Protein AF-A0AAW0YNY2-F1 (afdb_monomer_lite)

Radius of gyration: 35.6 Å; chains: 1; bounding box: 136×54×103 Å

Secondary structure (DSSP, 8-state):
-HHHHHHHHHHHHHHHHHHS-GGGHHHHHHHHS--TT---HHHHHHHHHHHHHHHHHHHHHHHHHHHHHT--HHHHHHHHHHHHHHHHHHHHHHHHHHHHHHHHHHHHHHHHHHHHHH--SHHHHHHHHHHHHHHHHHHHHHHHHHHHHHHHHHHHTT--HHHHHHHHHHHHHHHHHHHHHHHHHHHHHHHHTSPPPPTT-S--TT----S-HHHHHHHHHHHHHHHHHHHHHHIIIIIIHHHHHIIIIISTT-HHHHHHH--B--HHHHHHHHHHHHHHHHHHHHH-TTHHHHHHHHHHHHHHHHHHIIIIIPBPPSS---HHHHHHHHHHHHHHHHHHHHHHHHHHHHTSPPPSSSSSSTT-S-HHHHHHHHHHHS-HHHHHHHHHHHSHHHHHHHHHHHHHHHHHHHHHHHHHHHHHHHHHHHHHHHHHHHHHHHHHHHHHHHHHHHHHHHHHHHHHHHHHHTTSS---S--

pLDDT: mean 82.03, std 12.97, range [34.94, 95.56]

Sequence (475 aa):
MVLMVREAARGLRESLRSSEGQFYQYCNLIFGGWDYCIENNKAASIKKKAIYNELCDHLETERYNDEKEQRTKRERCRLYFIRLVVNMVVLCLLSASFSAIFYSTSYAFEQLQTLKGNAQNEWDELRILLYEYLPSAVIVTLNIIIPFILRILVELEHYTPTFILVLTLVRTVFLRLASLVVLLFSIYQGISQCPIPEAGNCINEDCDQPRCWETYVGQQLYKLTILDLIIMFISTFLVNLPRKCIGHKLMRGSRIGAAIGDIEFIIPKHVLDIVYGQTLCWLGMFYSPILPAVTGIKLVFVFYIKYFDCTVNSSRSSQLYRTSRSNALFISILLVSFIVTIIPVGYSIAEIKPSIACGPFRGLTTIWSEMVGVISESPNWLQAVLFFIGTAGFAVPAIIILILAWYYYYAVAAANKHMVALLKNQLVLEGHDKQFLLTRLDHMIKKTAEEEEAAKSSSNTEEETGHSNDQTLEA

Foldseek 3Di:
DVVLVVLLVVLVVVVVVVVVPPPCPPVCLVVVQDDPPDPDPVVVVVSVLQSVLVVVLVVVVVVVVVVVVPDDPVVVVVLVVLVVVLVVVLVVLLVVLLVLLLCLLVVLVVLLLVLVVPPDDPVSVVVNVCSLCRSLVSLVVSLPPVLVVLLVSLVSSPDRPVVSVLVSLVSSLCSLLVSLVSNLVSLVVLVVPDDDDDPDDLDDPPDPDPLFSLLSNLSSLVSNLVVLLVVLLCCLVVPQQVQLVCLVPVPVPDPVSVVSNADADDPSVLLSSVLSLVLSQLLNCLSPVCSVVVSVVSVVSSVVSVVCCVPPRHDYHSDDDPVSNVSSSSSVSSVVSNVSSVVSVVCQQPQNQGRQNDDPCHPDRGNVVVVVVVLVVDPPVSVVVVVVCVDPVNVVVVVVVVVVVVVVVVVVVVVVVVVVVVVVVVVVVVVVVVVVVVVVVVVVVVVVVVVVVVVVVVVVVVVVVVPPPPPDDDD

Organism: Cherax quadricarinatus (NCBI:txid27406)

InterPro domains:
  IPR012496 TMC domain [PF07810] (212-324)
  IPR038900 Transmembrane channel-like protein [PTHR23302] (2-465)

Structure (mmCIF, N/CA/C/O backbone):
data_AF-A0AAW0YNY2-F1
#
_entry.id   AF-A0AAW0YNY2-F1
#
loop_
_atom_site.group_PDB
_atom_site.id
_atom_site.type_symbol
_atom_site.label_atom_id
_atom_site.label_alt_id
_atom_site.label_comp_id
_atom_site.label_asym_id
_atom_site.label_entity_id
_atom_site.label_seq_id
_atom_site.pdbx_PDB_ins_code
_atom_site.Cartn_x
_atom_site.Cartn_y
_atom_site.Cartn_z
_atom_site.occupancy
_atom_site.B_iso_or_equiv
_atom_site.auth_seq_id
_atom_site.auth_comp_id
_atom_site.auth_asym_id
_atom_site.auth_atom_id
_atom_site.pdbx_PDB_model_num
ATOM 1 N N . MET A 1 1 ? -9.975 2.811 -11.951 1.00 76.69 1 MET A N 1
ATOM 2 C CA . MET A 1 1 ? -9.971 4.212 -11.471 1.00 76.69 1 MET A CA 1
ATOM 3 C C . MET A 1 1 ? -11.371 4.773 -11.212 1.00 76.69 1 MET A C 1
ATOM 5 O O . MET A 1 1 ? -11.668 5.033 -10.057 1.00 76.69 1 MET A O 1
ATOM 9 N N . VAL A 1 2 ? -12.250 4.925 -12.217 1.00 80.12 2 VAL A N 1
ATOM 10 C CA . VAL A 1 2 ? -13.579 5.572 -12.051 1.00 80.12 2 VAL A CA 1
ATOM 11 C C . VAL A 1 2 ? -14.415 4.955 -10.921 1.00 80.12 2 VAL A C 1
ATOM 13 O O . VAL A 1 2 ? -14.926 5.675 -10.068 1.00 80.12 2 VAL A O 1
ATOM 16 N N . LEU A 1 3 ? -14.491 3.621 -10.859 1.00 83.88 3 LEU A N 1
ATOM 17 C CA . LEU A 1 3 ? -15.193 2.915 -9.780 1.00 83.88 3 LEU A CA 1
ATOM 18 C C . LEU A 1 3 ? -14.573 3.188 -8.399 1.00 83.88 3 LEU A C 1
ATOM 20 O O . LEU A 1 3 ? -15.303 3.452 -7.453 1.00 83.88 3 LEU A O 1
ATOM 24 N N . MET A 1 4 ? -13.240 3.208 -8.290 1.00 84.12 4 MET A N 1
ATOM 25 C CA . MET A 1 4 ? -12.548 3.512 -7.027 1.00 84.12 4 MET A CA 1
ATOM 26 C C . MET A 1 4 ? -12.824 4.943 -6.565 1.00 84.12 4 MET A C 1
ATOM 28 O O . MET A 1 4 ? -13.091 5.155 -5.391 1.00 84.12 4 MET A O 1
ATOM 32 N N . VAL A 1 5 ? -12.804 5.917 -7.482 1.00 83.94 5 VAL A N 1
ATOM 33 C CA . VAL A 1 5 ? -13.118 7.320 -7.167 1.00 83.94 5 VAL A CA 1
ATOM 34 C C . VAL A 1 5 ? -14.569 7.457 -6.710 1.00 83.94 5 VAL A C 1
ATOM 36 O O . VAL A 1 5 ? -14.838 8.126 -5.714 1.00 83.94 5 VAL A O 1
ATOM 39 N N . ARG A 1 6 ? -15.506 6.786 -7.390 1.00 83.81 6 ARG A N 1
ATOM 40 C CA . ARG A 1 6 ? -16.925 6.783 -7.015 1.00 83.81 6 ARG A CA 1
ATOM 41 C C . ARG A 1 6 ? -17.142 6.203 -5.617 1.00 83.81 6 ARG A C 1
ATOM 43 O O . ARG A 1 6 ? -17.849 6.813 -4.816 1.00 83.81 6 ARG A O 1
ATOM 50 N N . GLU A 1 7 ? -16.534 5.058 -5.320 1.00 82.69 7 GLU A N 1
ATOM 51 C CA . GLU A 1 7 ? -16.663 4.407 -4.013 1.00 82.69 7 GLU A CA 1
ATOM 52 C C . GLU A 1 7 ? -15.931 5.182 -2.907 1.00 82.69 7 GLU A C 1
ATOM 54 O O . GLU A 1 7 ? -16.471 5.331 -1.812 1.00 82.69 7 GLU A O 1
ATOM 59 N N . ALA A 1 8 ? -14.766 5.777 -3.194 1.00 81.75 8 ALA A N 1
ATOM 60 C CA . ALA A 1 8 ? -14.071 6.667 -2.261 1.00 81.75 8 ALA A CA 1
ATOM 61 C C . ALA A 1 8 ? -14.941 7.883 -1.910 1.00 81.75 8 ALA A C 1
ATOM 63 O O . ALA A 1 8 ? -15.117 8.213 -0.737 1.00 81.75 8 ALA A O 1
ATOM 64 N N . ALA A 1 9 ? -15.535 8.522 -2.923 1.00 79.75 9 ALA A N 1
ATOM 65 C CA . ALA A 1 9 ? -16.411 9.675 -2.743 1.00 79.75 9 ALA A CA 1
ATOM 66 C C . ALA A 1 9 ? -17.681 9.315 -1.957 1.00 79.75 9 ALA A C 1
ATOM 68 O O . ALA A 1 9 ? -18.091 10.062 -1.065 1.00 79.75 9 ALA A O 1
ATOM 69 N N . ARG A 1 10 ? -18.290 8.156 -2.243 1.00 82.06 10 ARG A N 1
ATOM 70 C CA . ARG A 1 10 ? -19.444 7.643 -1.491 1.00 82.06 10 ARG A CA 1
ATOM 71 C C . ARG A 1 10 ? -19.078 7.371 -0.031 1.00 82.06 10 ARG A C 1
ATOM 73 O O . ARG A 1 10 ? -19.777 7.851 0.859 1.00 82.06 10 ARG A O 1
ATOM 80 N N . GLY A 1 11 ? -17.960 6.689 0.215 1.00 77.19 11 GLY A N 1
ATOM 81 C CA . GLY A 1 11 ? -17.474 6.393 1.561 1.00 77.19 11 GLY A CA 1
ATOM 82 C C . GLY A 1 11 ? -17.151 7.653 2.369 1.00 77.19 11 GLY A C 1
ATOM 83 O O . GLY A 1 11 ? -17.516 7.754 3.541 1.00 77.19 11 GLY A O 1
ATOM 84 N N . LEU A 1 12 ? -16.535 8.660 1.741 1.00 71.81 12 LEU A N 1
ATOM 85 C CA . LEU A 1 12 ? -16.280 9.954 2.377 1.00 71.81 12 LEU A CA 1
ATOM 86 C C . LEU A 1 12 ? -17.591 10.667 2.735 1.00 71.81 12 LEU A C 1
ATOM 88 O O . LEU A 1 12 ? -17.733 11.175 3.847 1.00 71.81 12 LEU A O 1
ATOM 92 N N . ARG A 1 13 ? -18.576 10.660 1.828 1.00 75.12 13 ARG A N 1
ATOM 93 C CA . ARG A 1 13 ? -19.900 11.251 2.067 1.00 75.12 13 ARG A CA 1
ATOM 94 C C . ARG A 1 13 ? -20.628 10.579 3.233 1.00 75.12 13 ARG A C 1
ATOM 96 O O . ARG A 1 13 ? -21.232 11.270 4.050 1.00 75.12 13 ARG A O 1
ATOM 103 N N . GLU A 1 14 ? -20.564 9.255 3.334 1.00 72.25 14 GLU A N 1
ATOM 104 C CA . GLU A 1 14 ? -21.144 8.504 4.455 1.00 72.25 14 GLU A CA 1
ATOM 105 C C . GLU A 1 14 ? -20.435 8.799 5.781 1.00 72.25 14 GLU A C 1
ATOM 107 O O . GLU A 1 14 ? -21.100 8.991 6.803 1.00 72.25 14 GLU A O 1
ATOM 112 N N . SER A 1 15 ? -19.102 8.900 5.762 1.00 65.75 15 SER A N 1
ATOM 113 C CA . SER A 1 15 ? -18.303 9.282 6.931 1.00 65.75 15 SER A CA 1
ATOM 114 C C . SER A 1 15 ? -18.682 10.678 7.444 1.00 65.75 15 SER A C 1
ATOM 116 O O . SER A 1 15 ? -18.947 10.848 8.635 1.00 65.75 15 SER A O 1
ATOM 118 N N . LEU A 1 16 ? -18.814 11.654 6.536 1.00 63.47 16 LEU A N 1
ATOM 119 C CA . LEU A 1 16 ? -19.242 13.018 6.861 1.00 63.47 16 LEU A CA 1
ATOM 120 C C . LEU A 1 16 ? -20.672 13.051 7.419 1.00 63.47 16 LEU A C 1
ATOM 122 O O . LEU A 1 16 ? -20.910 13.664 8.457 1.00 63.47 16 LEU A O 1
ATOM 126 N N . ARG A 1 17 ? -21.615 12.325 6.801 1.00 61.75 17 ARG A N 1
ATOM 127 C CA . ARG A 1 17 ? -23.006 12.246 7.284 1.00 61.75 17 ARG A CA 1
ATOM 128 C C . ARG A 1 17 ? -23.105 11.597 8.665 1.00 61.75 17 ARG A C 1
ATOM 130 O O . ARG A 1 17 ? -23.921 12.009 9.481 1.00 61.75 17 ARG A O 1
ATOM 137 N N . SER A 1 18 ? -22.259 10.605 8.949 1.00 58.59 18 SER A N 1
ATOM 138 C CA . SER A 1 18 ? -22.178 9.984 10.273 1.00 58.59 18 SER A CA 1
ATOM 139 C C . SER A 1 18 ? -21.694 10.947 11.361 1.00 58.59 18 SER A C 1
ATOM 141 O O . SER A 1 18 ? -21.947 10.659 12.528 1.00 58.59 18 SER A O 1
ATOM 143 N N . SER A 1 19 ? -20.973 12.016 11.016 1.00 55.88 19 SER A N 1
ATOM 144 C CA . SER A 1 19 ? -20.490 12.999 11.990 1.00 55.88 19 SER A CA 1
ATOM 145 C C . SER A 1 19 ? -21.573 13.998 12.408 1.00 55.88 19 SER A C 1
ATOM 147 O O . SER A 1 19 ? -21.487 14.543 13.497 1.00 55.88 19 SER A O 1
ATOM 149 N N . GLU A 1 20 ? -22.601 14.227 11.583 1.00 54.03 20 GLU A N 1
ATOM 150 C CA . GLU A 1 20 ? -23.656 15.219 11.861 1.00 54.03 20 GLU A CA 1
ATOM 151 C C . GLU A 1 20 ? -24.780 14.708 12.791 1.00 54.03 20 GLU A C 1
ATOM 153 O O . GLU A 1 20 ? -25.592 15.501 13.256 1.00 54.03 20 GLU A O 1
ATOM 158 N N . GLY A 1 21 ? -24.858 13.400 13.068 1.00 55.56 21 GLY A N 1
ATOM 159 C CA . GLY A 1 21 ? -25.963 12.762 13.808 1.00 55.56 21 GLY A CA 1
ATOM 160 C C . GLY A 1 21 ? -25.739 12.538 15.312 1.00 55.56 21 GLY A C 1
ATOM 161 O O . GLY A 1 21 ? -26.360 11.640 15.876 1.00 55.56 21 GLY A O 1
ATOM 162 N N . GLN A 1 22 ? -24.835 13.281 15.957 1.00 58.59 22 GLN A N 1
ATOM 163 C CA . GLN A 1 22 ? -24.365 12.989 17.325 1.00 58.59 22 GLN A CA 1
ATOM 164 C C . GLN A 1 22 ? -25.416 13.160 18.439 1.00 58.59 22 GLN A C 1
ATOM 166 O O . GLN A 1 22 ? -25.270 12.552 19.494 1.00 58.59 22 GLN A O 1
ATOM 171 N N . PHE A 1 23 ? -26.506 13.902 18.216 1.00 57.03 23 PHE A N 1
ATOM 172 C CA . PHE A 1 23 ? -27.447 14.253 19.292 1.00 57.03 23 PHE A CA 1
ATOM 173 C C . PHE A 1 23 ? -28.308 13.090 19.840 1.00 57.03 23 PHE A C 1
ATOM 175 O O . PHE A 1 23 ? -28.832 13.216 20.939 1.00 57.03 23 PHE A O 1
ATOM 182 N N . TYR A 1 24 ? -28.417 11.943 19.149 1.00 65.12 24 TYR A N 1
ATOM 183 C CA . TYR A 1 24 ? -29.236 10.793 19.604 1.00 65.12 24 TYR A CA 1
ATOM 184 C C . TYR A 1 24 ? -28.529 9.434 19.501 1.00 65.12 24 TYR A C 1
ATOM 186 O O . TYR A 1 24 ? -29.180 8.392 19.405 1.00 65.12 24 TYR A O 1
ATOM 194 N N . GLN A 1 25 ? -27.195 9.417 19.497 1.00 72.62 25 GLN A N 1
ATOM 195 C CA . GLN A 1 25 ? -26.425 8.201 19.223 1.00 72.62 25 GLN A CA 1
ATOM 196 C C . GLN A 1 25 ? -26.714 7.065 20.220 1.00 72.62 25 GLN A C 1
ATOM 198 O O . GLN A 1 25 ? -26.953 5.935 19.799 1.00 72.62 25 GLN A O 1
ATOM 203 N N . TYR A 1 26 ? -26.780 7.372 21.519 1.00 80.62 26 TYR A N 1
ATOM 204 C CA . TYR A 1 26 ? -27.080 6.390 22.566 1.00 80.62 26 TYR A CA 1
ATOM 205 C C . TYR A 1 26 ? -28.525 5.891 22.514 1.00 80.62 26 TYR A C 1
ATOM 207 O O . TYR A 1 26 ? -28.765 4.689 22.596 1.00 80.62 26 TYR A O 1
ATOM 215 N N . CYS A 1 27 ? -29.490 6.794 22.315 1.00 81.88 27 CYS A N 1
ATOM 216 C CA . CYS A 1 27 ? -30.900 6.429 22.195 1.00 81.88 27 CYS A CA 1
ATOM 217 C C . CYS A 1 27 ? -31.126 5.514 20.988 1.00 81.88 27 CYS A C 1
ATOM 219 O O . CYS A 1 27 ? -31.778 4.483 21.111 1.00 81.88 27 CYS A O 1
ATOM 221 N N . ASN A 1 28 ? -30.539 5.843 19.837 1.00 79.81 28 ASN A N 1
ATOM 222 C CA . ASN A 1 28 ? -30.669 5.015 18.644 1.00 79.81 28 ASN A CA 1
ATOM 223 C C . ASN A 1 28 ? -29.957 3.661 18.802 1.00 79.81 28 ASN A C 1
ATOM 225 O O . ASN A 1 28 ? -30.458 2.649 18.328 1.00 79.81 28 ASN A O 1
ATOM 229 N N . LEU A 1 29 ? -28.827 3.608 19.515 1.00 82.56 29 LEU A N 1
ATOM 230 C CA . LEU A 1 29 ? -28.133 2.350 19.792 1.00 82.56 29 LEU A CA 1
ATOM 231 C C . LEU A 1 29 ? -28.945 1.431 20.720 1.00 82.56 29 LEU A C 1
ATOM 233 O O . LEU A 1 29 ? -29.035 0.232 20.468 1.00 82.56 29 LEU A O 1
ATOM 237 N N . ILE A 1 30 ? -29.554 1.985 21.771 1.00 84.38 30 ILE A N 1
ATOM 238 C CA . ILE A 1 30 ? -30.324 1.212 22.756 1.00 84.38 30 ILE A CA 1
ATOM 239 C C . ILE A 1 30 ? -31.689 0.802 22.191 1.00 84.38 30 ILE A C 1
ATOM 241 O O . ILE A 1 30 ? -32.053 -0.369 22.269 1.00 84.38 30 ILE A O 1
ATOM 245 N N . PHE A 1 31 ? -32.435 1.743 21.606 1.00 83.38 31 PHE A N 1
ATOM 246 C CA . PHE A 1 31 ? -33.810 1.508 21.151 1.00 83.38 31 PHE A CA 1
ATOM 247 C C . PHE A 1 31 ? -33.897 1.001 19.707 1.00 83.38 31 PHE A C 1
ATOM 249 O O . PHE A 1 31 ? -34.787 0.216 19.392 1.00 83.38 31 PHE A O 1
ATOM 256 N N . GLY A 1 32 ? -32.977 1.421 18.834 1.00 81.75 32 GLY A N 1
ATOM 257 C CA . GLY A 1 32 ? -32.935 1.037 17.418 1.00 81.75 32 GLY A CA 1
ATOM 258 C C . GLY A 1 32 ? -31.884 -0.024 17.075 1.00 81.75 32 GLY A C 1
ATOM 259 O O . GLY A 1 32 ? -31.875 -0.536 15.958 1.00 81.75 32 GLY A O 1
ATOM 260 N N . GLY A 1 33 ? -30.986 -0.369 18.005 1.00 81.06 33 GLY A N 1
ATOM 261 C CA . GLY A 1 33 ? -29.910 -1.332 17.754 1.00 81.06 33 GLY A CA 1
ATOM 262 C C . GLY A 1 33 ? -30.346 -2.798 17.802 1.00 81.06 33 GLY A C 1
ATOM 263 O O . GLY A 1 33 ? -29.655 -3.648 17.227 1.00 81.06 33 GLY A O 1
ATOM 264 N N . TRP A 1 34 ? -31.465 -3.110 18.468 1.00 87.81 34 TRP A N 1
ATOM 265 C CA . TRP A 1 34 ? -32.002 -4.470 18.550 1.00 87.81 34 TRP A CA 1
ATOM 266 C C . TRP A 1 34 ? -32.796 -4.834 17.294 1.00 87.81 34 TRP A C 1
ATOM 268 O O . TRP A 1 34 ? -33.658 -4.083 16.847 1.00 87.81 34 TRP A O 1
ATOM 278 N N . ASP A 1 35 ? -32.509 -6.012 16.746 1.00 85.88 35 ASP A N 1
ATOM 279 C CA . ASP A 1 35 ? -33.245 -6.569 15.616 1.00 85.88 35 ASP A CA 1
ATOM 280 C C . ASP A 1 35 ? -34.237 -7.610 16.146 1.00 85.88 35 ASP A C 1
ATOM 282 O O . ASP A 1 35 ? -33.843 -8.667 16.648 1.00 85.88 35 ASP A O 1
ATOM 286 N N . TYR A 1 36 ? -35.527 -7.281 16.075 1.00 85.56 36 TYR A N 1
ATOM 287 C CA . TYR A 1 36 ? -36.613 -8.126 16.576 1.00 85.56 36 TYR A CA 1
ATOM 288 C C . TYR A 1 36 ? -36.893 -9.341 15.679 1.00 85.56 36 TYR A C 1
ATOM 290 O O . TYR A 1 36 ? -37.619 -10.237 16.098 1.00 85.56 36 TYR A O 1
ATOM 298 N N . CYS A 1 37 ? -36.282 -9.418 14.493 1.00 87.81 37 CYS A N 1
ATOM 299 C CA . CYS A 1 37 ? -36.402 -10.560 13.585 1.00 87.81 37 CYS A CA 1
ATOM 300 C C . CYS A 1 37 ? -35.442 -11.716 13.936 1.00 87.81 37 CYS A C 1
ATOM 302 O O . CYS A 1 37 ? -35.379 -12.715 13.218 1.00 87.81 37 CYS A O 1
ATOM 304 N N . ILE A 1 38 ? -34.652 -11.602 15.011 1.00 86.94 38 ILE A N 1
ATOM 305 C CA . ILE A 1 38 ? -33.707 -12.645 15.426 1.00 86.94 38 ILE A CA 1
ATOM 306 C C . ILE A 1 38 ? -34.431 -13.747 16.214 1.00 86.94 38 ILE A C 1
ATOM 308 O O . ILE A 1 38 ? -34.701 -13.599 17.401 1.00 86.94 38 ILE A O 1
ATOM 312 N N . GLU A 1 39 ? -34.635 -14.905 15.585 1.00 86.94 39 GLU A N 1
ATOM 313 C CA . GLU A 1 39 ? -35.228 -16.088 16.239 1.00 86.94 39 GLU A CA 1
ATOM 314 C C . GLU A 1 39 ? -34.186 -16.990 16.933 1.00 86.94 39 GLU A C 1
ATOM 316 O O . GLU A 1 39 ? -34.483 -17.731 17.869 1.00 86.94 39 GLU A O 1
ATOM 321 N N . ASN A 1 40 ? -32.924 -16.945 16.492 1.00 92.94 40 ASN A N 1
ATOM 322 C CA . ASN A 1 40 ? -31.878 -17.836 16.994 1.00 92.94 40 ASN A CA 1
ATOM 323 C C . ASN A 1 40 ? -31.227 -17.293 18.279 1.00 92.94 40 ASN A C 1
ATOM 325 O O . ASN A 1 40 ? -30.514 -16.289 18.242 1.00 92.94 40 ASN A O 1
ATOM 329 N N . ASN A 1 41 ? -31.340 -18.032 19.389 1.00 89.94 41 ASN A N 1
ATOM 330 C CA . ASN A 1 41 ? -30.708 -17.701 20.676 1.00 89.94 41 ASN A CA 1
ATOM 331 C C . ASN A 1 41 ? -29.195 -17.430 20.580 1.00 89.94 41 ASN A C 1
ATOM 333 O O . ASN A 1 41 ? -28.668 -16.540 21.254 1.00 89.94 41 ASN A O 1
ATOM 337 N N . LYS A 1 42 ? -28.473 -18.152 19.712 1.00 87.94 42 LYS A N 1
ATOM 338 C CA . LYS A 1 42 ? -27.041 -17.898 19.489 1.00 87.94 42 LYS A CA 1
ATOM 339 C C . LYS A 1 42 ? -26.826 -16.528 18.849 1.00 87.94 42 LYS A C 1
ATOM 341 O O . LYS A 1 42 ? -25.974 -15.775 19.317 1.00 87.94 42 LYS A O 1
ATOM 346 N N . ALA A 1 43 ? -27.612 -16.182 17.832 1.00 86.12 43 ALA A N 1
ATOM 347 C CA . ALA A 1 43 ? -27.543 -14.878 17.174 1.00 86.12 43 ALA A CA 1
ATOM 348 C C . ALA A 1 43 ? -27.943 -13.742 18.130 1.00 86.12 43 ALA A C 1
ATOM 350 O O . ALA A 1 43 ? -27.244 -12.733 18.191 1.00 86.12 43 ALA A O 1
ATOM 351 N N . ALA A 1 44 ? -28.971 -13.949 18.958 1.00 88.00 44 ALA A N 1
ATOM 352 C CA . ALA A 1 44 ? -29.382 -13.005 19.997 1.00 88.00 44 ALA A CA 1
ATOM 353 C C . ALA A 1 44 ? -28.258 -12.742 21.014 1.00 88.00 44 ALA A C 1
ATOM 355 O O . ALA A 1 44 ? -27.959 -11.588 21.321 1.00 88.00 44 ALA A O 1
ATOM 356 N N . SER A 1 45 ? -27.563 -13.786 21.488 1.00 87.31 45 SER A N 1
ATOM 357 C CA . SER A 1 45 ? -26.427 -13.614 22.410 1.00 87.31 45 SER A CA 1
ATOM 358 C C . SER A 1 45 ? -25.258 -12.840 21.783 1.00 87.31 45 SER A C 1
ATOM 360 O O . SER A 1 45 ? -24.639 -12.006 22.447 1.00 87.31 45 SER A O 1
ATOM 362 N N . ILE A 1 46 ? -24.987 -13.060 20.490 1.00 84.56 46 ILE A N 1
ATOM 363 C CA . ILE A 1 46 ? -23.958 -12.331 19.738 1.00 84.56 46 ILE A CA 1
ATOM 364 C C . ILE A 1 46 ? -24.364 -10.866 19.575 1.00 84.56 46 ILE A C 1
ATOM 366 O O . ILE A 1 46 ? -23.549 -9.986 19.838 1.00 84.56 46 ILE A O 1
ATOM 370 N N . LYS A 1 47 ? -25.619 -10.595 19.198 1.00 85.56 47 LYS A N 1
ATOM 371 C CA . LYS A 1 47 ? -26.144 -9.235 19.027 1.00 85.56 47 LYS A CA 1
ATOM 372 C C . LYS A 1 47 ? -26.147 -8.462 20.345 1.00 85.56 47 LYS A C 1
ATOM 374 O O . LYS A 1 47 ? -25.698 -7.322 20.379 1.00 85.56 47 LYS A O 1
ATOM 379 N N . LYS A 1 48 ? -26.548 -9.102 21.448 1.00 86.56 48 LYS A N 1
ATOM 380 C CA . LYS A 1 48 ? -26.473 -8.523 22.796 1.00 86.56 48 LYS A CA 1
ATOM 381 C C . LYS A 1 48 ? -25.036 -8.158 23.172 1.00 86.56 48 LYS A C 1
ATOM 383 O O . LYS A 1 48 ? -24.789 -7.044 23.623 1.00 86.56 48 LYS A O 1
ATOM 388 N N . LYS A 1 49 ? -24.084 -9.076 22.959 1.00 84.62 49 LYS A N 1
ATOM 389 C CA . LYS A 1 49 ? -22.659 -8.811 23.212 1.00 84.62 49 LYS A CA 1
ATOM 390 C C . LYS A 1 49 ? -22.124 -7.689 22.320 1.00 84.62 49 LYS A C 1
ATOM 392 O O . LYS A 1 49 ? -21.305 -6.900 22.772 1.00 84.62 49 LYS A O 1
ATOM 397 N N . ALA A 1 50 ? -22.608 -7.600 21.084 1.00 82.06 50 ALA A N 1
ATOM 398 C CA . ALA A 1 50 ? -22.213 -6.552 20.160 1.00 82.06 50 ALA A CA 1
ATOM 399 C C . ALA A 1 50 ? -22.661 -5.159 20.615 1.00 82.06 50 ALA A C 1
ATOM 401 O O . ALA A 1 50 ? -21.827 -4.264 20.694 1.00 82.06 50 ALA A O 1
ATOM 402 N N . ILE A 1 51 ? -23.937 -5.009 20.985 1.00 84.56 51 ILE A N 1
ATOM 403 C CA . ILE A 1 51 ? -24.485 -3.749 21.511 1.00 84.56 51 ILE A CA 1
ATOM 404 C C . ILE A 1 51 ? -23.765 -3.350 22.807 1.00 84.56 51 ILE A C 1
ATOM 406 O O . ILE A 1 51 ? -23.410 -2.188 22.977 1.00 84.56 51 ILE A O 1
ATOM 410 N N . TYR A 1 52 ? -23.500 -4.313 23.699 1.00 85.12 52 TYR A N 1
ATOM 411 C CA . TYR A 1 52 ? -22.737 -4.069 24.927 1.00 85.12 52 TYR A CA 1
ATOM 412 C C . TYR A 1 52 ? -21.328 -3.533 24.632 1.00 85.12 52 TYR A C 1
ATOM 414 O O . TYR A 1 52 ? -20.934 -2.511 25.184 1.00 85.12 52 TYR A O 1
ATOM 422 N N . ASN A 1 53 ? -20.587 -4.186 23.731 1.00 81.38 53 ASN A N 1
ATOM 423 C CA . ASN A 1 53 ? -19.237 -3.754 23.370 1.00 81.38 53 ASN A CA 1
ATOM 424 C C . ASN A 1 53 ? -19.237 -2.372 22.697 1.00 81.38 53 ASN A C 1
ATOM 426 O O . ASN A 1 53 ? -18.361 -1.566 22.987 1.00 81.38 53 ASN A O 1
ATOM 430 N N . GLU A 1 54 ? -20.213 -2.084 21.832 1.00 79.19 54 GLU A N 1
ATOM 431 C CA . GLU A 1 54 ? -20.351 -0.778 21.173 1.00 79.19 54 GLU A CA 1
ATOM 432 C C . GLU A 1 54 ? -20.664 0.339 22.179 1.00 79.19 54 GLU A C 1
ATOM 434 O O . GLU A 1 54 ? -20.084 1.421 22.109 1.00 79.19 54 GLU A O 1
ATOM 439 N N . LEU A 1 55 ? -21.516 0.066 23.172 1.00 83.38 55 LEU A N 1
ATOM 440 C CA . LEU A 1 55 ? -21.793 1.009 24.254 1.00 83.38 55 LEU A CA 1
ATOM 441 C C . LEU A 1 55 ? -20.544 1.273 25.108 1.00 83.38 55 LEU A C 1
ATOM 443 O O . LEU A 1 55 ? -20.252 2.427 25.418 1.00 83.38 55 LEU A O 1
ATOM 447 N N . CYS A 1 56 ? -19.794 0.225 25.462 1.00 83.44 56 CYS A N 1
ATOM 448 C CA . CYS A 1 56 ? -18.532 0.369 26.186 1.00 83.44 56 CYS A CA 1
ATOM 449 C C . CYS A 1 56 ? -17.502 1.197 25.399 1.00 83.44 56 CYS A C 1
ATOM 451 O O . CYS A 1 56 ? -16.887 2.081 25.986 1.00 83.44 56 CYS A O 1
ATOM 453 N N . ASP A 1 57 ? -17.351 0.962 24.091 1.00 76.62 57 ASP A N 1
ATOM 454 C CA . ASP A 1 57 ? -16.424 1.711 23.222 1.00 76.62 57 ASP A CA 1
ATOM 455 C C . ASP A 1 57 ? -16.804 3.202 23.138 1.00 76.62 57 ASP A C 1
ATOM 457 O O . ASP A 1 57 ? -15.942 4.085 23.198 1.00 76.62 57 ASP A O 1
ATOM 461 N N . HIS A 1 58 ? -18.107 3.506 23.079 1.00 78.31 58 HIS A N 1
ATOM 462 C CA . HIS A 1 58 ? -18.602 4.883 23.126 1.00 78.31 58 HIS A CA 1
ATOM 463 C C . HIS A 1 58 ? -18.330 5.567 24.465 1.00 78.31 58 HIS A C 1
ATOM 465 O O . HIS A 1 58 ? -17.789 6.672 24.476 1.00 78.31 58 HIS A O 1
ATOM 471 N N . LEU A 1 59 ? -18.629 4.902 25.582 1.00 83.62 59 LEU A N 1
ATOM 472 C CA . LEU A 1 59 ? -18.356 5.436 26.918 1.00 83.62 59 LEU A CA 1
ATOM 473 C C . LEU A 1 59 ? -16.857 5.652 27.156 1.00 83.62 59 LEU A C 1
ATOM 475 O O . LEU A 1 59 ? -16.464 6.656 27.744 1.00 83.62 59 LEU A O 1
ATOM 479 N N . GLU A 1 60 ? -16.007 4.738 26.687 1.00 80.12 60 GLU A N 1
ATOM 480 C CA . GLU A 1 60 ? -14.556 4.882 26.801 1.00 80.12 60 GLU A CA 1
ATOM 481 C C . GLU A 1 60 ? -14.028 6.045 25.951 1.00 80.12 60 GLU A C 1
ATOM 483 O O . GLU A 1 60 ? -13.143 6.780 26.395 1.00 80.12 60 GLU A O 1
ATOM 488 N N . THR A 1 61 ? -14.609 6.259 24.767 1.00 76.81 61 THR A N 1
ATOM 489 C CA . THR A 1 61 ? -14.280 7.401 23.904 1.00 76.81 61 THR A CA 1
ATOM 490 C C . THR A 1 61 ? -14.670 8.734 24.547 1.00 76.81 61 THR A C 1
ATOM 492 O O . THR A 1 61 ? -13.862 9.663 24.528 1.00 76.81 61 THR A O 1
ATOM 495 N N . GLU A 1 62 ? -15.865 8.834 25.138 1.00 78.69 62 GLU A N 1
ATOM 496 C CA . GLU A 1 62 ? -16.303 10.037 25.864 1.00 78.69 62 GLU A CA 1
ATOM 497 C C . GLU A 1 62 ? -15.428 10.294 27.094 1.00 78.69 62 GLU A C 1
ATOM 499 O O . GLU A 1 62 ? -14.864 11.377 27.223 1.00 78.69 62 GLU A O 1
ATOM 504 N N . ARG A 1 63 ? -15.181 9.272 27.927 1.00 82.75 63 ARG A N 1
ATOM 505 C CA . ARG A 1 63 ? -14.287 9.390 29.092 1.00 82.75 63 ARG A CA 1
ATOM 506 C C . ARG A 1 63 ? -12.899 9.898 28.698 1.00 82.75 63 ARG A C 1
ATOM 508 O O . ARG A 1 63 ? -12.329 10.752 29.371 1.00 82.75 63 ARG A O 1
ATOM 515 N N . TYR A 1 64 ? -12.345 9.392 27.598 1.00 75.94 64 TYR A N 1
ATOM 516 C CA . TYR A 1 64 ? -11.062 9.865 27.084 1.00 75.94 64 TYR A CA 1
ATOM 517 C C . TYR A 1 64 ? -11.121 11.335 26.623 1.00 75.94 64 TYR A C 1
ATOM 519 O O . TYR A 1 64 ? -10.147 12.078 26.792 1.00 75.94 64 TYR A O 1
ATOM 527 N N . ASN A 1 65 ? -12.234 11.775 26.026 1.00 78.38 65 ASN A N 1
ATOM 528 C CA . ASN A 1 65 ? -12.430 13.175 25.646 1.00 78.38 65 ASN A CA 1
ATOM 529 C C . ASN A 1 65 ? -12.513 14.081 26.884 1.00 78.38 65 ASN A C 1
ATOM 531 O O . ASN A 1 65 ? -11.823 15.102 26.913 1.00 78.38 65 ASN A O 1
ATOM 535 N N . ASP A 1 66 ? -13.233 13.667 27.926 1.00 80.12 66 ASP A N 1
ATOM 536 C CA . ASP A 1 66 ? -13.310 14.391 29.200 1.00 80.12 66 ASP A CA 1
ATOM 537 C C . ASP A 1 66 ? -11.919 14.539 29.842 1.00 80.12 66 ASP A C 1
ATOM 539 O O . ASP A 1 66 ? -11.492 15.637 30.214 1.00 80.12 66 ASP A O 1
ATOM 543 N N . GLU A 1 67 ? -11.140 13.452 29.888 1.00 80.81 67 GLU A N 1
ATOM 544 C CA . GLU A 1 67 ? -9.755 13.473 30.373 1.00 80.81 67 GLU A CA 1
ATOM 545 C C . GLU A 1 67 ? -8.865 14.419 29.551 1.00 80.81 67 GLU A C 1
ATOM 547 O O . GLU A 1 67 ? -7.960 15.062 30.089 1.00 80.81 67 GLU A O 1
ATOM 552 N N . LYS A 1 68 ? -9.088 14.515 28.233 1.00 75.44 68 LYS A N 1
ATOM 553 C CA . LYS A 1 68 ? -8.344 15.412 27.333 1.00 75.44 68 LYS A CA 1
ATOM 554 C C . LYS A 1 68 ? -8.649 16.883 27.625 1.00 75.44 68 LYS A C 1
ATOM 556 O O . LYS A 1 68 ? -7.732 17.716 27.575 1.00 75.44 68 LYS A O 1
ATOM 561 N N . GLU A 1 69 ? -9.899 17.206 27.934 1.00 76.81 69 GLU A N 1
ATOM 562 C CA . GLU A 1 69 ? -10.321 18.559 28.296 1.00 76.81 69 GLU A CA 1
ATOM 563 C C . GLU A 1 69 ? -9.740 18.985 29.645 1.00 76.81 69 GLU A C 1
ATOM 565 O O . GLU A 1 69 ? -9.197 20.088 29.748 1.00 76.81 69 GLU A O 1
ATOM 570 N N . GLN A 1 70 ? -9.700 18.070 30.614 1.00 81.00 70 GLN A N 1
ATOM 571 C CA . GLN A 1 70 ? -9.202 18.315 31.971 1.00 81.00 70 GLN A CA 1
ATOM 572 C C . GLN A 1 70 ? -7.663 18.358 32.105 1.00 81.00 70 GLN A C 1
ATOM 574 O O . GLN A 1 70 ? -7.147 18.654 33.184 1.00 81.00 70 GLN A O 1
ATOM 579 N N . ARG A 1 71 ? -6.887 18.115 31.034 1.00 79.50 71 ARG A N 1
ATOM 580 C CA . ARG A 1 71 ? -5.410 18.085 31.123 1.00 79.50 71 ARG A CA 1
ATOM 581 C C . ARG A 1 71 ? -4.785 19.431 31.466 1.00 79.50 71 ARG A C 1
ATOM 583 O O . ARG A 1 71 ? -5.001 20.433 30.777 1.00 79.50 71 ARG A O 1
ATOM 590 N N . THR A 1 72 ? -3.853 19.404 32.414 1.00 85.69 72 THR A N 1
ATOM 591 C CA . THR A 1 72 ? -3.058 20.574 32.799 1.00 85.69 72 THR A CA 1
ATOM 592 C C . THR A 1 72 ? -2.107 21.027 31.678 1.00 85.69 72 THR A C 1
ATOM 594 O O . THR A 1 72 ? -1.667 20.242 30.831 1.00 85.69 72 THR A O 1
ATOM 597 N N . LYS A 1 73 ? -1.715 22.314 31.675 1.00 83.31 73 LYS A N 1
ATOM 598 C CA . LYS A 1 73 ? -0.780 22.870 30.670 1.00 83.31 73 LYS A CA 1
ATOM 599 C C . LYS A 1 73 ? 0.568 22.128 30.633 1.00 83.31 73 LYS A C 1
ATOM 601 O O . LYS A 1 73 ? 1.125 21.931 29.553 1.00 83.31 73 LYS A O 1
ATOM 606 N N . ARG A 1 74 ? 1.072 21.672 31.789 1.00 85.50 74 ARG A N 1
ATOM 607 C CA . ARG A 1 74 ? 2.331 20.911 31.905 1.00 85.50 74 ARG A CA 1
ATOM 608 C C . ARG A 1 74 ? 2.232 19.540 31.235 1.00 85.50 74 ARG A C 1
ATOM 610 O O . ARG A 1 74 ? 3.136 19.151 30.500 1.00 85.50 74 ARG A O 1
ATOM 617 N N . GLU A 1 75 ? 1.128 18.830 31.441 1.00 83.94 75 GLU A N 1
ATOM 618 C CA . GLU A 1 75 ? 0.887 17.525 30.816 1.00 83.94 75 GLU A CA 1
ATOM 619 C C . GLU A 1 75 ? 0.671 17.639 29.312 1.00 83.94 75 GLU A C 1
ATOM 621 O O . GLU A 1 75 ? 1.166 16.798 28.562 1.00 83.94 75 GLU A O 1
ATOM 626 N N . ARG A 1 76 ? -0.010 18.701 28.858 1.00 82.81 76 ARG A N 1
ATOM 627 C CA . ARG A 1 76 ? -0.128 19.011 27.427 1.00 82.81 76 ARG A CA 1
ATOM 628 C C . ARG A 1 76 ? 1.251 19.234 26.809 1.00 82.81 76 ARG A C 1
ATOM 630 O O . ARG A 1 76 ? 1.554 18.602 25.803 1.00 82.81 76 ARG A O 1
ATOM 637 N N . CYS A 1 77 ? 2.105 20.048 27.432 1.00 87.38 77 CYS A N 1
ATOM 638 C CA . CYS A 1 77 ? 3.468 20.287 26.947 1.00 87.38 77 CYS A CA 1
ATOM 639 C C . CYS A 1 77 ? 4.296 18.989 26.885 1.00 87.38 77 CYS A C 1
ATOM 641 O O . CYS A 1 77 ? 4.879 18.681 25.847 1.00 87.38 77 CYS A O 1
ATOM 643 N N . ARG A 1 78 ? 4.258 18.162 27.944 1.00 88.56 78 ARG A N 1
ATOM 644 C CA . ARG A 1 78 ? 4.920 16.843 27.969 1.00 88.56 78 ARG A CA 1
ATOM 645 C C . ARG A 1 78 ? 4.435 15.933 26.838 1.00 88.56 78 ARG A C 1
ATOM 647 O O . ARG A 1 78 ? 5.242 15.279 26.189 1.00 88.56 78 ARG A O 1
ATOM 654 N N . LEU A 1 79 ? 3.129 15.888 26.591 1.00 86.81 79 LEU A N 1
ATOM 655 C CA . LEU A 1 79 ? 2.546 15.048 25.547 1.00 86.81 79 LEU A CA 1
ATOM 656 C C . LEU A 1 79 ? 2.900 15.538 24.136 1.00 86.81 79 LEU A C 1
ATOM 658 O O . LEU A 1 79 ? 3.218 14.717 23.280 1.00 86.81 79 LEU A O 1
ATOM 662 N N . TYR A 1 80 ? 2.900 16.849 23.888 1.00 88.12 80 TYR A N 1
ATOM 663 C CA . TYR A 1 80 ? 3.378 17.391 22.613 1.00 88.12 80 TYR A CA 1
ATOM 664 C C . TYR A 1 80 ? 4.865 17.105 22.396 1.00 88.12 80 TYR A C 1
ATOM 666 O O . TYR A 1 80 ? 5.247 16.733 21.290 1.00 88.12 80 TYR A O 1
ATOM 674 N N . PHE A 1 81 ? 5.682 17.194 23.446 1.00 91.25 81 PHE A N 1
ATOM 675 C CA . PHE A 1 81 ? 7.093 16.825 23.378 1.00 91.25 81 PHE A CA 1
ATOM 676 C C . PHE A 1 81 ? 7.285 15.337 23.046 1.00 91.25 81 PHE A C 1
ATOM 678 O O . PHE A 1 81 ? 8.029 15.016 22.125 1.00 91.25 81 PHE A O 1
ATOM 685 N N . ILE A 1 82 ? 6.561 14.430 23.716 1.00 89.62 82 ILE A N 1
ATOM 686 C CA . ILE A 1 82 ? 6.590 12.989 23.401 1.00 89.62 82 ILE A CA 1
ATOM 687 C C . ILE A 1 82 ? 6.191 12.748 21.943 1.00 89.62 82 ILE A C 1
ATOM 689 O O . ILE A 1 82 ? 6.884 12.024 21.236 1.00 89.62 82 ILE A O 1
ATOM 693 N N . ARG A 1 83 ? 5.119 13.386 21.462 1.00 90.75 83 ARG A N 1
ATOM 694 C CA . ARG A 1 83 ? 4.688 13.270 20.060 1.00 90.75 83 ARG A CA 1
ATOM 695 C C . ARG A 1 83 ? 5.736 13.794 19.087 1.00 90.75 83 ARG A C 1
ATOM 697 O O . ARG A 1 83 ? 5.926 13.195 18.035 1.00 90.75 83 ARG A O 1
ATOM 704 N N . LEU A 1 84 ? 6.419 14.888 19.413 1.00 91.75 84 LEU A N 1
ATOM 705 C CA . LEU A 1 84 ? 7.505 15.406 18.587 1.00 91.75 84 LEU A CA 1
ATOM 706 C C . LEU A 1 84 ? 8.646 14.389 18.504 1.00 91.75 84 LEU A C 1
ATOM 708 O O . LEU A 1 84 ? 9.059 14.037 17.404 1.00 91.75 84 LEU A O 1
ATOM 712 N N . VAL A 1 85 ? 9.089 13.847 19.641 1.00 92.94 85 VAL A N 1
ATOM 713 C CA . VAL A 1 85 ? 10.142 12.820 19.687 1.00 92.94 85 VAL A CA 1
ATOM 714 C C . VAL A 1 85 ? 9.727 11.566 18.916 1.00 92.94 85 VAL A C 1
ATOM 716 O O . VAL A 1 85 ? 10.497 11.077 18.095 1.00 92.94 85 VAL A O 1
ATOM 719 N N . VAL A 1 86 ? 8.503 11.073 19.115 1.00 92.12 86 VAL A N 1
ATOM 720 C CA . VAL A 1 86 ? 7.985 9.906 18.390 1.00 92.12 86 VAL A CA 1
ATOM 721 C C . VAL A 1 86 ? 7.967 10.159 16.884 1.00 92.12 86 VAL A C 1
ATOM 723 O O . VAL A 1 86 ? 8.487 9.340 16.133 1.00 92.12 86 VAL A O 1
ATOM 726 N N . ASN A 1 87 ? 7.431 11.290 16.422 1.00 91.06 87 ASN A N 1
ATOM 727 C CA . ASN A 1 87 ? 7.403 11.596 14.990 1.00 91.06 87 ASN A CA 1
ATOM 728 C C . ASN A 1 87 ? 8.813 11.760 14.401 1.00 91.06 87 ASN A C 1
ATOM 730 O O . ASN A 1 87 ? 9.047 11.304 13.285 1.00 91.06 87 ASN A O 1
ATOM 734 N N . MET A 1 88 ? 9.767 12.313 15.156 1.00 93.56 88 MET A N 1
ATOM 735 C CA . MET A 1 88 ? 11.177 12.341 14.752 1.00 93.56 88 MET A CA 1
ATOM 736 C C . MET A 1 88 ? 11.756 10.928 14.611 1.00 93.56 88 MET A C 1
ATOM 738 O O . MET A 1 88 ? 12.403 10.633 13.611 1.00 93.56 88 MET A O 1
ATOM 742 N N . VAL A 1 89 ? 11.469 10.023 15.553 1.00 93.69 89 VAL A N 1
ATOM 743 C CA . VAL A 1 89 ? 11.883 8.613 15.459 1.00 93.69 89 VAL A CA 1
ATOM 744 C C . VAL A 1 89 ? 11.248 7.927 14.245 1.00 93.69 89 VAL A C 1
ATOM 746 O O . VAL A 1 89 ? 11.943 7.210 13.532 1.00 93.69 89 VAL A O 1
ATOM 749 N N . VAL A 1 90 ? 9.964 8.174 13.954 1.00 91.88 90 VAL A N 1
ATOM 750 C CA . VAL A 1 90 ? 9.306 7.646 12.743 1.00 91.88 90 VAL A CA 1
ATOM 751 C C . VAL A 1 90 ? 10.015 8.128 11.477 1.00 91.88 90 VAL A C 1
ATOM 753 O O . VAL A 1 90 ? 10.272 7.319 10.588 1.00 91.88 90 VAL A O 1
ATOM 756 N N . LEU A 1 91 ? 10.370 9.413 11.394 1.00 92.06 91 LEU A N 1
ATOM 757 C CA . LEU A 1 91 ? 11.111 9.955 10.252 1.00 92.06 91 LEU A CA 1
ATOM 758 C C . LEU A 1 91 ? 12.501 9.320 10.113 1.00 92.06 91 LEU A C 1
ATOM 760 O O . LEU A 1 91 ? 12.886 8.969 9.001 1.00 92.06 91 LEU A O 1
ATOM 764 N N . CYS A 1 92 ? 13.217 9.100 11.220 1.00 94.31 92 CYS A N 1
ATOM 765 C CA . CYS A 1 92 ? 14.503 8.397 11.212 1.00 94.31 92 CYS A CA 1
ATOM 766 C C . CYS A 1 92 ? 14.376 6.934 10.762 1.00 94.31 92 CYS A C 1
ATOM 768 O O . CYS A 1 92 ? 15.227 6.438 10.031 1.00 94.31 92 CYS A O 1
ATOM 770 N N . LEU A 1 93 ? 13.316 6.229 11.170 1.00 94.38 93 LEU A N 1
ATOM 771 C CA . LEU A 1 93 ? 13.060 4.859 10.713 1.00 94.38 93 LEU A CA 1
ATOM 772 C C . LEU A 1 93 ? 12.754 4.818 9.212 1.00 94.38 93 LEU A C 1
ATOM 774 O O . LEU A 1 93 ? 13.226 3.922 8.513 1.00 94.38 93 LEU A O 1
ATOM 778 N N . LEU A 1 94 ? 11.998 5.797 8.707 1.00 92.44 94 LEU A N 1
ATOM 779 C CA . LEU A 1 94 ? 11.707 5.924 7.281 1.00 92.44 94 LEU A CA 1
ATOM 780 C C . LEU A 1 94 ? 12.979 6.218 6.478 1.00 92.44 94 LEU A C 1
ATOM 782 O O . LEU A 1 94 ? 13.249 5.510 5.510 1.00 92.44 94 LEU A O 1
ATOM 786 N N . SER A 1 95 ? 13.802 7.182 6.897 1.00 94.06 95 SER A N 1
ATOM 787 C CA . SER A 1 95 ? 15.062 7.481 6.207 1.00 94.06 95 SER A CA 1
ATOM 788 C C . SER A 1 95 ? 16.037 6.302 6.254 1.00 94.06 95 SER A C 1
ATOM 790 O O . SER A 1 95 ? 16.604 5.948 5.223 1.00 94.06 95 SER A O 1
ATOM 792 N N . ALA A 1 96 ? 16.161 5.620 7.397 1.00 95.06 96 ALA A N 1
ATOM 793 C CA . ALA A 1 96 ? 16.966 4.406 7.518 1.00 95.06 96 ALA A CA 1
ATOM 794 C C . ALA A 1 96 ? 16.470 3.292 6.585 1.00 95.06 96 ALA A C 1
ATOM 796 O O . ALA A 1 96 ? 17.281 2.624 5.946 1.00 95.06 96 ALA A O 1
ATOM 797 N N . SER A 1 97 ? 15.149 3.120 6.456 1.00 94.25 97 SER A N 1
ATOM 798 C CA . SER A 1 97 ? 14.570 2.142 5.530 1.00 94.25 97 SER A CA 1
ATOM 799 C C . SER A 1 97 ? 14.905 2.463 4.072 1.00 94.25 97 SER A C 1
ATOM 801 O O . SER A 1 97 ? 15.248 1.562 3.311 1.00 94.25 97 SER A O 1
ATOM 803 N N . PHE A 1 98 ? 14.882 3.743 3.691 1.00 94.19 98 PHE A N 1
ATOM 804 C CA . PHE A 1 98 ? 15.200 4.166 2.328 1.00 94.19 98 PHE A CA 1
ATOM 805 C C . PHE A 1 98 ? 16.677 3.951 2.018 1.00 94.19 98 PHE A C 1
ATOM 807 O O . PHE A 1 98 ? 16.998 3.356 0.991 1.00 94.19 98 PHE A O 1
ATOM 814 N N . SER A 1 99 ? 17.564 4.355 2.929 1.00 94.88 99 SER A N 1
ATOM 815 C CA . SER A 1 99 ? 19.000 4.110 2.798 1.00 94.88 99 SER A CA 1
ATOM 816 C C . SER A 1 99 ? 19.304 2.614 2.718 1.00 94.88 99 SER A C 1
ATOM 818 O O . SER A 1 99 ? 20.063 2.200 1.850 1.00 94.88 99 SER A O 1
ATOM 820 N N . ALA A 1 100 ? 18.681 1.784 3.560 1.00 95.56 100 ALA A N 1
ATOM 821 C CA . ALA A 1 100 ? 18.882 0.335 3.539 1.00 95.56 100 ALA A CA 1
ATOM 822 C C . ALA A 1 100 ? 18.469 -0.294 2.199 1.00 95.56 100 ALA A C 1
ATOM 824 O O . ALA A 1 100 ? 19.207 -1.118 1.664 1.00 95.56 100 ALA A O 1
ATOM 825 N N . ILE A 1 101 ? 17.328 0.111 1.630 1.00 94.25 101 ILE A N 1
ATOM 826 C CA . ILE A 1 101 ? 16.873 -0.374 0.317 1.00 94.25 101 ILE A CA 1
ATOM 827 C C . ILE A 1 101 ? 17.819 0.102 -0.789 1.00 94.25 101 ILE A C 1
ATOM 829 O O . ILE A 1 101 ? 18.199 -0.696 -1.645 1.00 94.25 101 ILE A O 1
ATOM 833 N N . PHE A 1 102 ? 18.225 1.373 -0.761 1.00 93.06 102 PHE A N 1
ATOM 834 C CA . PHE A 1 102 ? 19.128 1.947 -1.755 1.00 93.06 102 PHE A CA 1
ATOM 835 C C . PHE A 1 102 ? 20.492 1.245 -1.751 1.00 93.06 102 PHE A C 1
ATOM 837 O O . PHE A 1 102 ? 20.897 0.703 -2.776 1.00 93.06 102 PHE A O 1
ATOM 844 N N . TYR A 1 103 ? 21.149 1.163 -0.588 1.00 92.31 103 TYR A N 1
ATOM 845 C CA . TYR A 1 103 ? 22.436 0.478 -0.446 1.00 92.31 103 TYR A CA 1
ATOM 846 C C . TYR A 1 103 ? 22.332 -1.015 -0.756 1.00 92.31 103 TYR A C 1
ATOM 848 O O . TYR A 1 103 ? 23.211 -1.561 -1.411 1.00 92.31 103 TYR A O 1
ATOM 856 N N . SER A 1 104 ? 21.256 -1.688 -0.330 1.00 93.06 104 SER A N 1
ATOM 857 C CA . SER A 1 104 ? 21.051 -3.102 -0.658 1.00 93.06 104 SER A CA 1
ATOM 858 C C . SER A 1 104 ? 20.906 -3.328 -2.160 1.00 93.06 104 SER A C 1
ATOM 860 O O . SER A 1 104 ? 21.353 -4.360 -2.651 1.00 93.06 104 SER A O 1
ATOM 862 N N . THR A 1 105 ? 20.257 -2.409 -2.875 1.00 88.62 105 THR A N 1
ATOM 863 C CA . THR A 1 105 ? 20.035 -2.526 -4.319 1.00 88.62 105 THR A CA 1
ATOM 864 C C . THR A 1 105 ? 21.320 -2.240 -5.088 1.00 88.62 105 THR A C 1
ATOM 866 O O . THR A 1 105 ? 21.683 -3.031 -5.954 1.00 88.62 105 THR A O 1
ATOM 869 N N . SER A 1 106 ? 22.052 -1.178 -4.732 1.00 85.00 106 SER A N 1
ATOM 870 C CA . SER A 1 106 ? 23.337 -0.856 -5.363 1.00 85.00 106 SER A CA 1
ATOM 871 C C . SER A 1 106 ? 24.389 -1.933 -5.094 1.00 85.00 106 SER A C 1
ATOM 873 O O . SER A 1 106 ? 25.078 -2.366 -6.010 1.00 85.00 106 SER A O 1
ATOM 875 N N . TYR A 1 107 ? 24.462 -2.429 -3.857 1.00 87.12 107 TYR A N 1
ATOM 876 C CA . TYR A 1 107 ? 25.393 -3.490 -3.486 1.00 87.12 107 TYR A CA 1
ATOM 877 C C . TYR A 1 107 ? 25.065 -4.815 -4.181 1.00 87.12 107 TYR A C 1
ATOM 879 O O . TYR A 1 107 ? 25.959 -5.491 -4.685 1.00 87.12 107 TYR A O 1
ATOM 887 N N . ALA A 1 108 ? 23.779 -5.180 -4.256 1.00 86.56 108 ALA A N 1
ATOM 888 C CA . ALA A 1 108 ? 23.356 -6.363 -4.999 1.00 86.56 108 ALA A CA 1
ATOM 889 C C . ALA A 1 108 ? 23.743 -6.261 -6.478 1.00 86.56 108 ALA A C 1
ATOM 891 O O . ALA A 1 108 ? 24.178 -7.251 -7.052 1.00 86.56 108 ALA A O 1
ATOM 892 N N . PHE A 1 109 ? 23.600 -5.080 -7.082 1.00 79.50 109 PHE A N 1
ATOM 893 C CA . PHE A 1 109 ? 23.944 -4.840 -8.479 1.00 79.50 109 PHE A CA 1
ATOM 894 C C . PHE A 1 109 ? 25.436 -5.065 -8.760 1.00 79.50 109 PHE A C 1
ATOM 896 O O . PHE A 1 109 ? 25.775 -5.855 -9.639 1.00 79.50 109 PHE A O 1
ATOM 903 N N . GLU A 1 110 ? 26.305 -4.445 -7.961 1.00 79.81 110 GLU A N 1
ATOM 904 C CA . GLU A 1 110 ? 27.765 -4.531 -8.089 1.00 79.81 110 GLU A CA 1
ATOM 905 C C . GLU A 1 110 ? 28.279 -5.972 -7.922 1.00 79.81 110 GLU A C 1
ATOM 907 O O . GLU A 1 110 ? 29.070 -6.468 -8.727 1.00 79.81 110 GLU A O 1
ATOM 912 N N . GLN A 1 111 ? 27.775 -6.690 -6.913 1.00 83.19 111 GLN A N 1
ATOM 913 C CA . GLN A 1 111 ? 28.174 -8.077 -6.651 1.00 83.19 111 GLN A CA 1
ATOM 914 C C . GLN A 1 111 ? 27.663 -9.047 -7.722 1.00 83.19 111 GLN A C 1
ATOM 916 O O . GLN A 1 111 ? 28.338 -10.018 -8.067 1.00 83.19 111 GLN A O 1
ATOM 921 N N . LEU A 1 112 ? 26.473 -8.801 -8.281 1.00 79.38 112 LEU A N 1
ATOM 922 C CA . LEU A 1 112 ? 25.921 -9.660 -9.329 1.00 79.38 112 LEU A CA 1
ATOM 923 C C . LEU A 1 112 ? 26.759 -9.601 -10.613 1.00 79.38 112 LEU A C 1
ATOM 925 O O . LEU A 1 112 ? 26.850 -10.606 -11.318 1.00 79.38 112 LEU A O 1
ATOM 929 N N . GLN A 1 113 ? 27.352 -8.444 -10.918 1.00 74.38 113 GLN A N 1
ATOM 930 C CA . GLN A 1 113 ? 28.240 -8.264 -12.070 1.00 74.38 113 GLN A CA 1
ATOM 931 C C . GLN A 1 113 ? 29.544 -9.045 -11.882 1.00 74.38 113 GLN A C 1
ATOM 933 O O . GLN A 1 113 ? 29.903 -9.865 -12.727 1.00 74.38 113 GLN A O 1
ATOM 938 N N . THR A 1 114 ? 30.203 -8.871 -10.734 1.00 75.31 114 THR A N 1
ATOM 939 C CA . THR A 1 114 ? 31.480 -9.539 -10.432 1.00 75.31 114 THR A CA 1
ATOM 940 C C . THR A 1 114 ? 31.343 -11.059 -10.356 1.00 75.31 114 THR A C 1
ATOM 942 O O . THR A 1 114 ? 32.200 -11.785 -10.857 1.00 75.31 114 THR A O 1
ATOM 945 N N . LEU A 1 115 ? 30.257 -11.562 -9.762 1.00 77.81 115 LEU A N 1
ATOM 946 C CA . LEU A 1 115 ? 30.045 -13.003 -9.612 1.00 77.81 115 LEU A CA 1
ATOM 947 C C . LEU A 1 115 ? 29.676 -13.690 -10.929 1.00 77.81 115 LEU A C 1
ATOM 949 O O . LEU A 1 115 ? 30.127 -14.806 -11.162 1.00 77.81 115 LEU A O 1
ATOM 953 N N . LYS A 1 116 ? 28.906 -13.045 -11.818 1.00 73.19 116 LYS A N 1
ATOM 954 C CA . LYS A 1 116 ? 28.535 -13.646 -13.114 1.00 73.19 116 LYS A CA 1
ATOM 955 C C . LYS A 1 116 ? 29.722 -13.837 -14.058 1.00 73.19 116 LYS A C 1
ATOM 957 O O . LYS A 1 116 ? 29.673 -14.747 -14.879 1.00 73.19 116 LYS A O 1
ATOM 962 N N . GLY A 1 117 ? 30.768 -13.017 -13.939 1.00 68.25 117 GLY A N 1
ATOM 963 C CA . GLY A 1 117 ? 31.999 -13.168 -14.722 1.00 68.25 117 GLY A CA 1
ATOM 964 C C . GLY A 1 117 ? 32.914 -14.303 -14.245 1.00 68.25 117 GLY A C 1
ATOM 965 O O . GLY A 1 117 ? 33.645 -14.866 -15.052 1.00 68.25 117 GLY A O 1
ATOM 966 N N . ASN A 1 118 ? 32.842 -14.667 -12.959 1.00 71.38 118 ASN A N 1
ATOM 967 C CA . ASN A 1 118 ? 33.799 -15.566 -12.295 1.00 71.38 118 ASN A CA 1
ATOM 968 C C . ASN A 1 118 ? 33.153 -16.836 -11.704 1.00 71.38 118 ASN A C 1
ATOM 970 O O . ASN A 1 118 ? 33.789 -17.547 -10.924 1.00 71.38 118 ASN A O 1
ATOM 974 N N . ALA A 1 119 ? 31.879 -17.100 -12.004 1.00 70.25 119 ALA A N 1
ATOM 975 C CA . ALA A 1 119 ? 31.153 -18.232 -11.438 1.00 70.25 119 ALA A CA 1
ATOM 976 C C . ALA A 1 119 ? 31.683 -19.558 -12.001 1.00 70.25 119 ALA A C 1
ATOM 978 O O . ALA A 1 119 ? 31.458 -19.884 -13.166 1.00 70.25 119 ALA A O 1
ATOM 979 N N . GLN A 1 120 ? 32.355 -20.334 -11.148 1.00 72.56 120 GLN A N 1
ATOM 980 C CA . GLN A 1 120 ? 32.874 -21.661 -11.497 1.00 72.56 120 GLN A CA 1
ATOM 981 C C . GLN A 1 120 ? 32.300 -22.783 -10.611 1.00 72.56 120 GLN A C 1
ATOM 983 O O . GLN A 1 120 ? 32.320 -23.939 -11.027 1.00 72.56 120 GLN A O 1
ATOM 988 N N . ASN A 1 121 ? 31.798 -22.470 -9.406 1.00 79.38 121 ASN A N 1
ATOM 989 C CA . ASN A 1 121 ? 31.350 -23.457 -8.412 1.00 79.38 121 ASN A CA 1
ATOM 990 C C . ASN A 1 121 ? 29.846 -23.347 -8.096 1.00 79.38 121 ASN A C 1
ATOM 992 O O . ASN A 1 121 ? 29.277 -22.258 -8.141 1.00 79.38 121 ASN A O 1
ATOM 996 N N . GLU A 1 122 ? 29.226 -24.437 -7.620 1.00 81.31 122 GLU A N 1
ATOM 997 C CA . GLU A 1 122 ? 27.818 -24.453 -7.156 1.00 81.31 122 GLU A CA 1
ATOM 998 C C . GLU A 1 122 ? 27.538 -23.432 -6.032 1.00 81.31 122 GLU A C 1
ATOM 1000 O O . GLU A 1 122 ? 26.464 -22.834 -5.948 1.00 81.31 122 GLU A O 1
ATOM 1005 N N . TRP A 1 123 ? 28.526 -23.175 -5.168 1.00 81.44 123 TRP A N 1
ATOM 1006 C CA . TRP A 1 123 ? 28.418 -22.163 -4.111 1.00 81.44 123 TRP A CA 1
ATOM 1007 C C . TRP A 1 123 ? 28.328 -20.731 -4.651 1.00 81.44 123 TRP A C 1
ATOM 1009 O O . TRP A 1 123 ? 27.751 -19.868 -3.984 1.00 81.44 123 TRP A O 1
ATOM 1019 N N . ASP A 1 124 ? 28.866 -20.469 -5.843 1.00 82.44 124 ASP A N 1
ATOM 1020 C CA . ASP A 1 124 ? 28.779 -19.159 -6.485 1.00 82.44 124 ASP A CA 1
ATOM 1021 C C . ASP A 1 124 ? 27.384 -18.947 -7.096 1.00 82.44 124 ASP A C 1
ATOM 1023 O O . ASP A 1 124 ? 26.835 -17.851 -6.982 1.00 82.44 124 ASP A O 1
ATOM 1027 N N . GLU A 1 125 ? 26.733 -20.003 -7.600 1.00 83.25 125 GLU A N 1
ATOM 1028 C CA . GLU A 1 125 ? 25.326 -19.949 -8.030 1.00 83.25 125 GLU A CA 1
ATOM 1029 C C . GLU A 1 125 ? 24.378 -19.621 -6.866 1.00 83.25 125 GLU A C 1
ATOM 1031 O O . GLU A 1 125 ? 23.510 -18.752 -6.985 1.00 83.25 125 GLU A O 1
ATOM 1036 N N . LEU A 1 126 ? 24.579 -20.247 -5.699 1.00 85.25 126 LEU A N 1
ATOM 1037 C CA . LEU A 1 126 ? 23.801 -19.935 -4.493 1.00 85.25 126 LEU A CA 1
ATOM 1038 C C . LEU A 1 126 ? 23.997 -18.484 -4.033 1.00 85.25 126 LEU A C 1
ATOM 1040 O O . LEU A 1 126 ? 23.038 -17.832 -3.613 1.00 85.25 126 LEU A O 1
ATOM 1044 N N . ARG A 1 127 ? 25.223 -17.953 -4.125 1.00 84.50 127 ARG A N 1
ATOM 1045 C CA . ARG A 1 127 ? 25.512 -16.545 -3.807 1.00 84.50 127 ARG A CA 1
ATOM 1046 C C . ARG A 1 127 ? 24.827 -15.598 -4.782 1.00 84.50 127 ARG A C 1
ATOM 1048 O O . ARG A 1 127 ? 24.243 -14.612 -4.340 1.00 84.50 127 ARG A O 1
ATOM 1055 N N . ILE A 1 128 ? 24.846 -15.910 -6.078 1.00 85.12 128 ILE A N 1
ATOM 1056 C CA . ILE A 1 128 ? 24.144 -15.129 -7.103 1.00 85.12 128 ILE A CA 1
ATOM 1057 C C . ILE A 1 128 ? 22.650 -15.063 -6.780 1.00 85.12 128 ILE A C 1
ATOM 1059 O O . ILE A 1 128 ? 22.095 -13.966 -6.748 1.00 85.12 128 ILE A O 1
ATOM 1063 N N . LEU A 1 129 ? 22.019 -16.198 -6.456 1.00 86.12 129 LEU A N 1
ATOM 1064 C CA . LEU A 1 129 ? 20.610 -16.234 -6.052 1.00 86.12 129 LEU A CA 1
ATOM 1065 C C . LEU A 1 129 ? 20.349 -15.378 -4.807 1.00 86.12 129 LEU A C 1
ATOM 1067 O O . LEU A 1 129 ? 19.393 -14.602 -4.780 1.00 86.12 129 LEU A O 1
ATOM 1071 N N . LEU A 1 130 ? 21.204 -15.473 -3.787 1.00 87.56 130 LEU A N 1
ATOM 1072 C CA . LEU A 1 130 ? 21.059 -14.688 -2.562 1.00 87.56 130 LEU A CA 1
ATOM 1073 C C . LEU A 1 130 ? 21.109 -13.178 -2.848 1.00 87.56 130 LEU A C 1
ATOM 1075 O O . LEU A 1 130 ? 20.236 -12.441 -2.389 1.00 87.56 130 LEU A O 1
ATOM 1079 N N . TYR A 1 131 ? 22.076 -12.725 -3.650 1.00 87.81 131 TYR A N 1
ATOM 1080 C CA . TYR A 1 131 ? 22.182 -11.320 -4.051 1.00 87.81 131 TYR A CA 1
ATOM 1081 C C . TYR A 1 131 ? 21.027 -10.878 -4.956 1.00 87.81 131 TYR A C 1
ATOM 1083 O O . TYR A 1 131 ? 20.549 -9.752 -4.833 1.00 87.81 131 TYR A O 1
ATOM 1091 N N . GLU A 1 132 ? 20.494 -11.766 -5.799 1.00 86.56 132 GLU A N 1
ATOM 1092 C CA . GLU A 1 132 ? 19.336 -11.468 -6.645 1.00 86.56 132 GLU A CA 1
ATOM 1093 C C . GLU A 1 132 ? 18.052 -11.205 -5.850 1.00 86.56 132 GLU A C 1
ATOM 1095 O O . GLU A 1 132 ? 17.200 -10.431 -6.304 1.00 86.56 132 GLU A O 1
ATOM 1100 N N . TYR A 1 133 ? 17.892 -11.884 -4.710 1.00 90.69 133 TYR A N 1
ATOM 1101 C CA . TYR A 1 133 ? 16.754 -11.740 -3.801 1.00 90.69 133 TYR A CA 1
ATOM 1102 C C . TYR A 1 133 ? 17.000 -10.716 -2.689 1.00 90.69 133 TYR A C 1
ATOM 1104 O O . TYR A 1 133 ? 16.038 -10.326 -2.026 1.00 90.69 133 TYR A O 1
ATOM 1112 N N . LEU A 1 134 ? 18.236 -10.242 -2.500 1.00 91.94 134 LEU A N 1
ATOM 1113 C CA . LEU A 1 134 ? 18.619 -9.355 -1.401 1.00 91.94 134 LEU A CA 1
ATOM 1114 C C . LEU A 1 134 ? 17.7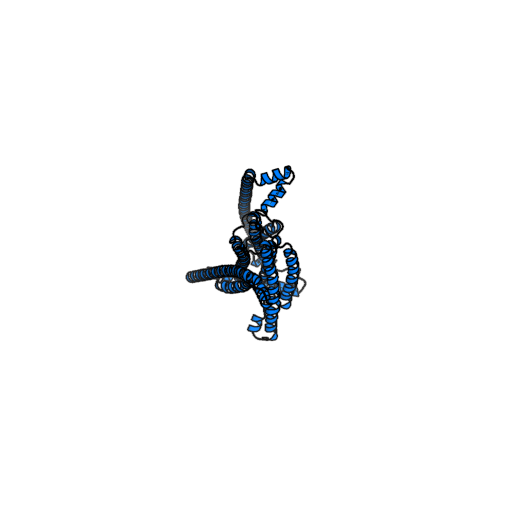47 -8.084 -1.311 1.00 91.94 134 LEU A C 1
ATOM 1116 O O . LEU A 1 134 ? 17.170 -7.868 -0.242 1.00 91.94 134 LEU A O 1
ATOM 1120 N N . PRO A 1 135 ? 17.533 -7.290 -2.385 1.00 91.56 135 PRO A N 1
ATOM 1121 C CA . PRO A 1 135 ? 16.724 -6.070 -2.286 1.00 91.56 135 PRO A CA 1
ATOM 1122 C C . PRO A 1 135 ? 15.273 -6.371 -1.898 1.00 91.56 135 PRO A C 1
ATOM 1124 O O . PRO A 1 135 ? 14.683 -5.711 -1.041 1.00 91.56 135 PRO A O 1
ATOM 1127 N N . SER A 1 136 ? 14.710 -7.429 -2.485 1.00 93.44 136 SER A N 1
ATOM 1128 C CA . SER A 1 136 ? 13.347 -7.870 -2.198 1.00 93.44 136 SER A CA 1
ATOM 1129 C C . SER A 1 136 ? 13.209 -8.401 -0.761 1.00 93.44 136 SER A C 1
ATOM 1131 O O . SER A 1 136 ? 12.233 -8.095 -0.077 1.00 93.44 136 SER A O 1
ATOM 1133 N N . ALA A 1 137 ? 14.201 -9.145 -0.265 1.00 92.81 137 ALA A N 1
ATOM 1134 C CA . ALA A 1 137 ? 14.234 -9.669 1.099 1.00 92.81 137 ALA A CA 1
ATOM 1135 C C . ALA A 1 137 ? 14.354 -8.550 2.145 1.00 92.81 137 ALA A C 1
ATOM 1137 O O . ALA A 1 137 ? 13.655 -8.586 3.162 1.00 92.81 137 ALA A O 1
ATOM 1138 N N . VAL A 1 138 ? 15.176 -7.528 1.882 1.00 94.69 138 VAL A N 1
ATOM 1139 C CA . VAL A 1 138 ? 15.297 -6.338 2.738 1.00 94.69 138 VAL A CA 1
ATOM 1140 C C . VAL A 1 138 ? 13.959 -5.603 2.825 1.00 94.69 138 VAL A C 1
ATOM 1142 O O . VAL A 1 138 ? 13.491 -5.334 3.930 1.00 94.69 138 VAL A O 1
ATOM 1145 N N . ILE A 1 139 ? 13.285 -5.357 1.695 1.00 94.06 139 ILE A N 1
ATOM 1146 C CA . ILE A 1 139 ? 11.967 -4.696 1.673 1.00 94.06 139 ILE A CA 1
ATOM 1147 C C . ILE A 1 139 ? 10.941 -5.471 2.503 1.00 94.06 139 ILE A C 1
ATOM 1149 O O . ILE A 1 139 ? 10.258 -4.889 3.347 1.00 94.06 139 ILE A O 1
ATOM 1153 N N . VAL A 1 140 ? 10.831 -6.785 2.293 1.00 92.62 140 VAL A N 1
ATOM 1154 C CA . VAL A 1 140 ? 9.846 -7.601 3.015 1.00 92.62 140 VAL A CA 1
ATOM 1155 C C . VAL A 1 140 ? 10.157 -7.640 4.513 1.00 92.62 140 VAL A C 1
ATOM 1157 O O . VAL A 1 140 ? 9.251 -7.487 5.329 1.00 92.62 140 VAL A O 1
ATOM 1160 N N . THR A 1 141 ? 11.432 -7.737 4.890 1.00 92.69 141 THR A N 1
ATOM 1161 C CA . THR A 1 141 ? 11.863 -7.707 6.296 1.00 92.69 141 THR A CA 1
ATOM 1162 C C . THR A 1 141 ? 11.524 -6.370 6.963 1.00 92.69 141 THR A C 1
ATOM 1164 O O . THR A 1 141 ? 10.940 -6.345 8.049 1.00 92.69 141 THR A O 1
ATOM 1167 N N . LEU A 1 142 ? 11.804 -5.246 6.296 1.00 94.19 142 LEU A N 1
ATOM 1168 C CA . LEU A 1 142 ? 11.455 -3.906 6.782 1.00 94.19 142 LEU A CA 1
ATOM 1169 C C . LEU A 1 142 ? 9.936 -3.732 6.931 1.00 94.19 142 LEU A C 1
ATOM 1171 O O . LEU A 1 142 ? 9.474 -3.198 7.941 1.00 94.19 142 LEU A O 1
ATOM 1175 N N . ASN A 1 143 ? 9.153 -4.254 5.982 1.00 92.12 143 ASN A N 1
ATOM 1176 C CA . ASN A 1 143 ? 7.688 -4.227 6.014 1.00 92.12 143 ASN A CA 1
ATOM 1177 C C . ASN A 1 143 ? 7.069 -5.072 7.144 1.00 92.12 143 ASN A C 1
ATOM 1179 O O . ASN A 1 143 ? 5.884 -4.904 7.434 1.00 92.12 143 ASN A O 1
ATOM 1183 N N . ILE A 1 144 ? 7.841 -5.946 7.798 1.00 90.12 144 ILE A N 1
ATOM 1184 C CA . ILE A 1 144 ? 7.428 -6.680 9.005 1.00 90.12 144 ILE A CA 1
ATOM 1185 C C . ILE A 1 144 ? 7.885 -5.940 10.266 1.00 90.12 144 ILE A C 1
ATOM 1187 O O . ILE A 1 144 ? 7.085 -5.692 11.170 1.00 90.12 144 ILE A O 1
ATOM 1191 N N . ILE A 1 145 ? 9.170 -5.580 10.329 1.00 92.12 14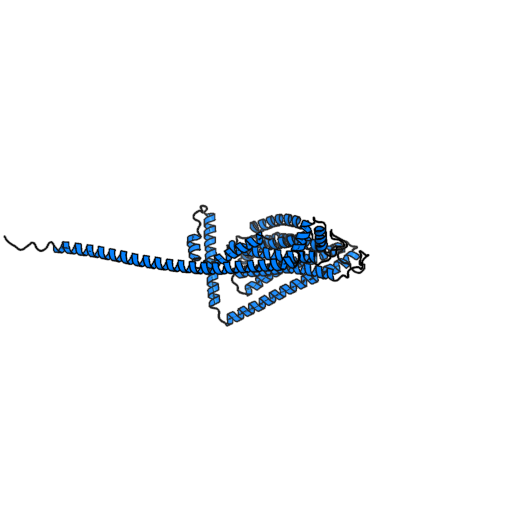5 ILE A N 1
ATOM 1192 C CA . ILE A 1 145 ? 9.800 -5.035 11.538 1.00 92.12 145 ILE A CA 1
ATOM 1193 C C . ILE A 1 145 ? 9.294 -3.622 11.839 1.00 92.12 145 ILE A C 1
ATOM 1195 O O . ILE A 1 145 ? 8.940 -3.322 12.980 1.00 92.12 145 ILE A O 1
ATOM 1199 N N . ILE A 1 146 ? 9.215 -2.744 10.836 1.00 92.12 146 ILE A N 1
ATOM 1200 C CA . ILE A 1 146 ? 8.866 -1.339 11.070 1.00 92.12 146 ILE A CA 1
ATOM 1201 C C . ILE A 1 146 ? 7.427 -1.198 11.581 1.00 92.12 146 ILE A C 1
ATOM 1203 O O . ILE A 1 146 ? 7.250 -0.526 12.594 1.00 92.12 146 ILE A O 1
ATOM 1207 N N . PRO A 1 147 ? 6.390 -1.841 11.003 1.00 90.00 147 PRO A N 1
ATOM 1208 C CA . PRO A 1 147 ? 5.035 -1.750 11.555 1.00 90.00 147 PRO A CA 1
ATOM 1209 C C . PRO A 1 147 ? 4.919 -2.269 12.992 1.00 90.00 147 PRO A C 1
ATOM 1211 O O . PRO A 1 147 ? 4.109 -1.752 13.765 1.00 90.00 147 PRO A O 1
ATOM 1214 N N . PHE A 1 148 ? 5.740 -3.252 13.376 1.00 88.56 148 PHE A N 1
ATOM 1215 C CA . PHE A 1 148 ? 5.827 -3.712 14.761 1.00 88.56 148 PHE A CA 1
ATOM 1216 C C . PHE A 1 148 ? 6.384 -2.618 15.685 1.00 88.56 148 PHE A C 1
ATOM 1218 O O . PHE A 1 148 ? 5.770 -2.318 16.710 1.00 88.56 148 PHE A O 1
ATOM 1225 N N . ILE A 1 149 ? 7.476 -1.955 15.289 1.00 91.38 149 ILE A N 1
ATOM 1226 C CA . ILE A 1 149 ? 8.049 -0.820 16.032 1.00 91.38 149 ILE A CA 1
ATOM 1227 C C . ILE A 1 149 ? 7.056 0.349 16.093 1.00 91.38 149 ILE A C 1
ATOM 1229 O O . ILE A 1 149 ? 6.835 0.912 17.163 1.00 91.38 149 ILE A O 1
ATOM 1233 N N . LEU A 1 150 ? 6.404 0.686 14.975 1.00 89.00 150 LEU A N 1
ATOM 1234 C CA . LEU A 1 150 ? 5.410 1.761 14.903 1.00 89.00 150 LEU A CA 1
ATOM 1235 C C . LEU A 1 150 ? 4.237 1.524 15.854 1.00 89.00 150 LEU A C 1
ATOM 1237 O O . LEU A 1 150 ? 3.709 2.486 16.402 1.00 89.00 150 LEU A O 1
ATOM 1241 N N . ARG A 1 151 ? 3.833 0.269 16.076 1.00 85.69 151 ARG A N 1
ATOM 1242 C CA . ARG A 1 151 ? 2.787 -0.055 17.050 1.00 85.69 151 ARG A CA 1
ATOM 1243 C C . ARG A 1 151 ? 3.213 0.312 18.473 1.00 85.69 151 ARG A C 1
ATOM 1245 O O . ARG A 1 151 ? 2.460 0.996 19.155 1.00 85.69 151 ARG A O 1
ATOM 1252 N N . ILE A 1 152 ? 4.418 -0.090 18.880 1.00 88.00 152 ILE A N 1
ATOM 1253 C CA . ILE A 1 152 ? 4.976 0.236 20.205 1.00 88.00 152 ILE A CA 1
ATOM 1254 C C . ILE A 1 152 ? 5.094 1.757 20.364 1.00 88.00 152 ILE A C 1
ATOM 1256 O O . ILE A 1 152 ? 4.754 2.320 21.399 1.00 88.00 152 ILE A O 1
ATOM 1260 N N . LEU A 1 153 ? 5.535 2.439 19.308 1.00 88.94 153 LEU A N 1
ATOM 1261 C CA . LEU A 1 153 ? 5.752 3.880 19.320 1.00 88.94 153 LEU A CA 1
ATOM 1262 C C . LEU A 1 153 ? 4.440 4.677 19.422 1.00 88.94 153 LEU A C 1
ATOM 1264 O O . LEU A 1 153 ? 4.389 5.696 20.106 1.00 88.94 153 LEU A O 1
ATOM 1268 N N . VAL A 1 154 ? 3.369 4.201 18.781 1.00 85.69 154 VAL A N 1
ATOM 1269 C CA . VAL A 1 154 ? 2.039 4.829 18.834 1.00 85.69 154 VAL A CA 1
ATOM 1270 C C . VAL A 1 154 ? 1.388 4.681 20.213 1.00 85.69 154 VAL A C 1
ATOM 1272 O O . VAL A 1 154 ? 0.697 5.600 20.655 1.00 85.69 154 VAL A O 1
ATOM 1275 N N . GLU A 1 155 ? 1.637 3.577 20.926 1.00 83.50 155 GLU A N 1
ATOM 1276 C CA . GLU A 1 155 ? 1.160 3.399 22.308 1.00 83.50 155 GLU A CA 1
ATOM 1277 C C . GLU A 1 155 ? 1.728 4.485 23.247 1.00 83.50 155 GLU A C 1
ATOM 1279 O O . GLU A 1 155 ? 1.031 4.951 24.149 1.00 83.50 155 GLU A O 1
ATOM 1284 N N . LEU A 1 156 ? 2.935 5.002 22.973 1.00 84.56 156 LEU A N 1
ATOM 1285 C CA . LEU A 1 156 ? 3.530 6.116 23.727 1.00 84.56 156 LEU A CA 1
ATOM 1286 C C . LEU A 1 156 ? 2.844 7.468 23.469 1.00 84.56 156 LEU A C 1
ATOM 1288 O O . LEU A 1 156 ? 2.866 8.347 24.334 1.00 84.56 156 LEU A O 1
ATOM 1292 N N . GLU A 1 157 ? 2.210 7.666 22.310 1.00 83.31 157 GLU A N 1
ATOM 1293 C CA . GLU A 1 157 ? 1.583 8.943 21.930 1.00 83.31 157 GLU A CA 1
ATOM 1294 C C . GLU A 1 157 ? 0.214 9.178 22.614 1.00 83.31 157 GLU A C 1
ATOM 1296 O O . GLU A 1 157 ? -0.359 10.273 22.486 1.00 83.31 157 GLU A O 1
ATOM 1301 N N . HIS A 1 158 ? -0.279 8.176 23.364 1.00 80.38 158 HIS A N 1
ATOM 1302 C CA . HIS A 1 158 ? -1.541 8.174 24.118 1.00 80.38 158 HIS A CA 1
ATOM 1303 C C . HIS A 1 158 ? -2.714 8.732 23.299 1.00 80.38 158 HIS A C 1
ATOM 1305 O O . HIS A 1 158 ? -3.409 9.642 23.753 1.00 80.38 158 HIS A O 1
ATOM 1311 N N . TYR A 1 159 ? -2.900 8.255 22.067 1.00 77.44 159 TYR A N 1
ATOM 1312 C CA . TYR A 1 159 ? -4.048 8.599 21.219 1.00 77.44 159 TYR A CA 1
ATOM 1313 C C . TYR A 1 159 ? -5.288 7.748 21.554 1.00 77.44 159 TYR 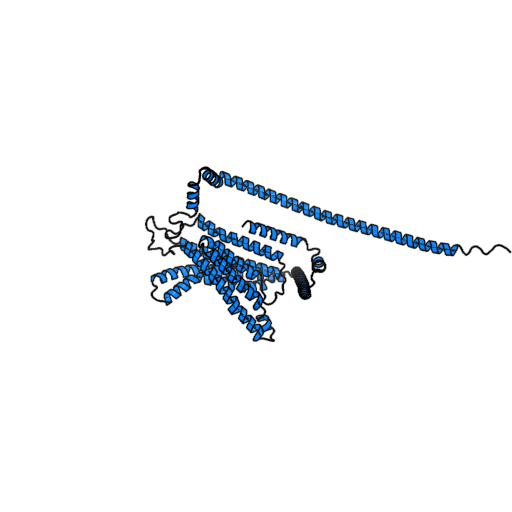A C 1
ATOM 1315 O O . TYR A 1 159 ? -5.187 6.763 22.280 1.00 77.44 159 TYR A O 1
ATOM 1323 N N . THR A 1 160 ? -6.458 8.101 21.007 1.00 72.62 160 THR A N 1
ATOM 1324 C CA . THR A 1 160 ? -7.647 7.233 21.077 1.00 72.62 160 THR A CA 1
ATOM 1325 C C . THR A 1 160 ? -7.390 5.910 20.345 1.00 72.62 160 THR A C 1
ATOM 1327 O O . THR A 1 160 ? -6.714 5.918 19.313 1.00 72.62 160 THR A O 1
ATOM 1330 N N . PRO A 1 161 ? -7.954 4.775 20.795 1.00 71.31 161 PRO A N 1
ATOM 1331 C CA . PRO A 1 161 ? -7.703 3.459 20.190 1.00 71.31 161 PRO A CA 1
ATOM 1332 C C . PRO A 1 161 ? -8.071 3.403 18.697 1.00 71.31 161 PRO A C 1
ATOM 1334 O O . PRO A 1 161 ? -7.362 2.805 17.885 1.00 71.31 161 PRO A O 1
ATOM 1337 N N . THR A 1 162 ? -9.132 4.106 18.301 1.00 72.50 162 THR A N 1
ATOM 1338 C CA . THR A 1 162 ? -9.544 4.255 16.899 1.00 72.50 162 THR A CA 1
ATOM 1339 C C . THR A 1 162 ? -8.541 5.058 16.072 1.00 72.50 162 THR A C 1
ATOM 1341 O O . THR A 1 162 ? -8.225 4.670 14.946 1.00 72.50 162 THR A O 1
ATOM 1344 N N . PHE A 1 163 ? -7.997 6.149 16.617 1.00 76.56 163 PHE A N 1
ATOM 1345 C CA . PHE A 1 163 ? -6.983 6.949 15.931 1.00 76.56 163 PHE A CA 1
ATOM 1346 C C . PHE A 1 163 ? -5.636 6.227 15.857 1.00 76.56 163 PHE A C 1
ATOM 1348 O O . PHE A 1 163 ? -4.987 6.292 14.819 1.00 76.56 163 PHE A O 1
ATOM 1355 N N . ILE A 1 164 ? -5.252 5.489 16.905 1.00 80.94 164 ILE A N 1
ATOM 1356 C CA . ILE A 1 164 ? -4.068 4.617 16.925 1.00 80.94 164 ILE A CA 1
ATOM 1357 C C . ILE A 1 164 ? -4.101 3.669 15.727 1.00 80.94 164 ILE A C 1
ATOM 1359 O O . ILE A 1 164 ? -3.162 3.645 14.935 1.00 80.94 164 ILE A O 1
ATOM 1363 N N . LEU A 1 165 ? -5.212 2.949 15.541 1.00 77.00 165 LEU A N 1
ATOM 1364 C CA . LEU A 1 165 ? -5.371 2.010 14.435 1.00 77.00 165 LEU A CA 1
ATOM 1365 C C . LEU A 1 165 ? -5.219 2.701 13.072 1.00 77.00 165 LEU A C 1
ATOM 1367 O O . LEU A 1 165 ? -4.455 2.231 12.230 1.00 77.00 165 LEU A O 1
ATOM 1371 N N . VAL A 1 166 ? -5.916 3.821 12.852 1.00 82.50 166 VAL A N 1
ATOM 1372 C CA . VAL A 1 166 ? -5.853 4.563 11.580 1.00 82.50 166 VAL A CA 1
ATOM 1373 C C . VAL A 1 166 ? -4.449 5.109 11.325 1.00 82.50 166 VAL A C 1
ATOM 1375 O O . VAL A 1 166 ? -3.927 4.956 10.224 1.00 82.50 166 VAL A O 1
ATOM 1378 N N . LEU A 1 167 ? -3.808 5.697 12.334 1.00 84.00 167 LEU A N 1
ATOM 1379 C CA . LEU A 1 167 ? -2.468 6.266 12.221 1.00 84.00 167 LEU A CA 1
ATOM 1380 C C . LEU A 1 167 ? -1.420 5.188 11.929 1.00 84.00 167 LEU A C 1
ATOM 1382 O O . LEU A 1 167 ? -0.587 5.369 11.040 1.00 84.00 167 LEU A O 1
ATOM 1386 N N . THR A 1 168 ? -1.474 4.049 12.627 1.00 84.50 168 THR A N 1
ATOM 1387 C CA . THR A 1 168 ? -0.592 2.907 12.354 1.00 84.50 168 THR A CA 1
ATOM 1388 C C . THR A 1 168 ? -0.799 2.379 10.934 1.00 84.50 168 THR A C 1
ATOM 1390 O O . THR A 1 168 ? 0.186 2.099 10.249 1.00 84.50 168 THR A O 1
ATOM 1393 N N . LEU A 1 169 ? -2.047 2.285 10.455 1.00 86.44 169 LEU A N 1
ATOM 1394 C CA . LEU A 1 169 ? -2.338 1.876 9.076 1.00 86.44 169 LEU A CA 1
ATOM 1395 C C . LEU A 1 169 ? -1.761 2.863 8.062 1.00 86.44 169 LEU A C 1
ATOM 1397 O O . LEU A 1 169 ? -1.045 2.437 7.163 1.00 86.44 169 LEU A O 1
ATOM 1401 N N . VAL A 1 170 ? -2.003 4.166 8.227 1.00 86.50 170 VAL A N 1
ATOM 1402 C CA . VAL A 1 170 ? -1.490 5.206 7.320 1.00 86.50 170 VAL A CA 1
ATOM 1403 C C . VAL A 1 170 ? 0.039 5.192 7.272 1.00 86.50 170 VAL A C 1
ATOM 1405 O O . VAL A 1 170 ? 0.608 5.166 6.183 1.00 86.50 170 VAL A O 1
ATOM 1408 N N . ARG A 1 171 ? 0.717 5.131 8.427 1.00 90.06 171 ARG A N 1
ATOM 1409 C CA . ARG A 1 171 ? 2.188 5.046 8.491 1.00 90.06 171 ARG A CA 1
ATOM 1410 C C . ARG A 1 171 ? 2.716 3.762 7.822 1.00 90.06 171 ARG A C 1
ATOM 1412 O O . ARG A 1 171 ? 3.719 3.814 7.116 1.00 90.06 171 ARG A O 1
ATOM 1419 N N . THR A 1 172 ? 2.020 2.631 7.976 1.00 90.25 172 THR A N 1
ATOM 1420 C CA . THR A 1 172 ? 2.396 1.351 7.338 1.00 90.25 172 THR A CA 1
ATOM 1421 C C . THR A 1 172 ? 2.189 1.373 5.822 1.00 90.25 172 THR A C 1
ATOM 1423 O O . THR A 1 172 ? 3.050 0.908 5.080 1.00 90.25 172 THR A O 1
ATOM 1426 N N . VAL A 1 173 ? 1.072 1.931 5.346 1.00 91.00 173 VAL A N 1
ATOM 1427 C CA . VAL A 1 173 ? 0.805 2.139 3.911 1.00 91.00 173 VAL A CA 1
ATOM 1428 C C . VAL A 1 173 ? 1.900 3.008 3.310 1.00 91.00 173 VAL A C 1
ATOM 1430 O O . VAL A 1 173 ? 2.478 2.649 2.289 1.00 91.00 173 VAL A O 1
ATOM 1433 N N . PHE A 1 174 ? 2.196 4.137 3.959 1.00 91.44 174 PHE A N 1
ATOM 1434 C CA . PHE A 1 174 ? 3.205 5.077 3.496 1.00 91.44 174 PHE A CA 1
ATOM 1435 C C . PHE A 1 174 ? 4.573 4.403 3.365 1.00 91.44 174 PHE A C 1
ATOM 1437 O O . PHE A 1 174 ? 5.200 4.519 2.319 1.00 91.44 174 PHE A O 1
ATOM 1444 N N . LEU A 1 175 ? 4.992 3.621 4.366 1.00 92.69 175 LEU A N 1
ATOM 1445 C CA . LEU A 1 175 ? 6.223 2.830 4.307 1.00 92.69 175 LEU A CA 1
ATOM 1446 C C . LEU A 1 175 ? 6.233 1.848 3.120 1.00 92.69 175 LEU A C 1
ATOM 1448 O O . LEU A 1 175 ? 7.211 1.780 2.375 1.00 92.69 175 LEU A O 1
ATOM 1452 N N . ARG A 1 176 ? 5.151 1.086 2.925 1.00 92.94 176 ARG A N 1
ATOM 1453 C CA . ARG A 1 176 ? 5.053 0.090 1.843 1.00 92.94 176 ARG A CA 1
ATOM 1454 C C . ARG A 1 176 ? 5.095 0.731 0.457 1.00 92.94 176 ARG A C 1
ATOM 1456 O O . ARG A 1 176 ? 5.759 0.215 -0.432 1.00 92.94 176 ARG A O 1
ATOM 1463 N N . LEU A 1 177 ? 4.415 1.860 0.269 1.00 92.31 177 LEU A N 1
ATOM 1464 C CA . LEU A 1 177 ? 4.445 2.591 -0.998 1.00 92.31 177 LEU A CA 1
ATOM 1465 C C . LEU A 1 177 ? 5.803 3.259 -1.223 1.00 92.31 177 LEU A C 1
ATOM 1467 O O . LEU A 1 177 ? 6.360 3.165 -2.313 1.00 92.31 177 LEU A O 1
ATOM 1471 N N . ALA A 1 178 ? 6.366 3.886 -0.192 1.00 92.44 178 ALA A N 1
ATOM 1472 C CA . ALA A 1 178 ? 7.650 4.558 -0.303 1.00 92.44 178 ALA A CA 1
ATOM 1473 C C . ALA A 1 178 ? 8.803 3.574 -0.550 1.00 92.44 178 ALA A C 1
ATOM 1475 O O . ALA A 1 178 ? 9.674 3.868 -1.359 1.00 92.44 178 ALA A O 1
ATOM 1476 N N . SER A 1 179 ? 8.780 2.381 0.053 1.00 93.94 179 SER A N 1
ATOM 1477 C CA . SER A 1 179 ? 9.767 1.328 -0.242 1.00 93.94 179 SER A CA 1
ATOM 1478 C C . SER A 1 179 ? 9.734 0.879 -1.707 1.00 93.94 179 SER A C 1
ATOM 1480 O O . SER A 1 179 ? 10.795 0.686 -2.296 1.00 93.94 179 SER A O 1
ATOM 1482 N N . LEU A 1 180 ? 8.550 0.787 -2.331 1.00 93.38 180 LEU A N 1
ATOM 1483 C CA . LEU A 1 180 ? 8.436 0.521 -3.771 1.00 93.38 180 LEU A CA 1
ATOM 1484 C C . LEU A 1 180 ? 8.998 1.667 -4.616 1.00 93.38 180 LEU A C 1
ATOM 1486 O O . LEU A 1 180 ? 9.734 1.419 -5.566 1.00 93.38 180 LEU A O 1
ATOM 1490 N N . VAL A 1 181 ? 8.685 2.916 -4.263 1.00 92.88 181 VAL A N 1
ATOM 1491 C CA . VAL A 1 181 ? 9.207 4.093 -4.975 1.00 92.88 181 VAL A CA 1
ATOM 1492 C C . VAL A 1 181 ? 10.732 4.156 -4.881 1.00 92.88 181 VAL A C 1
ATOM 1494 O O . VAL A 1 181 ? 11.392 4.377 -5.892 1.00 92.88 181 VAL A O 1
ATOM 1497 N N . VAL A 1 182 ? 11.304 3.911 -3.700 1.00 94.12 182 VAL A N 1
ATOM 1498 C CA . VAL A 1 182 ? 12.760 3.904 -3.494 1.00 94.12 182 VAL A CA 1
ATOM 1499 C C . VAL A 1 182 ? 13.429 2.767 -4.258 1.00 94.12 182 VAL A C 1
ATOM 1501 O O . VAL A 1 182 ? 14.486 2.992 -4.839 1.00 94.12 182 VAL A O 1
ATOM 1504 N N . LEU A 1 183 ? 12.820 1.578 -4.319 1.00 92.88 183 LEU A N 1
ATOM 1505 C CA . LEU A 1 183 ? 13.323 0.481 -5.149 1.00 92.88 183 LEU A CA 1
ATOM 1506 C C . LEU A 1 183 ? 13.402 0.901 -6.623 1.00 92.88 183 LEU A C 1
ATOM 1508 O O . LEU A 1 183 ? 14.459 0.778 -7.234 1.00 92.88 183 LEU A O 1
ATOM 1512 N N . LEU A 1 184 ? 12.312 1.434 -7.185 1.00 91.69 184 LEU A N 1
ATOM 1513 C CA . LEU A 1 184 ? 12.288 1.888 -8.581 1.00 91.69 184 LEU A CA 1
ATOM 1514 C C . LEU A 1 184 ? 13.299 3.007 -8.832 1.00 91.69 184 LEU A C 1
ATOM 1516 O O . LEU A 1 184 ? 14.007 2.983 -9.834 1.00 91.69 184 LEU A O 1
ATOM 1520 N N . PHE A 1 185 ? 13.394 3.966 -7.911 1.00 90.94 185 PHE A N 1
ATOM 1521 C CA . PHE A 1 185 ? 14.351 5.062 -8.000 1.00 90.94 185 PHE A CA 1
ATOM 1522 C C . PHE A 1 185 ? 15.800 4.569 -7.930 1.00 90.94 185 PHE A C 1
ATOM 1524 O O . PHE A 1 185 ? 16.640 5.030 -8.694 1.00 90.94 185 PHE A O 1
ATOM 1531 N N . SER A 1 186 ? 16.101 3.613 -7.050 1.00 89.69 186 SER A N 1
ATOM 1532 C CA . SER A 1 186 ? 17.437 3.026 -6.930 1.00 89.69 186 SER A CA 1
ATOM 1533 C C . SER A 1 186 ? 17.836 2.273 -8.199 1.00 89.69 186 SER A C 1
ATOM 1535 O O . SER A 1 186 ? 18.951 2.449 -8.686 1.00 89.69 186 SER A O 1
ATOM 1537 N N . ILE A 1 187 ? 16.904 1.515 -8.788 1.00 86.12 187 ILE A N 1
ATOM 1538 C CA . ILE A 1 187 ? 17.115 0.858 -10.083 1.00 86.12 187 ILE A CA 1
ATOM 1539 C C . ILE A 1 187 ? 17.340 1.905 -11.180 1.00 86.12 187 ILE A C 1
ATOM 1541 O O . ILE A 1 187 ? 18.272 1.773 -11.966 1.00 86.12 187 ILE A O 1
ATOM 1545 N N . TYR A 1 188 ? 16.537 2.971 -11.207 1.00 85.62 188 TYR A N 1
ATOM 1546 C CA . TYR A 1 188 ? 16.684 4.061 -12.171 1.00 85.62 188 TYR A CA 1
ATOM 1547 C C . TYR A 1 188 ? 18.050 4.753 -12.085 1.00 85.62 188 TYR A C 1
ATOM 1549 O O . TYR A 1 188 ? 18.701 4.956 -13.107 1.00 85.62 188 TYR A O 1
ATOM 1557 N N . GLN A 1 189 ? 18.518 5.060 -10.873 1.00 83.06 189 GLN A N 1
ATOM 1558 C CA . GLN A 1 189 ? 19.850 5.627 -10.651 1.00 83.06 189 GLN A CA 1
ATOM 1559 C C . GLN A 1 189 ? 20.946 4.704 -11.195 1.00 83.06 189 GLN A C 1
ATOM 1561 O O . GLN A 1 189 ? 21.827 5.176 -11.913 1.00 83.06 189 GLN A O 1
ATOM 1566 N N . GLY A 1 190 ? 20.835 3.394 -10.946 1.00 74.81 190 GLY A N 1
ATOM 1567 C CA . GLY A 1 190 ? 21.751 2.394 -11.501 1.00 74.81 190 GLY A CA 1
ATOM 1568 C C . GLY A 1 190 ? 21.748 2.330 -13.035 1.00 74.81 190 GLY A C 1
ATOM 1569 O O . GLY A 1 190 ? 22.784 2.065 -13.632 1.00 74.81 190 GLY A O 1
ATOM 1570 N N . ILE A 1 191 ? 20.620 2.625 -13.693 1.00 73.69 191 ILE A N 1
ATOM 1571 C CA . ILE A 1 191 ? 20.542 2.716 -15.163 1.00 73.69 191 ILE A CA 1
ATOM 1572 C C . ILE A 1 191 ? 21.202 4.008 -15.669 1.00 73.69 191 ILE A C 1
ATOM 1574 O O . ILE A 1 191 ? 21.962 3.976 -16.636 1.00 73.69 191 ILE A O 1
ATOM 1578 N N . SER A 1 192 ? 20.912 5.142 -15.024 1.00 68.56 192 SER A N 1
ATOM 1579 C CA . SER A 1 192 ? 21.316 6.483 -15.478 1.00 68.56 192 SER A CA 1
ATOM 1580 C C . SER A 1 192 ? 22.823 6.752 -15.437 1.00 68.56 192 SER A C 1
ATOM 1582 O O . SER A 1 192 ? 23.305 7.651 -16.119 1.00 68.56 192 SER A O 1
ATOM 1584 N N . GLN A 1 193 ? 23.570 5.980 -14.647 1.00 64.12 193 GLN A N 1
ATOM 1585 C CA . GLN A 1 193 ? 25.015 6.144 -14.477 1.00 64.12 193 GLN A CA 1
ATOM 1586 C C . GLN A 1 193 ? 25.837 5.596 -15.653 1.00 64.12 193 GLN A C 1
ATOM 1588 O O . GLN A 1 193 ? 27.047 5.804 -15.690 1.00 64.12 193 GLN A O 1
ATOM 1593 N N . CYS A 1 194 ? 25.207 4.942 -16.632 1.00 59.41 194 CYS A N 1
ATOM 1594 C CA . CYS A 1 194 ? 25.906 4.417 -17.799 1.00 59.41 194 CYS A CA 1
ATOM 1595 C C . CYS A 1 194 ? 25.819 5.378 -18.998 1.00 59.41 194 CYS A C 1
ATOM 1597 O O . CYS A 1 194 ? 24.711 5.696 -19.443 1.00 59.41 194 CYS A O 1
ATOM 1599 N N . PRO A 1 195 ? 26.957 5.812 -19.569 1.00 53.34 195 PRO A N 1
ATOM 1600 C CA . PRO A 1 195 ? 26.970 6.577 -20.811 1.00 53.34 195 PRO A CA 1
ATOM 1601 C C . PRO A 1 195 ? 26.398 5.765 -21.986 1.00 53.34 195 PRO A C 1
ATOM 1603 O O . PRO A 1 195 ? 26.635 4.567 -22.131 1.00 53.34 195 PRO A O 1
ATOM 1606 N N . ILE A 1 196 ? 25.608 6.431 -22.830 1.00 54.31 196 ILE A N 1
ATOM 1607 C CA . ILE A 1 196 ? 24.961 5.847 -24.015 1.00 54.31 196 ILE A CA 1
ATOM 1608 C C . ILE A 1 196 ? 26.053 5.511 -25.053 1.00 54.31 196 ILE A C 1
ATOM 1610 O O . ILE A 1 196 ? 26.884 6.383 -25.306 1.00 54.31 196 ILE A O 1
ATOM 1614 N N . PRO A 1 197 ? 26.058 4.313 -25.681 1.00 49.72 197 PRO A N 1
ATOM 1615 C CA . PRO A 1 197 ? 26.974 4.034 -26.785 1.00 49.72 197 PRO A CA 1
ATOM 1616 C C . PRO A 1 197 ? 26.740 5.019 -27.933 1.00 49.72 197 PRO A C 1
ATOM 1618 O O . PRO A 1 197 ? 25.590 5.263 -28.321 1.00 49.72 197 PRO A O 1
ATOM 1621 N N . GLU A 1 198 ? 27.817 5.545 -28.516 1.00 45.78 198 GLU A N 1
ATOM 1622 C CA . GLU A 1 198 ? 27.748 6.193 -29.824 1.00 45.78 198 GLU A CA 1
ATOM 1623 C C . GLU A 1 198 ? 27.229 5.195 -30.875 1.00 45.78 198 GLU A C 1
ATOM 1625 O O . GLU A 1 198 ? 27.454 3.983 -30.800 1.00 45.78 198 GLU A O 1
ATOM 1630 N N . ALA A 1 199 ? 26.445 5.711 -31.822 1.00 44.06 199 ALA A N 1
ATOM 1631 C CA . ALA A 1 199 ? 25.635 4.927 -32.745 1.00 44.06 199 ALA A CA 1
ATOM 1632 C C . ALA A 1 199 ? 26.458 3.873 -33.514 1.00 44.06 199 ALA A C 1
ATOM 1634 O O . ALA A 1 199 ? 27.262 4.215 -34.375 1.00 44.06 199 ALA A O 1
ATOM 1635 N N . GLY A 1 200 ? 26.204 2.589 -33.240 1.00 50.03 200 GLY A N 1
ATOM 1636 C CA . GLY A 1 200 ? 26.730 1.471 -34.034 1.00 50.03 200 GLY A CA 1
ATOM 1637 C C . GLY A 1 200 ? 27.087 0.218 -33.238 1.00 50.03 200 GLY A C 1
ATOM 1638 O O . GLY A 1 200 ? 26.967 -0.880 -33.774 1.00 50.03 200 GLY A O 1
ATOM 1639 N N . ASN A 1 201 ? 27.432 0.350 -31.954 1.00 47.81 201 ASN A N 1
ATOM 1640 C CA . ASN A 1 201 ? 27.818 -0.790 -31.122 1.00 47.81 201 ASN A CA 1
ATOM 1641 C C . ASN A 1 201 ? 26.726 -1.108 -30.090 1.00 47.81 201 ASN A C 1
ATOM 1643 O O . ASN A 1 201 ? 26.398 -0.301 -29.225 1.00 47.81 201 ASN A O 1
ATOM 1647 N N . CYS A 1 202 ? 26.148 -2.312 -30.174 1.00 49.44 202 CYS A N 1
ATOM 1648 C CA . CYS A 1 202 ? 25.136 -2.811 -29.229 1.00 49.44 202 CYS A CA 1
ATOM 1649 C C . CYS A 1 202 ? 25.722 -3.240 -27.870 1.00 49.44 202 CYS A C 1
ATOM 1651 O O . CYS A 1 202 ? 24.995 -3.775 -27.032 1.00 49.44 202 CYS A O 1
ATOM 1653 N N . ILE A 1 203 ? 27.028 -3.055 -27.674 1.00 48.16 203 ILE A N 1
ATOM 1654 C CA . ILE A 1 203 ? 27.785 -3.473 -26.500 1.00 48.16 203 ILE A CA 1
ATOM 1655 C C . ILE A 1 203 ? 28.667 -2.287 -26.118 1.00 48.16 203 ILE A C 1
ATOM 1657 O O . ILE A 1 203 ? 29.567 -1.922 -26.869 1.00 48.16 203 ILE A O 1
ATOM 1661 N N . ASN A 1 204 ? 28.396 -1.684 -24.965 1.00 51.28 204 ASN A N 1
ATOM 1662 C CA . ASN A 1 204 ? 29.428 -0.937 -24.265 1.00 51.28 204 ASN A CA 1
ATOM 1663 C C . ASN A 1 204 ? 30.253 -1.977 -23.507 1.00 51.28 204 ASN A C 1
ATOM 1665 O O . ASN A 1 204 ? 29.741 -2.567 -22.559 1.00 51.28 204 ASN A O 1
ATOM 1669 N N . GLU A 1 205 ? 31.496 -2.215 -23.928 1.00 47.72 205 GLU A N 1
ATOM 1670 C CA . GLU A 1 205 ? 32.450 -3.038 -23.164 1.00 47.72 205 GLU A CA 1
ATOM 1671 C C . GLU A 1 205 ? 32.707 -2.459 -21.759 1.00 47.72 205 GLU A C 1
ATOM 1673 O O . GLU A 1 205 ? 33.021 -3.209 -20.844 1.00 47.72 205 GLU A O 1
ATOM 1678 N N . ASP A 1 206 ? 32.463 -1.156 -21.565 1.00 48.88 206 ASP A N 1
ATOM 1679 C CA . ASP A 1 206 ? 32.669 -0.439 -20.299 1.00 48.88 206 ASP A CA 1
ATOM 1680 C C . ASP A 1 206 ? 31.395 -0.264 -19.444 1.00 48.88 206 ASP A C 1
ATOM 1682 O O . ASP A 1 206 ? 31.420 0.418 -18.418 1.00 48.88 206 ASP A O 1
ATOM 1686 N N . CYS A 1 207 ? 30.245 -0.818 -19.852 1.00 52.56 207 CYS A N 1
ATOM 1687 C CA . CYS A 1 207 ? 29.000 -0.708 -19.081 1.00 52.56 207 CYS A CA 1
ATOM 1688 C C . CYS A 1 207 ? 28.282 -2.049 -18.967 1.00 52.56 207 CYS A C 1
ATOM 1690 O O . CYS A 1 207 ? 27.455 -2.411 -19.805 1.00 52.56 207 CYS A O 1
ATOM 1692 N N . ASP A 1 208 ? 28.506 -2.718 -17.840 1.00 52.47 208 ASP A N 1
ATOM 1693 C CA . ASP A 1 208 ? 27.807 -3.935 -17.427 1.00 52.47 208 ASP A CA 1
ATOM 1694 C C . ASP A 1 208 ? 26.362 -3.660 -16.957 1.00 52.47 208 ASP A C 1
ATOM 1696 O O . ASP A 1 208 ? 25.923 -4.116 -15.900 1.00 52.47 208 ASP A O 1
ATOM 1700 N N . GLN A 1 209 ? 25.563 -2.904 -17.716 1.00 53.84 209 GLN A N 1
ATOM 1701 C CA . GLN A 1 209 ? 24.132 -2.791 -17.418 1.00 53.84 209 GLN A CA 1
ATOM 1702 C C . GLN A 1 209 ? 23.473 -4.183 -17.428 1.00 53.84 209 GLN A C 1
ATOM 1704 O O . GLN A 1 209 ? 23.854 -5.050 -18.226 1.00 53.84 209 GLN A O 1
ATOM 1709 N N . PRO A 1 210 ? 22.418 -4.430 -16.623 1.00 55.91 210 PRO A N 1
ATOM 1710 C CA . PRO A 1 210 ? 21.530 -5.542 -16.893 1.00 55.91 210 PRO A CA 1
ATOM 1711 C C . PRO A 1 210 ? 21.041 -5.328 -18.319 1.00 55.91 210 PRO A C 1
ATOM 1713 O O . PRO A 1 210 ? 20.424 -4.304 -18.604 1.00 55.91 210 PRO A O 1
ATOM 1716 N N . ARG A 1 211 ? 21.332 -6.285 -19.209 1.00 62.31 211 ARG A N 1
ATOM 1717 C CA . ARG A 1 211 ? 21.049 -6.192 -20.655 1.00 62.31 211 ARG A CA 1
ATOM 1718 C C . ARG A 1 211 ? 19.623 -5.694 -20.964 1.00 62.31 211 ARG A C 1
ATOM 1720 O O . ARG A 1 211 ? 19.376 -5.189 -22.052 1.00 62.31 211 ARG A O 1
ATOM 1727 N N . CYS A 1 212 ? 18.685 -5.859 -20.023 1.00 80.62 212 CYS A N 1
ATOM 1728 C CA . CYS A 1 212 ? 17.271 -5.526 -20.148 1.00 80.62 212 CYS A CA 1
ATOM 1729 C C . CYS A 1 212 ? 16.739 -4.978 -18.804 1.00 80.62 212 CYS A C 1
ATOM 1731 O O . CYS A 1 212 ? 16.337 -5.758 -17.930 1.00 80.62 212 CYS A O 1
ATOM 1733 N N . TRP A 1 213 ? 16.746 -3.657 -18.600 1.00 82.06 213 TRP A N 1
ATOM 1734 C CA . TRP A 1 213 ? 16.353 -3.063 -17.312 1.00 82.06 213 TRP A CA 1
ATOM 1735 C C . TRP A 1 213 ? 14.856 -3.228 -17.010 1.00 82.06 213 TRP A C 1
ATOM 1737 O O . TRP A 1 213 ? 14.485 -3.463 -15.861 1.00 82.06 213 TRP A O 1
ATOM 1747 N N . GLU A 1 214 ? 13.988 -3.204 -18.026 1.00 86.69 214 GLU A N 1
ATOM 1748 C CA . GLU A 1 214 ? 12.543 -3.416 -17.873 1.00 86.69 214 GLU A CA 1
ATOM 1749 C C . GLU A 1 214 ? 12.268 -4.817 -17.322 1.00 86.69 214 GLU A C 1
ATOM 1751 O O . GLU A 1 214 ? 11.456 -5.014 -16.416 1.00 86.69 214 GLU A O 1
ATOM 1756 N N . THR A 1 215 ? 13.010 -5.803 -17.837 1.00 87.06 215 THR A N 1
ATOM 1757 C CA . THR A 1 215 ? 12.930 -7.189 -17.368 1.00 87.06 215 THR A CA 1
ATOM 1758 C C . THR A 1 215 ? 13.439 -7.308 -15.937 1.00 87.06 215 THR A C 1
ATOM 1760 O O . THR A 1 215 ? 12.827 -8.011 -15.137 1.00 87.06 215 THR A O 1
ATOM 1763 N N . TYR A 1 216 ? 14.508 -6.591 -15.581 1.00 86.81 216 TYR A N 1
ATOM 1764 C CA . TYR A 1 216 ? 15.023 -6.571 -14.213 1.00 86.81 216 TYR A CA 1
ATOM 1765 C C . TYR A 1 216 ? 14.001 -6.000 -13.216 1.00 86.81 216 TYR A C 1
ATOM 1767 O O . TYR A 1 216 ? 13.763 -6.605 -12.169 1.00 86.81 216 TYR A O 1
ATOM 1775 N N . VAL A 1 217 ? 13.325 -4.895 -13.557 1.00 90.44 217 VAL A N 1
ATOM 1776 C CA . VAL A 1 217 ? 12.227 -4.346 -12.740 1.00 90.44 217 VAL A CA 1
ATOM 1777 C C . VAL A 1 217 ? 11.112 -5.383 -12.577 1.00 90.44 217 VAL A C 1
ATOM 1779 O O . VAL A 1 217 ? 10.681 -5.659 -11.455 1.00 90.44 217 VAL A O 1
ATOM 1782 N N . GLY A 1 218 ? 10.689 -6.024 -13.672 1.00 92.19 218 GLY A N 1
ATOM 1783 C CA . GLY A 1 218 ? 9.695 -7.100 -13.637 1.00 92.19 218 GLY A CA 1
ATOM 1784 C C . GLY A 1 218 ? 10.108 -8.275 -12.741 1.00 92.19 218 GLY A C 1
ATOM 1785 O O . GLY A 1 218 ? 9.295 -8.769 -11.959 1.00 92.19 218 GLY A O 1
ATOM 1786 N N . GLN A 1 219 ? 11.377 -8.687 -12.794 1.00 90.56 219 GLN A N 1
ATOM 1787 C CA . GLN A 1 219 ? 11.933 -9.741 -11.940 1.00 90.56 219 GLN A CA 1
ATOM 1788 C C . GLN A 1 219 ? 11.910 -9.353 -10.458 1.00 90.56 219 GLN A C 1
ATOM 1790 O O . GLN A 1 219 ? 11.527 -10.176 -9.629 1.00 90.56 219 GLN A O 1
ATOM 1795 N N . GLN A 1 220 ? 12.268 -8.115 -10.103 1.00 91.38 220 GLN A N 1
ATOM 1796 C CA . GLN A 1 220 ? 12.209 -7.658 -8.709 1.00 91.38 220 GLN A CA 1
ATOM 1797 C C . GLN A 1 220 ? 10.769 -7.648 -8.173 1.00 91.38 220 GLN A C 1
ATOM 1799 O O . GLN A 1 220 ? 10.507 -8.150 -7.080 1.00 91.38 220 GLN A O 1
ATOM 1804 N N . LEU A 1 221 ? 9.800 -7.173 -8.962 1.00 94.00 221 LEU A N 1
ATOM 1805 C CA . LEU A 1 221 ? 8.381 -7.186 -8.575 1.00 94.00 221 LEU A CA 1
ATOM 1806 C C . LEU A 1 221 ? 7.818 -8.610 -8.450 1.00 94.00 221 LEU A C 1
ATOM 1808 O O . LEU A 1 221 ? 7.017 -8.897 -7.552 1.00 94.00 221 LEU A O 1
ATOM 1812 N N . TYR A 1 222 ? 8.264 -9.520 -9.314 1.00 92.69 222 TYR A N 1
ATOM 1813 C CA . TYR A 1 222 ? 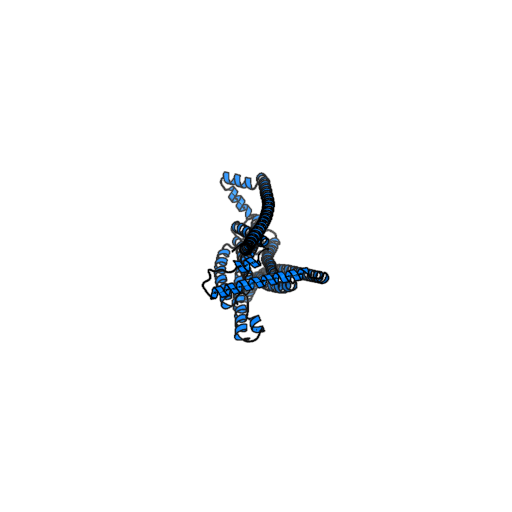7.927 -10.937 -9.237 1.00 92.69 222 TYR A CA 1
ATOM 1814 C C . TYR A 1 222 ? 8.472 -11.583 -7.954 1.00 92.69 222 TYR A C 1
ATOM 1816 O O . TYR A 1 222 ? 7.715 -12.216 -7.214 1.00 92.69 222 TYR A O 1
ATOM 1824 N N . LYS A 1 223 ? 9.751 -11.355 -7.627 1.00 92.31 223 LYS A N 1
ATOM 1825 C CA . LYS A 1 223 ? 10.379 -11.850 -6.390 1.00 92.31 223 LYS A CA 1
ATOM 1826 C C . LYS A 1 223 ? 9.703 -11.301 -5.142 1.00 92.31 223 LYS A C 1
ATOM 1828 O O . LYS A 1 223 ? 9.416 -12.074 -4.234 1.00 92.31 223 LYS A O 1
ATOM 1833 N N . LEU A 1 224 ? 9.383 -10.005 -5.110 1.00 93.81 224 LEU A N 1
ATOM 1834 C CA . LEU A 1 224 ? 8.598 -9.397 -4.029 1.00 93.81 224 LEU A CA 1
ATOM 1835 C C . LEU A 1 224 ? 7.241 -10.086 -3.857 1.00 93.81 224 LEU A C 1
ATOM 1837 O O . LEU A 1 224 ? 6.837 -10.388 -2.736 1.00 93.81 224 LEU A O 1
ATOM 1841 N N . THR A 1 225 ? 6.552 -10.377 -4.962 1.00 93.62 225 THR A N 1
ATOM 1842 C CA . THR A 1 225 ? 5.239 -11.037 -4.937 1.00 93.62 225 THR A CA 1
ATOM 1843 C C . THR A 1 225 ? 5.315 -12.444 -4.338 1.00 93.62 225 THR A C 1
ATOM 1845 O O . THR A 1 225 ? 4.440 -12.804 -3.544 1.00 93.62 225 THR A O 1
ATOM 1848 N N . ILE A 1 226 ? 6.354 -13.212 -4.688 1.00 93.06 226 ILE A N 1
ATOM 1849 C CA . ILE A 1 226 ? 6.612 -14.556 -4.152 1.00 93.06 226 ILE A CA 1
ATOM 1850 C C . ILE A 1 226 ? 7.047 -14.498 -2.690 1.00 93.06 226 ILE A C 1
ATOM 1852 O O . ILE A 1 226 ? 6.491 -15.220 -1.866 1.00 93.06 226 ILE A O 1
ATOM 1856 N N . LEU A 1 227 ? 8.012 -13.642 -2.347 1.00 93.50 227 LEU A N 1
ATOM 1857 C CA . LEU A 1 227 ? 8.504 -13.513 -0.976 1.00 93.50 227 LEU A CA 1
ATOM 1858 C C . LEU A 1 227 ? 7.390 -13.099 -0.016 1.00 93.50 227 LEU A C 1
ATOM 1860 O O . LEU A 1 227 ? 7.318 -13.632 1.084 1.00 93.50 227 LEU A O 1
ATOM 1864 N N . ASP A 1 228 ? 6.485 -12.217 -0.440 1.00 92.88 228 ASP A N 1
ATOM 1865 C CA . ASP A 1 228 ? 5.311 -11.845 0.350 1.00 92.88 228 ASP A CA 1
ATOM 1866 C C . ASP A 1 228 ? 4.396 -13.055 0.628 1.00 92.88 228 ASP A C 1
ATOM 1868 O O . ASP A 1 228 ? 3.930 -13.245 1.753 1.00 92.88 228 ASP A O 1
ATOM 1872 N N . LEU A 1 229 ? 4.198 -13.941 -0.358 1.00 93.88 229 LEU A N 1
ATOM 1873 C CA . LEU A 1 229 ? 3.451 -15.188 -0.162 1.00 93.88 229 LEU A CA 1
ATOM 1874 C C . LEU A 1 229 ? 4.181 -16.149 0.791 1.00 93.88 229 LEU A C 1
ATOM 1876 O O . LEU A 1 229 ? 3.556 -16.705 1.696 1.00 93.88 229 LEU A O 1
ATOM 1880 N N . ILE A 1 230 ? 5.494 -16.323 0.618 1.00 94.00 230 ILE A N 1
ATOM 1881 C CA . ILE A 1 230 ? 6.324 -17.185 1.474 1.00 94.00 230 ILE A CA 1
ATOM 1882 C C . ILE A 1 230 ? 6.290 -16.685 2.918 1.00 94.00 230 ILE A C 1
ATOM 1884 O O . ILE A 1 230 ? 6.056 -17.460 3.841 1.00 94.00 230 ILE A O 1
ATOM 1888 N N . ILE A 1 231 ? 6.467 -15.386 3.134 1.00 92.31 231 ILE A N 1
ATOM 1889 C CA . ILE A 1 231 ? 6.445 -14.786 4.467 1.00 92.31 231 ILE A CA 1
ATOM 1890 C C . ILE A 1 231 ? 5.059 -14.881 5.096 1.00 92.31 231 ILE A C 1
ATOM 1892 O O . ILE A 1 231 ? 4.954 -15.170 6.288 1.00 92.31 231 ILE A O 1
ATOM 1896 N N . MET A 1 232 ? 3.988 -14.709 4.319 1.00 92.19 232 MET A N 1
ATOM 1897 C CA . MET A 1 232 ? 2.630 -14.938 4.809 1.00 92.19 232 MET A CA 1
ATOM 1898 C C . MET A 1 232 ? 2.435 -16.389 5.263 1.00 92.19 232 MET A C 1
ATOM 1900 O O . MET A 1 232 ? 1.858 -16.626 6.329 1.00 92.19 232 MET A O 1
ATOM 1904 N N . PHE A 1 233 ? 2.939 -17.350 4.489 1.00 94.19 233 PHE A N 1
ATOM 1905 C CA . PHE A 1 233 ? 2.911 -18.765 4.840 1.00 94.19 233 PHE A CA 1
ATOM 1906 C C . PHE A 1 233 ? 3.711 -19.039 6.123 1.00 94.19 233 PHE A C 1
ATOM 1908 O O . PHE A 1 233 ? 3.163 -19.591 7.077 1.00 94.19 233 PHE A O 1
ATOM 1915 N N . ILE A 1 234 ? 4.966 -18.583 6.198 1.00 93.75 234 ILE A N 1
ATOM 1916 C CA . ILE A 1 234 ? 5.840 -18.743 7.370 1.00 93.75 234 ILE A CA 1
ATOM 1917 C C . ILE A 1 234 ? 5.191 -18.124 8.612 1.00 93.75 234 ILE A C 1
ATOM 1919 O O . ILE A 1 234 ? 5.075 -18.779 9.645 1.00 93.75 234 ILE A O 1
ATOM 1923 N N . SER A 1 235 ? 4.710 -16.886 8.517 1.00 90.38 235 SER A N 1
ATOM 1924 C CA . SER A 1 235 ? 4.063 -16.197 9.635 1.00 90.38 235 SER A CA 1
ATOM 1925 C C . SER A 1 235 ? 2.838 -16.968 10.141 1.00 90.38 235 SER A C 1
ATOM 1927 O O . SER A 1 235 ? 2.675 -17.155 11.345 1.00 90.38 235 SER A O 1
ATOM 1929 N N . THR A 1 236 ? 2.024 -17.516 9.236 1.00 91.81 236 THR A N 1
ATOM 1930 C CA . THR A 1 236 ? 0.802 -18.250 9.601 1.00 91.81 236 THR A CA 1
ATOM 1931 C C . THR A 1 236 ? 1.097 -19.632 10.200 1.00 91.81 236 THR A C 1
ATOM 1933 O O . THR A 1 236 ? 0.560 -19.989 11.250 1.00 91.81 236 THR A O 1
ATOM 1936 N N . PHE A 1 237 ? 1.961 -20.426 9.564 1.00 93.12 237 PHE A N 1
ATOM 1937 C CA . PHE A 1 237 ? 2.176 -21.826 9.947 1.00 93.12 237 PHE A CA 1
ATOM 1938 C C . PHE A 1 237 ? 3.332 -22.040 10.926 1.00 93.12 237 PHE A C 1
ATOM 1940 O O . PHE A 1 237 ? 3.254 -22.951 11.745 1.00 93.12 237 PHE A O 1
ATOM 1947 N N . LEU A 1 238 ? 4.392 -21.230 10.868 1.00 92.69 238 LEU A N 1
ATOM 1948 C CA . LEU A 1 238 ? 5.596 -21.411 11.692 1.00 92.69 238 LEU A CA 1
ATOM 1949 C C . LEU A 1 238 ? 5.656 -20.468 12.897 1.00 92.69 238 LEU A C 1
ATOM 1951 O O . LEU A 1 238 ? 6.335 -20.785 13.868 1.00 92.69 238 LEU A O 1
ATOM 1955 N N . VAL A 1 239 ? 4.951 -19.335 12.877 1.00 89.56 239 VAL A N 1
ATOM 1956 C CA . VAL A 1 239 ? 4.934 -18.394 14.014 1.00 89.56 239 VAL A CA 1
ATOM 1957 C C . VAL A 1 239 ? 3.611 -18.482 14.766 1.00 89.56 239 VAL A C 1
ATOM 1959 O O . VAL A 1 239 ? 3.572 -18.800 15.955 1.00 89.56 239 VAL A O 1
ATOM 1962 N N . ASN A 1 240 ? 2.514 -18.241 14.059 1.00 89.38 240 ASN A N 1
ATOM 1963 C CA . ASN A 1 240 ? 1.174 -18.148 14.619 1.00 89.38 240 ASN A CA 1
ATOM 1964 C C . ASN A 1 240 ? 0.662 -19.488 15.179 1.00 89.38 240 ASN A C 1
ATOM 1966 O O . ASN A 1 240 ? 0.298 -19.575 16.353 1.00 89.38 240 ASN A O 1
ATOM 1970 N N . LEU A 1 241 ? 0.712 -20.557 14.380 1.00 89.19 241 LEU A N 1
ATOM 1971 C CA . LEU A 1 241 ? 0.223 -21.876 14.791 1.00 89.19 241 LEU A CA 1
ATOM 1972 C C . LEU A 1 241 ? 0.967 -22.450 16.017 1.00 89.19 241 LEU A C 1
ATOM 1974 O O . LEU A 1 241 ? 0.293 -22.885 16.960 1.00 89.19 241 LEU A O 1
ATOM 1978 N N . PRO A 1 242 ? 2.316 -22.426 16.094 1.00 87.69 242 PRO A N 1
ATOM 1979 C CA . PRO A 1 242 ? 3.025 -22.859 17.295 1.00 87.69 242 PRO A CA 1
ATOM 1980 C C . PRO A 1 242 ? 2.699 -21.990 18.503 1.00 87.69 242 PRO A C 1
ATOM 1982 O O . PRO A 1 242 ? 2.484 -22.525 19.587 1.00 87.69 242 PRO A O 1
ATOM 1985 N N . ARG A 1 243 ? 2.576 -20.670 18.321 1.00 85.81 243 ARG A N 1
ATOM 1986 C CA . ARG A 1 243 ? 2.199 -19.741 19.393 1.00 85.81 243 ARG A CA 1
ATOM 1987 C C . ARG A 1 243 ? 0.840 -20.092 20.006 1.00 85.81 243 ARG A C 1
ATOM 1989 O O . ARG A 1 243 ? 0.726 -20.139 21.232 1.00 85.81 243 ARG A O 1
ATOM 1996 N N . LYS A 1 244 ? -0.153 -20.450 19.186 1.00 82.88 244 LYS A N 1
ATOM 1997 C CA . LYS A 1 244 ? -1.446 -20.954 19.672 1.00 82.88 244 LYS A CA 1
ATOM 1998 C C . LYS A 1 244 ? -1.326 -22.302 20.381 1.00 82.88 244 LYS A C 1
ATOM 2000 O O . LYS A 1 244 ? -1.910 -22.499 21.447 1.00 82.88 244 LYS A O 1
ATOM 2005 N N . CYS A 1 245 ? -0.570 -23.236 19.805 1.00 82.50 245 CYS A N 1
ATOM 2006 C CA . CYS A 1 245 ? -0.375 -24.565 20.386 1.00 82.50 245 CYS A CA 1
ATOM 2007 C C . CYS A 1 245 ? 0.286 -24.478 21.772 1.00 82.50 245 CYS A C 1
ATOM 2009 O O . CYS A 1 245 ? -0.193 -25.098 22.722 1.00 82.50 245 CYS A O 1
ATOM 2011 N N . ILE A 1 246 ? 1.327 -23.651 21.907 1.00 81.81 246 ILE A N 1
ATOM 2012 C CA . ILE A 1 246 ? 2.037 -23.385 23.163 1.00 81.81 246 ILE A CA 1
ATOM 2013 C C . ILE A 1 246 ? 1.099 -22.732 24.183 1.00 81.81 246 ILE A C 1
ATOM 2015 O O . ILE A 1 246 ? 1.011 -23.212 25.315 1.00 81.81 246 ILE A O 1
ATOM 2019 N N . GLY A 1 247 ? 0.350 -21.698 23.784 1.00 75.75 247 GLY A N 1
ATOM 2020 C CA . GLY A 1 247 ? -0.603 -21.022 24.669 1.00 75.75 247 GLY A CA 1
ATOM 2021 C C . GLY A 1 247 ? -1.681 -21.962 25.219 1.00 75.75 247 GLY A C 1
ATOM 2022 O O . GLY A 1 247 ? -1.995 -21.918 26.406 1.00 75.75 247 GLY A O 1
ATOM 2023 N N . HIS A 1 248 ? -2.197 -22.875 24.388 1.00 72.62 248 HIS A N 1
ATOM 2024 C CA . HIS A 1 248 ? -3.290 -23.771 24.776 1.00 72.62 248 HIS A CA 1
ATOM 2025 C C . HIS A 1 248 ? -2.843 -25.079 25.461 1.00 72.62 248 HIS A C 1
ATOM 2027 O O . HIS A 1 248 ? -3.567 -25.600 26.318 1.00 72.62 248 HIS A O 1
ATOM 2033 N N . LYS A 1 249 ? -1.689 -25.648 25.073 1.00 70.25 249 LYS A N 1
ATOM 2034 C CA . LYS A 1 249 ? -1.192 -26.936 25.599 1.00 70.25 249 LYS A CA 1
ATOM 2035 C C . LYS A 1 249 ? -0.140 -26.790 26.698 1.00 70.25 249 LYS A C 1
ATOM 2037 O O . LYS A 1 249 ? -0.215 -27.537 27.665 1.00 70.25 249 LYS A O 1
ATOM 2042 N N . LEU A 1 250 ? 0.828 -25.879 26.559 1.00 64.12 250 LEU A N 1
ATOM 2043 C CA . LEU A 1 250 ? 2.001 -25.817 27.446 1.00 64.12 250 LEU A CA 1
ATOM 2044 C C . LEU A 1 250 ? 1.775 -24.925 28.676 1.00 64.12 250 LEU A C 1
ATOM 2046 O O . LEU A 1 250 ? 2.310 -25.204 29.741 1.00 64.12 250 LEU A O 1
ATOM 2050 N N . MET A 1 251 ? 0.958 -23.874 28.551 1.00 62.28 251 MET A N 1
ATOM 2051 C CA . MET A 1 251 ? 0.688 -22.913 29.633 1.00 62.28 251 MET A CA 1
ATOM 2052 C C . MET A 1 251 ? -0.788 -22.883 30.050 1.00 62.28 251 MET A C 1
ATOM 2054 O O . MET A 1 251 ? -1.357 -21.821 30.322 1.00 62.28 251 MET A O 1
ATOM 2058 N N . ARG A 1 252 ? -1.426 -24.057 30.113 1.00 59.00 252 ARG A N 1
ATOM 2059 C CA . ARG A 1 252 ? -2.818 -24.199 30.554 1.00 59.00 252 ARG A CA 1
ATOM 2060 C C . ARG A 1 252 ? -2.930 -23.849 32.047 1.00 59.00 252 ARG A C 1
ATOM 2062 O O . ARG A 1 252 ? -2.666 -24.686 32.899 1.00 59.00 252 ARG A O 1
ATOM 2069 N N . GLY A 1 253 ? -3.295 -22.600 32.349 1.00 63.53 253 GLY A N 1
ATOM 2070 C CA . GLY A 1 253 ? -3.531 -22.102 33.715 1.00 63.53 253 GLY A CA 1
ATOM 2071 C C . GLY A 1 253 ? -2.796 -20.807 34.086 1.00 63.53 253 GLY A C 1
ATOM 2072 O O . GLY A 1 253 ? -3.147 -20.181 35.081 1.00 63.53 253 GLY A O 1
ATOM 2073 N N . SER A 1 254 ? -1.822 -20.354 33.286 1.00 74.75 254 SER A N 1
ATOM 2074 C CA . SER A 1 254 ? -1.140 -19.069 33.506 1.00 74.75 254 SER A CA 1
ATOM 2075 C C . SER A 1 254 ? -1.791 -17.948 32.691 1.00 74.75 254 SER A C 1
ATOM 2077 O O . SER A 1 254 ? -2.049 -18.116 31.498 1.00 74.75 254 SER A O 1
ATOM 2079 N N . ARG A 1 255 ? -1.982 -16.765 33.298 1.00 69.50 255 ARG A N 1
ATOM 2080 C CA . ARG A 1 255 ? -2.427 -15.543 32.588 1.00 69.50 255 ARG A CA 1
ATOM 2081 C C . ARG A 1 255 ? -1.502 -15.183 31.416 1.00 69.50 255 ARG A C 1
ATOM 2083 O O . ARG A 1 255 ? -1.955 -14.609 30.433 1.00 69.50 255 ARG A O 1
ATOM 2090 N N . ILE A 1 256 ? -0.227 -15.565 31.502 1.00 67.81 256 ILE A N 1
ATOM 2091 C CA . ILE A 1 256 ? 0.788 -15.333 30.467 1.00 67.81 256 ILE A CA 1
ATOM 2092 C C . ILE A 1 256 ? 0.556 -16.257 29.261 1.00 67.81 256 ILE A C 1
ATOM 2094 O O . ILE A 1 256 ? 0.676 -15.822 28.121 1.00 67.81 256 ILE A O 1
ATOM 2098 N N . GLY A 1 257 ? 0.148 -17.508 29.498 1.00 67.94 257 GLY A N 1
ATOM 2099 C CA . GLY A 1 257 ? -0.187 -18.467 28.440 1.00 67.94 257 GLY A CA 1
ATOM 2100 C C . GLY A 1 257 ? -1.400 -18.046 27.616 1.00 67.94 257 GLY A C 1
ATOM 2101 O O . GLY A 1 257 ? -1.366 -18.124 26.389 1.00 67.94 257 GLY A O 1
ATOM 2102 N N . ALA A 1 258 ? -2.430 -17.526 28.289 1.00 66.56 258 ALA A N 1
ATOM 2103 C CA . ALA A 1 258 ? -3.602 -16.944 27.638 1.00 66.56 258 ALA A CA 1
ATOM 2104 C C . ALA A 1 258 ? -3.229 -15.691 26.821 1.00 66.56 258 ALA A C 1
ATOM 2106 O O . ALA A 1 258 ? -3.554 -15.610 25.643 1.00 66.56 258 ALA A O 1
ATOM 2107 N N . ALA A 1 259 ? -2.441 -14.769 27.391 1.00 68.38 259 ALA A N 1
ATOM 2108 C CA . ALA A 1 259 ? -2.005 -13.554 26.693 1.00 68.38 259 ALA A CA 1
ATOM 2109 C C . ALA A 1 259 ? -1.095 -13.824 25.477 1.00 68.38 259 ALA A C 1
ATOM 2111 O O . ALA A 1 259 ? -1.118 -13.084 24.495 1.00 68.38 259 ALA A O 1
ATOM 2112 N N . ILE A 1 260 ? -0.271 -14.875 25.530 1.00 68.50 260 ILE A N 1
ATOM 2113 C CA . ILE A 1 260 ? 0.585 -15.270 24.405 1.00 68.50 260 ILE A CA 1
ATOM 2114 C C . ILE A 1 260 ? -0.227 -16.014 23.341 1.00 68.50 260 ILE A C 1
ATOM 2116 O O . ILE A 1 260 ? 0.012 -15.789 22.155 1.00 68.50 260 ILE A O 1
ATOM 2120 N N . GLY A 1 261 ? -1.157 -16.885 23.738 1.00 66.25 261 GLY A N 1
ATOM 2121 C CA . GLY A 1 261 ? -1.934 -17.728 22.827 1.00 66.25 261 GLY A CA 1
ATOM 2122 C C . GLY A 1 261 ? -3.072 -17.011 22.100 1.00 66.25 261 GLY A C 1
ATOM 2123 O O . GLY A 1 261 ? -3.396 -17.398 20.977 1.00 66.25 261 GLY A O 1
ATOM 2124 N N . ASP A 1 262 ? -3.655 -15.973 22.701 1.00 69.88 262 ASP A N 1
ATOM 2125 C CA . ASP A 1 262 ? -4.762 -15.228 22.103 1.00 69.88 262 ASP A CA 1
ATOM 2126 C C . ASP A 1 262 ? -4.254 -14.192 21.094 1.00 69.88 262 ASP A C 1
ATOM 2128 O O . ASP A 1 262 ? -3.804 -13.096 21.431 1.00 69.88 262 ASP A O 1
ATOM 2132 N N . ILE A 1 263 ? -4.326 -14.562 19.815 1.00 75.62 263 ILE A N 1
ATOM 2133 C CA . ILE A 1 263 ? -4.056 -13.675 18.684 1.00 75.62 263 ILE A CA 1
ATOM 2134 C C . ILE A 1 263 ? -5.401 -13.219 18.115 1.00 75.62 263 ILE A C 1
ATOM 2136 O O . ILE A 1 263 ? -6.225 -14.034 17.693 1.00 75.62 263 ILE A O 1
ATOM 2140 N N . GLU A 1 264 ? -5.630 -11.908 18.100 1.00 80.06 264 GLU A N 1
ATOM 2141 C CA . GLU A 1 264 ? -6.827 -11.324 17.496 1.00 80.06 264 GLU A CA 1
ATOM 2142 C C . GLU A 1 264 ? -6.667 -11.160 15.976 1.00 80.06 264 GLU A C 1
ATOM 2144 O O . GLU A 1 264 ? -5.650 -10.655 15.488 1.00 80.06 264 GLU A O 1
ATOM 2149 N N . PHE A 1 265 ? -7.709 -11.530 15.223 1.00 82.25 265 PHE A N 1
ATOM 2150 C CA . PHE A 1 265 ? -7.763 -11.319 13.775 1.00 82.25 265 PHE A CA 1
ATOM 2151 C C . PHE A 1 265 ? -8.111 -9.862 13.444 1.00 82.25 265 PHE A C 1
ATOM 2153 O O . PHE A 1 265 ? -9.278 -9.465 13.404 1.00 82.25 265 PHE A O 1
ATOM 2160 N N . ILE A 1 266 ? -7.088 -9.044 13.196 1.00 79.88 266 ILE A N 1
ATOM 2161 C CA . ILE A 1 266 ? -7.260 -7.623 12.874 1.00 79.88 266 ILE A CA 1
ATOM 2162 C C . ILE A 1 266 ? -7.451 -7.466 11.358 1.00 79.88 266 ILE A C 1
ATOM 2164 O O . ILE A 1 266 ? -6.480 -7.358 10.604 1.00 79.88 266 ILE A O 1
ATOM 2168 N N . ILE A 1 267 ? -8.714 -7.397 10.919 1.00 83.88 267 ILE A N 1
ATOM 2169 C CA . ILE A 1 267 ? -9.119 -7.267 9.502 1.00 83.88 267 ILE A CA 1
ATOM 2170 C C . ILE A 1 267 ? -8.316 -6.185 8.745 1.00 83.88 267 ILE A C 1
ATOM 2172 O O . ILE A 1 267 ? -7.793 -6.494 7.672 1.00 83.88 267 ILE A O 1
ATOM 2176 N N . PRO A 1 268 ? -8.128 -4.952 9.273 1.00 83.19 268 PRO A N 1
ATOM 2177 C CA . PRO A 1 268 ? -7.395 -3.908 8.556 1.00 83.19 268 PRO A CA 1
ATOM 2178 C C . PRO A 1 268 ? -5.972 -4.257 8.123 1.00 83.19 268 PRO A C 1
ATOM 2180 O O . PRO A 1 268 ? -5.533 -3.803 7.068 1.00 83.19 268 PRO A O 1
ATOM 2183 N N . LYS A 1 269 ? -5.249 -5.064 8.908 1.00 83.94 269 LYS A N 1
ATOM 2184 C CA . LYS A 1 269 ? -3.875 -5.460 8.571 1.00 83.94 269 LYS A CA 1
ATOM 2185 C C . LYS A 1 269 ? -3.861 -6.367 7.342 1.00 83.94 269 LYS A C 1
ATOM 2187 O O . LYS A 1 269 ? -3.071 -6.158 6.432 1.00 83.94 269 LYS A O 1
ATOM 2192 N N . HIS A 1 270 ? -4.790 -7.317 7.284 1.00 88.00 270 HIS A N 1
ATOM 2193 C CA . HIS A 1 270 ? -4.898 -8.252 6.165 1.00 88.00 270 HIS A CA 1
ATOM 2194 C C . HIS A 1 270 ? -5.435 -7.598 4.895 1.00 88.00 270 HIS A C 1
ATOM 2196 O O . HIS A 1 270 ? -4.972 -7.923 3.805 1.00 88.00 270 HIS A O 1
ATOM 2202 N N . VAL A 1 271 ? -6.354 -6.636 5.019 1.00 88.56 271 VAL A N 1
ATOM 2203 C CA . VAL A 1 271 ? -6.776 -5.822 3.870 1.00 88.56 271 VAL A CA 1
ATOM 2204 C C . VAL A 1 271 ? -5.585 -5.047 3.302 1.00 88.56 271 VAL A C 1
ATOM 2206 O O . VAL A 1 271 ? -5.430 -4.981 2.088 1.00 88.56 271 VAL A O 1
ATOM 2209 N N . LEU A 1 272 ? -4.697 -4.523 4.152 1.00 87.88 272 LEU A N 1
ATOM 2210 C CA . LEU A 1 272 ? -3.511 -3.799 3.695 1.00 87.88 272 LEU A CA 1
ATOM 2211 C C . LEU A 1 272 ? -2.492 -4.691 2.960 1.00 87.88 272 LEU A C 1
ATOM 2213 O O . LEU A 1 272 ? -1.844 -4.230 2.021 1.00 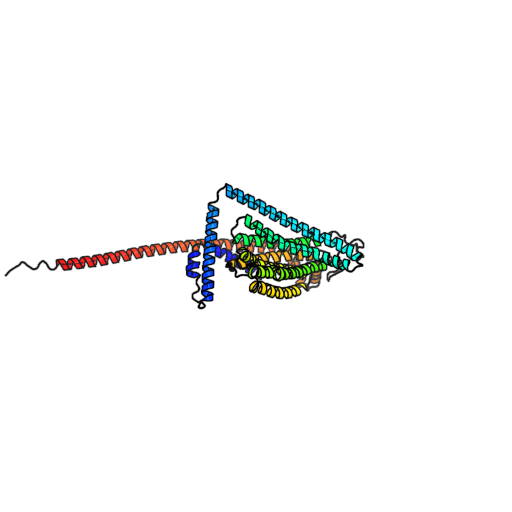87.88 272 LEU A O 1
ATOM 2217 N N . ASP A 1 273 ? -2.364 -5.961 3.347 1.00 88.75 273 ASP A N 1
ATOM 2218 C CA . ASP A 1 273 ? -1.569 -6.953 2.603 1.00 88.75 273 ASP A CA 1
ATOM 2219 C C . ASP A 1 273 ? -2.145 -7.182 1.197 1.00 88.75 273 ASP A C 1
ATOM 2221 O O . ASP A 1 273 ? -1.403 -7.229 0.217 1.00 88.75 273 ASP A O 1
ATOM 2225 N N . ILE A 1 274 ? -3.477 -7.235 1.077 1.00 91.19 274 ILE A N 1
ATOM 2226 C CA . ILE A 1 274 ? -4.159 -7.364 -0.218 1.00 91.19 274 ILE A CA 1
ATOM 2227 C C . ILE A 1 274 ? -3.939 -6.114 -1.074 1.00 91.19 274 ILE A C 1
ATOM 2229 O O . ILE A 1 274 ? -3.589 -6.245 -2.246 1.00 91.19 274 ILE A O 1
ATOM 2233 N N . VAL A 1 275 ? -4.093 -4.913 -0.502 1.00 91.69 275 VAL A N 1
ATOM 2234 C CA . VAL A 1 275 ? -3.855 -3.655 -1.229 1.00 91.69 275 VAL A CA 1
ATOM 2235 C C . VAL A 1 275 ? -2.414 -3.593 -1.735 1.00 91.69 275 VAL A C 1
ATOM 2237 O O . VAL A 1 275 ? -2.199 -3.290 -2.902 1.00 91.69 275 VAL A O 1
ATOM 2240 N N . TYR A 1 276 ? -1.428 -3.954 -0.909 1.00 91.56 276 TYR A N 1
ATOM 2241 C CA . TYR A 1 276 ? -0.026 -4.013 -1.335 1.00 91.56 276 TYR A CA 1
ATOM 2242 C C . TYR A 1 276 ? 0.212 -5.040 -2.461 1.00 91.56 276 TYR A C 1
ATOM 2244 O O . TYR A 1 276 ? 0.926 -4.772 -3.429 1.00 91.56 276 TYR A O 1
ATOM 2252 N N . GLY A 1 277 ? -0.446 -6.201 -2.403 1.00 92.12 277 GLY A N 1
ATOM 2253 C CA . GLY A 1 277 ? -0.436 -7.165 -3.506 1.00 92.12 277 GLY A CA 1
ATOM 2254 C C . GLY A 1 277 ? -1.012 -6.590 -4.807 1.00 92.12 277 GLY A C 1
ATOM 2255 O O . GLY A 1 277 ? -0.444 -6.797 -5.879 1.00 92.12 277 GLY A O 1
ATOM 2256 N N . GLN A 1 278 ? -2.099 -5.818 -4.717 1.00 93.12 278 GLN A N 1
ATOM 2257 C CA . GLN A 1 278 ? -2.693 -5.123 -5.863 1.00 93.12 278 GLN A CA 1
ATOM 2258 C C . GLN A 1 278 ? -1.758 -4.043 -6.420 1.00 93.12 278 GLN A C 1
ATOM 2260 O O . GLN A 1 278 ? -1.631 -3.934 -7.638 1.00 93.12 278 GLN A O 1
ATOM 2265 N N . THR A 1 279 ? -1.036 -3.306 -5.565 1.00 93.69 279 THR A N 1
ATOM 2266 C CA . THR A 1 279 ? -0.049 -2.319 -6.035 1.00 93.69 279 THR A CA 1
ATOM 2267 C C . THR A 1 279 ? 1.095 -2.948 -6.804 1.00 93.69 279 THR A C 1
ATOM 2269 O O . THR A 1 279 ? 1.492 -2.420 -7.838 1.00 93.69 279 THR A O 1
ATOM 2272 N N . LEU A 1 280 ? 1.598 -4.097 -6.341 1.00 93.44 280 LEU A N 1
ATOM 2273 C CA . LEU A 1 280 ? 2.636 -4.842 -7.053 1.00 93.44 280 LEU A CA 1
ATOM 2274 C C . LEU A 1 280 ? 2.136 -5.311 -8.423 1.00 93.44 280 LEU A C 1
ATOM 2276 O O . LEU A 1 280 ? 2.858 -5.194 -9.410 1.00 93.44 280 LEU A O 1
ATOM 2280 N N . CYS A 1 281 ? 0.885 -5.779 -8.496 1.00 94.38 281 CYS A N 1
ATOM 2281 C CA . CYS A 1 281 ? 0.260 -6.169 -9.756 1.00 94.38 281 CYS A CA 1
ATOM 2282 C C . CYS A 1 281 ? 0.157 -4.994 -10.738 1.00 94.38 281 CYS A C 1
ATOM 2284 O O . CYS A 1 281 ? 0.514 -5.147 -11.901 1.00 94.38 281 CYS A O 1
ATOM 2286 N N . TRP A 1 282 ? -0.331 -3.832 -10.293 1.00 93.56 282 TRP A N 1
ATOM 2287 C CA . TRP A 1 282 ? -0.504 -2.661 -11.163 1.00 93.56 282 TRP A CA 1
ATOM 2288 C C . TRP A 1 282 ? 0.812 -2.061 -11.625 1.00 93.56 282 TRP A C 1
ATOM 2290 O O . TRP A 1 282 ? 0.924 -1.633 -12.767 1.00 93.56 282 TRP A O 1
ATOM 2300 N N . LEU A 1 283 ? 1.813 -2.043 -10.751 1.00 93.50 283 LEU A N 1
ATOM 2301 C CA . LEU A 1 283 ? 3.140 -1.584 -11.121 1.00 93.50 283 LEU A CA 1
ATOM 2302 C C . LEU A 1 283 ? 3.805 -2.562 -12.100 1.00 93.50 283 LEU A C 1
ATOM 2304 O O . LEU A 1 283 ? 4.412 -2.153 -13.084 1.00 93.50 283 LEU A O 1
ATOM 2308 N N . GLY A 1 284 ? 3.683 -3.864 -11.844 1.00 91.75 284 GLY A N 1
ATOM 2309 C CA . GLY A 1 284 ? 4.400 -4.876 -12.605 1.00 91.75 284 GLY A CA 1
ATOM 2310 C C . GLY A 1 284 ? 3.698 -5.377 -13.861 1.00 91.75 284 GLY A C 1
ATOM 2311 O O . GLY A 1 284 ? 4.377 -5.957 -14.695 1.00 91.75 284 GLY A O 1
ATOM 2312 N N . MET A 1 285 ? 2.399 -5.125 -14.059 1.00 92.06 285 MET A N 1
ATOM 2313 C CA . MET A 1 285 ? 1.694 -5.535 -15.287 1.00 92.06 285 MET A CA 1
ATOM 2314 C C . MET A 1 285 ? 2.295 -4.925 -16.559 1.00 92.06 285 MET A C 1
ATOM 2316 O O . MET A 1 285 ? 2.191 -5.527 -17.623 1.00 92.06 285 MET A O 1
ATOM 2320 N N . PHE A 1 286 ? 2.925 -3.752 -16.448 1.00 90.88 286 PHE A N 1
ATOM 2321 C CA . PHE A 1 286 ? 3.619 -3.106 -17.559 1.00 90.88 286 PHE A CA 1
ATOM 2322 C C . PHE A 1 286 ? 4.954 -3.797 -17.885 1.00 90.88 286 PHE A C 1
ATOM 2324 O O . PHE A 1 286 ? 5.234 -4.082 -19.044 1.00 90.88 286 PHE A O 1
ATOM 2331 N N . TYR A 1 287 ? 5.756 -4.118 -16.865 1.00 90.25 287 TYR A N 1
ATOM 2332 C CA . TYR A 1 287 ? 7.085 -4.724 -17.034 1.00 90.25 287 TYR A CA 1
ATOM 2333 C C . TYR A 1 287 ? 7.049 -6.250 -17.229 1.00 90.25 287 TYR A C 1
ATOM 2335 O O . TYR A 1 287 ? 7.934 -6.826 -17.855 1.00 90.25 287 TYR A O 1
ATOM 2343 N N . SER A 1 288 ? 6.040 -6.923 -16.672 1.00 90.75 288 SER A N 1
ATOM 2344 C CA . SER A 1 288 ? 5.847 -8.371 -16.726 1.00 90.75 288 SER A CA 1
ATOM 2345 C C . SER A 1 288 ? 4.360 -8.698 -16.937 1.00 90.75 288 SER A C 1
ATOM 2347 O O . SER A 1 288 ? 3.580 -8.717 -15.979 1.00 90.75 288 SER A O 1
ATOM 2349 N N . PRO A 1 289 ? 3.934 -9.010 -18.176 1.00 89.69 289 PRO A N 1
ATOM 2350 C CA . PRO A 1 289 ? 2.524 -9.261 -18.495 1.00 89.69 289 PRO A CA 1
ATOM 2351 C C . PRO A 1 289 ? 1.975 -10.549 -17.861 1.00 89.69 289 PRO A C 1
ATOM 2353 O O . PRO A 1 289 ? 0.764 -10.737 -17.789 1.00 89.69 289 PRO A O 1
ATOM 2356 N N . ILE A 1 290 ? 2.853 -11.434 -17.374 1.00 90.75 290 ILE A N 1
ATOM 2357 C CA . ILE A 1 290 ? 2.489 -12.672 -16.667 1.00 90.75 290 ILE A CA 1
ATOM 2358 C C . ILE A 1 290 ? 2.177 -12.393 -15.185 1.00 90.75 290 ILE A C 1
ATOM 2360 O O . ILE A 1 290 ? 1.485 -13.179 -14.533 1.00 90.75 290 ILE A O 1
ATOM 2364 N N . LEU A 1 291 ? 2.626 -11.256 -14.639 1.00 92.06 291 LEU A N 1
ATOM 2365 C CA . LEU A 1 291 ? 2.458 -10.931 -13.225 1.00 92.06 291 LEU A CA 1
ATOM 2366 C C . LEU A 1 291 ? 0.985 -10.917 -12.768 1.00 92.06 291 LEU A C 1
ATOM 2368 O O . LEU A 1 291 ? 0.711 -11.496 -11.717 1.00 92.06 291 LEU A O 1
ATOM 2372 N N . PRO A 1 292 ? 0.009 -10.379 -13.531 1.00 94.06 292 PRO A N 1
ATOM 2373 C CA . PRO A 1 292 ? -1.406 -10.489 -13.182 1.00 94.06 292 PRO A CA 1
ATOM 2374 C C . PRO A 1 292 ? -1.880 -11.937 -12.991 1.00 94.06 292 PRO A C 1
ATOM 2376 O O . PRO A 1 292 ? -2.557 -12.229 -12.006 1.00 94.06 292 PRO A O 1
ATOM 2379 N N . ALA A 1 293 ? -1.472 -12.869 -13.858 1.00 94.19 293 ALA A N 1
ATOM 2380 C CA . ALA A 1 293 ? -1.831 -14.283 -13.724 1.00 94.19 293 ALA A CA 1
ATOM 2381 C C . ALA A 1 293 ? -1.239 -14.898 -12.444 1.00 94.19 293 ALA A C 1
ATOM 2383 O O . ALA A 1 293 ? -1.944 -15.560 -11.679 1.00 94.19 293 ALA A O 1
ATOM 2384 N N . VAL A 1 294 ? 0.032 -14.599 -12.156 1.00 93.38 294 VAL A N 1
ATOM 2385 C CA . VAL A 1 294 ? 0.721 -15.022 -10.924 1.00 93.38 294 VAL A CA 1
ATOM 2386 C C . VAL A 1 294 ? 0.018 -14.458 -9.691 1.00 93.38 294 VAL A C 1
ATOM 2388 O O . VAL A 1 294 ? -0.205 -15.177 -8.719 1.00 93.38 294 VAL A O 1
ATOM 2391 N N . THR A 1 295 ? -0.389 -13.187 -9.728 1.00 93.50 295 THR A N 1
ATOM 2392 C CA . THR A 1 295 ? -1.137 -12.574 -8.624 1.00 93.50 295 THR A CA 1
ATOM 2393 C C . THR A 1 295 ? -2.533 -13.174 -8.463 1.00 93.50 295 THR A C 1
ATOM 2395 O O . THR A 1 295 ? -2.982 -13.338 -7.333 1.00 93.50 295 THR A O 1
ATOM 2398 N N . GLY A 1 296 ? -3.190 -13.590 -9.550 1.00 94.00 296 GLY A N 1
ATOM 2399 C CA . GLY A 1 296 ? -4.449 -14.335 -9.497 1.00 94.00 296 GLY A CA 1
ATOM 2400 C C . GLY A 1 296 ? -4.298 -15.661 -8.750 1.00 94.00 296 GLY A C 1
ATOM 2401 O O . GLY A 1 296 ? -5.049 -15.932 -7.813 1.00 94.00 296 GLY A O 1
ATOM 2402 N N . ILE A 1 297 ? -3.267 -16.442 -9.086 1.00 94.38 297 ILE A N 1
ATOM 2403 C CA . ILE A 1 297 ? -2.928 -17.687 -8.375 1.00 94.38 297 ILE A CA 1
ATOM 2404 C C . ILE A 1 297 ? -2.583 -17.396 -6.907 1.00 94.38 297 ILE A C 1
ATOM 2406 O O . ILE A 1 297 ? -3.090 -18.061 -6.001 1.00 94.38 297 ILE A O 1
ATOM 2410 N N . LYS A 1 298 ? -1.773 -16.361 -6.646 1.00 94.19 298 LYS A N 1
ATOM 2411 C CA . LYS A 1 298 ? -1.439 -15.913 -5.286 1.00 94.19 298 LYS A CA 1
ATOM 2412 C C . LYS A 1 298 ? -2.696 -15.621 -4.468 1.00 94.19 298 LYS A C 1
ATOM 2414 O O . LYS A 1 298 ? -2.752 -16.033 -3.316 1.00 94.19 298 LYS A O 1
ATOM 2419 N N . LEU A 1 299 ? -3.696 -14.935 -5.024 1.00 94.00 299 LEU A N 1
ATOM 2420 C CA . LEU A 1 299 ? -4.926 -14.598 -4.298 1.00 94.00 299 LEU A CA 1
ATOM 2421 C C . LEU A 1 299 ? -5.695 -15.843 -3.837 1.00 94.00 299 LEU A C 1
ATOM 2423 O O . LEU A 1 299 ? -6.237 -15.833 -2.733 1.00 94.00 299 LEU A O 1
ATOM 2427 N N . VAL A 1 300 ? -5.683 -16.927 -4.621 1.00 95.44 300 VAL A N 1
ATOM 2428 C CA . VAL A 1 300 ? -6.267 -18.217 -4.214 1.00 95.44 300 VAL A CA 1
ATOM 2429 C C . VAL A 1 300 ? -5.532 -18.781 -2.996 1.00 95.44 300 VAL A C 1
ATOM 2431 O O . VAL A 1 300 ? -6.168 -19.134 -2.003 1.00 95.44 300 VAL A O 1
ATOM 2434 N N . PHE A 1 301 ? -4.196 -18.803 -3.013 1.00 95.06 301 PHE A N 1
ATOM 2435 C CA . PHE A 1 301 ? -3.412 -19.241 -1.852 1.00 95.06 301 PHE A CA 1
ATOM 2436 C C . PHE A 1 301 ? -3.634 -18.345 -0.631 1.00 95.06 301 PHE A C 1
ATOM 2438 O O . PHE A 1 301 ? -3.870 -18.850 0.465 1.00 95.06 301 PHE A O 1
ATOM 2445 N N . VAL A 1 302 ? -3.614 -17.023 -0.814 1.00 94.69 302 VAL A N 1
ATOM 2446 C CA . VAL A 1 302 ? -3.880 -16.049 0.254 1.00 94.69 302 VAL A CA 1
ATOM 2447 C C . VAL A 1 302 ? -5.253 -16.297 0.877 1.00 94.69 302 VAL A C 1
ATOM 2449 O O . VAL A 1 302 ? -5.363 -16.279 2.100 1.00 94.69 302 VAL A O 1
ATOM 2452 N N . PHE A 1 303 ? -6.284 -16.590 0.078 1.00 95.00 303 PHE A N 1
ATOM 2453 C CA . PHE A 1 303 ? -7.615 -16.914 0.590 1.00 95.00 303 PHE A CA 1
ATOM 2454 C C . PHE A 1 303 ? -7.587 -18.123 1.531 1.00 95.00 303 PHE A C 1
ATOM 2456 O O . PHE A 1 303 ? -8.042 -18.013 2.668 1.00 95.00 303 PHE A O 1
ATOM 2463 N N . TYR A 1 304 ? -7.001 -19.248 1.110 1.00 95.50 304 TYR A N 1
ATOM 2464 C CA . TYR A 1 304 ? -6.940 -20.451 1.947 1.00 95.50 304 TYR A CA 1
ATOM 2465 C C . TYR A 1 304 ? -6.062 -20.268 3.191 1.00 95.50 304 TYR A C 1
ATOM 2467 O O . TYR A 1 304 ? -6.449 -20.697 4.280 1.00 95.50 304 TYR A O 1
ATOM 2475 N N . ILE A 1 305 ? -4.918 -19.587 3.065 1.00 94.56 305 ILE A N 1
ATOM 2476 C CA . ILE A 1 305 ? -4.028 -19.294 4.199 1.00 94.56 305 ILE A CA 1
ATOM 2477 C C . ILE A 1 305 ? -4.750 -18.408 5.223 1.00 94.56 305 ILE A C 1
ATOM 2479 O O . ILE A 1 305 ? -4.736 -18.708 6.415 1.00 94.56 305 ILE A O 1
ATOM 2483 N N . LYS A 1 306 ? -5.433 -17.343 4.781 1.00 92.50 306 LYS A N 1
ATOM 2484 C CA . LYS A 1 306 ? -6.187 -16.451 5.678 1.00 92.50 306 LYS A CA 1
ATOM 2485 C C . LYS A 1 306 ? -7.437 -17.107 6.251 1.00 92.50 306 LYS A C 1
ATOM 2487 O O . LYS A 1 306 ? -7.771 -16.851 7.405 1.00 92.50 306 LYS A O 1
ATOM 2492 N N . TYR A 1 307 ? -8.105 -17.971 5.491 1.00 92.62 307 TYR A N 1
ATOM 2493 C CA . TYR A 1 307 ? -9.217 -18.774 5.993 1.00 92.62 307 TYR A CA 1
ATOM 2494 C C . TYR A 1 307 ? -8.768 -19.686 7.144 1.00 92.62 307 TYR A C 1
ATOM 2496 O O . TYR A 1 307 ? -9.420 -19.737 8.191 1.00 92.62 307 TYR A O 1
ATOM 2504 N N . PHE A 1 308 ? -7.619 -20.348 6.981 1.00 93.19 308 PHE A N 1
ATOM 2505 C CA . PHE A 1 308 ? -7.004 -21.155 8.030 1.00 93.19 308 PHE A CA 1
ATOM 2506 C C . PHE A 1 308 ? -6.601 -20.305 9.245 1.00 93.19 308 PHE A C 1
ATOM 2508 O O . PHE A 1 308 ? -6.936 -20.659 10.374 1.00 93.19 308 PHE A O 1
ATOM 2515 N N . ASP A 1 309 ? -5.948 -19.159 9.031 1.00 90.19 309 ASP A N 1
ATOM 2516 C CA . ASP A 1 309 ? -5.540 -18.246 10.108 1.00 90.19 309 ASP A CA 1
ATOM 2517 C C . ASP A 1 309 ? -6.748 -17.723 10.909 1.00 90.19 309 ASP A C 1
ATOM 2519 O O . ASP A 1 309 ? -6.712 -17.667 12.137 1.00 90.19 309 ASP A O 1
ATOM 2523 N N . CYS A 1 310 ? -7.860 -17.413 10.238 1.00 89.06 310 CYS A N 1
ATOM 2524 C CA . CYS A 1 310 ? -9.096 -16.955 10.876 1.00 89.06 310 CYS A CA 1
ATOM 2525 C C . CYS A 1 310 ? -9.798 -18.071 11.672 1.00 89.06 310 CYS A C 1
ATOM 2527 O O . CYS A 1 310 ? -10.250 -17.844 12.792 1.00 89.06 310 CYS A O 1
ATOM 2529 N N . THR A 1 311 ? -9.868 -19.285 11.115 1.00 88.00 311 THR A N 1
ATOM 2530 C CA . THR A 1 311 ? -10.628 -20.400 11.709 1.00 88.00 311 THR A CA 1
ATOM 2531 C C . THR A 1 311 ? -9.846 -21.124 12.801 1.00 88.00 311 THR A C 1
ATOM 2533 O O . THR A 1 311 ? -10.391 -21.461 13.851 1.00 88.00 311 THR A O 1
ATOM 2536 N N . VAL A 1 312 ? -8.566 -21.404 12.545 1.00 87.62 312 VAL A N 1
ATOM 2537 C CA . VAL A 1 312 ? -7.739 -22.256 13.405 1.00 87.62 312 VAL A CA 1
ATOM 2538 C C . VAL A 1 312 ? -6.882 -21.433 14.336 1.00 87.62 312 VAL A C 1
ATOM 2540 O O . VAL A 1 312 ? -6.779 -21.800 15.501 1.00 87.62 312 VAL A O 1
ATOM 2543 N N . ASN A 1 313 ? -6.263 -20.349 13.870 1.00 85.19 313 ASN A N 1
ATOM 2544 C CA . ASN A 1 313 ? -5.265 -19.634 14.657 1.00 85.19 313 ASN A CA 1
ATOM 2545 C C . ASN A 1 313 ? -5.863 -18.483 15.490 1.00 85.19 313 ASN A C 1
ATOM 2547 O O . ASN A 1 313 ? -5.559 -18.335 16.672 1.00 85.19 313 ASN A O 1
ATOM 2551 N N . SER A 1 314 ? -6.805 -17.736 14.938 1.00 83.62 314 SER A N 1
ATOM 2552 C CA . SER A 1 314 ? -7.336 -16.540 15.590 1.00 83.62 314 SER A CA 1
ATOM 2553 C C . SER A 1 314 ? -8.405 -16.845 16.642 1.00 83.62 314 SER A C 1
ATOM 2555 O O . SER A 1 314 ? -9.170 -17.805 16.521 1.00 83.62 314 SER A O 1
ATOM 2557 N N . SER A 1 315 ? -8.464 -16.016 17.684 1.00 78.06 315 SER A N 1
ATOM 2558 C CA . SER A 1 315 ? -9.576 -15.975 18.642 1.00 78.06 315 SER A CA 1
ATOM 2559 C C . SER A 1 315 ? -10.629 -14.954 18.182 1.00 78.06 315 SER A C 1
ATOM 2561 O O . SER A 1 315 ? -10.350 -14.052 17.388 1.00 78.06 315 SER A O 1
ATOM 2563 N N . ARG A 1 316 ? -11.877 -15.109 18.645 1.00 67.44 316 ARG A N 1
ATOM 2564 C CA . ARG A 1 316 ? -13.007 -14.258 18.229 1.00 67.44 316 ARG A CA 1
ATOM 2565 C C . ARG A 1 316 ? -12.707 -12.791 18.550 1.00 67.44 316 ARG A C 1
ATOM 2567 O O . ARG A 1 316 ? -12.484 -12.469 19.712 1.00 67.44 316 ARG A O 1
ATOM 2574 N N . SER A 1 317 ? -12.744 -11.921 17.539 1.00 63.81 317 SER A N 1
ATOM 2575 C CA . SER A 1 317 ? -12.491 -10.489 17.732 1.00 63.81 317 SER A CA 1
ATOM 2576 C C . SER A 1 317 ? -13.485 -9.891 18.734 1.00 63.81 317 SER A C 1
ATOM 2578 O O . SER A 1 317 ? -14.697 -10.112 18.633 1.00 63.81 317 SER A O 1
ATOM 2580 N N . SER A 1 318 ? -12.956 -9.180 19.729 1.00 55.84 318 SER A N 1
ATOM 2581 C CA . SER A 1 318 ? -13.714 -8.505 20.785 1.00 55.84 318 SER A CA 1
ATOM 2582 C C . SER A 1 318 ? -14.290 -7.161 20.316 1.00 55.84 318 SER A C 1
ATOM 2584 O O . SER A 1 318 ? -15.335 -6.730 20.806 1.00 55.84 318 SER A O 1
ATOM 2586 N N . GLN A 1 319 ? -13.662 -6.536 19.319 1.00 56.47 319 GLN A N 1
ATOM 2587 C CA . GLN A 1 319 ? -14.001 -5.204 18.835 1.00 56.47 319 GLN A CA 1
ATOM 2588 C C . GLN A 1 319 ? -14.869 -5.300 17.572 1.00 56.47 319 GLN A C 1
ATOM 2590 O O . GLN A 1 319 ? -14.406 -5.723 16.510 1.00 56.47 319 GLN A O 1
ATOM 2595 N N . LEU A 1 320 ? -16.145 -4.904 17.663 1.00 51.00 320 LEU A N 1
ATOM 2596 C CA . LEU A 1 320 ? -16.960 -4.726 16.462 1.00 51.00 320 LEU A CA 1
ATOM 2597 C C . LEU A 1 320 ? -16.519 -3.449 15.767 1.00 51.00 320 LEU A C 1
ATOM 2599 O O . LEU A 1 320 ? -16.888 -2.340 16.137 1.00 51.00 320 LEU A O 1
ATOM 2603 N N . TYR A 1 321 ? -15.706 -3.616 14.736 1.00 55.06 321 TYR A N 1
ATOM 2604 C CA . TYR A 1 321 ? -15.353 -2.510 13.875 1.00 55.06 321 TYR A CA 1
ATOM 2605 C C . TYR A 1 321 ? -16.603 -2.033 13.115 1.00 55.06 321 TYR A C 1
ATOM 2607 O O . TYR A 1 321 ? -17.232 -2.815 12.398 1.00 55.06 321 TYR A O 1
ATOM 2615 N N . ARG A 1 322 ? -16.939 -0.739 13.208 1.00 51.97 322 ARG A N 1
ATOM 2616 C CA . ARG A 1 322 ? -18.026 -0.128 12.427 1.00 51.97 322 ARG A CA 1
ATOM 2617 C C . ARG A 1 322 ? -17.699 -0.168 10.930 1.00 51.97 322 ARG A C 1
ATOM 2619 O O . ARG A 1 322 ? -17.006 0.703 10.406 1.00 51.97 322 ARG A O 1
ATOM 2626 N N . THR A 1 323 ? -18.227 -1.178 10.241 1.00 51.06 323 THR A N 1
ATOM 2627 C CA . THR A 1 323 ? -17.914 -1.574 8.854 1.00 51.06 323 THR A CA 1
ATOM 2628 C C . THR A 1 323 ? -17.948 -0.434 7.825 1.00 51.06 323 THR A C 1
ATOM 2630 O O . THR A 1 323 ? -17.205 -0.471 6.848 1.00 51.06 323 THR A O 1
ATOM 2633 N N . SER A 1 324 ? -18.759 0.609 8.029 1.00 52.09 324 SER A N 1
ATOM 2634 C CA . SER A 1 324 ? -18.881 1.717 7.071 1.00 52.09 324 SER A CA 1
ATOM 2635 C C . SER A 1 324 ? -17.679 2.670 7.051 1.00 52.09 324 SER A C 1
ATOM 2637 O O . SER A 1 324 ? -17.275 3.115 5.978 1.00 52.09 324 SER A O 1
ATOM 2639 N N . ARG A 1 325 ? -17.050 2.962 8.201 1.00 60.62 325 ARG A N 1
ATOM 2640 C CA . ARG A 1 325 ? -15.899 3.889 8.250 1.00 60.62 325 ARG A CA 1
ATOM 2641 C C . ARG A 1 325 ? -14.605 3.253 7.727 1.00 60.62 325 ARG A C 1
ATOM 2643 O O . ARG A 1 325 ? -13.803 3.952 7.115 1.00 60.62 325 ARG A O 1
ATOM 2650 N N . SER A 1 326 ? -14.414 1.942 7.892 1.00 71.12 326 SER A N 1
ATOM 2651 C CA . SER A 1 326 ? -13.233 1.233 7.360 1.00 71.12 326 SER A CA 1
ATOM 2652 C C . SER A 1 326 ? -13.254 1.168 5.857 1.00 71.12 326 SER A C 1
ATOM 2654 O O . SER A 1 326 ? -12.215 1.359 5.236 1.00 71.12 326 SER A O 1
ATOM 2656 N N . ASN A 1 327 ? -14.416 0.869 5.275 1.00 77.69 327 ASN A N 1
ATOM 2657 C CA . ASN A 1 327 ? -14.518 0.678 3.839 1.00 77.69 327 ASN A CA 1
ATOM 2658 C C . ASN A 1 327 ? -14.083 1.951 3.098 1.00 77.69 327 ASN A C 1
ATOM 2660 O O . ASN A 1 327 ? -13.227 1.899 2.220 1.00 77.69 327 ASN A O 1
ATOM 2664 N N . ALA A 1 328 ? -14.558 3.117 3.548 1.00 79.88 328 ALA A N 1
ATOM 2665 C CA . ALA A 1 328 ? -14.128 4.409 3.020 1.00 79.88 328 ALA A CA 1
ATOM 2666 C C . ALA A 1 328 ? -12.605 4.621 3.127 1.00 79.88 328 ALA A C 1
ATOM 2668 O O . ALA A 1 328 ? -11.971 5.061 2.165 1.00 79.88 328 ALA A O 1
ATOM 2669 N N . LEU A 1 329 ? -12.007 4.283 4.276 1.00 81.69 329 LEU A N 1
ATOM 2670 C CA . LEU A 1 329 ? -10.562 4.394 4.490 1.00 81.69 329 LEU A CA 1
ATOM 2671 C C . LEU A 1 329 ? -9.774 3.459 3.562 1.00 81.69 329 LEU A C 1
ATOM 2673 O O . LEU A 1 329 ? -8.815 3.903 2.935 1.00 81.69 329 LEU A O 1
ATOM 2677 N N . PHE A 1 330 ? -10.181 2.195 3.419 1.00 86.38 330 PHE A N 1
ATOM 2678 C CA . PHE A 1 330 ? -9.490 1.233 2.555 1.00 86.38 330 PHE A CA 1
ATOM 2679 C C . PHE A 1 330 ? -9.594 1.588 1.076 1.00 86.38 330 PHE A C 1
ATOM 2681 O O . PHE A 1 330 ? -8.591 1.524 0.372 1.00 86.38 330 PHE A O 1
ATOM 2688 N N . ILE A 1 331 ? -10.768 2.020 0.609 1.00 86.69 331 ILE A N 1
ATOM 2689 C CA . ILE A 1 331 ? -10.935 2.473 -0.776 1.00 86.69 331 ILE A CA 1
ATOM 2690 C C . ILE A 1 331 ? -10.110 3.743 -1.038 1.00 86.69 331 ILE A C 1
ATOM 2692 O O . ILE A 1 331 ? -9.507 3.874 -2.103 1.00 86.69 331 ILE A O 1
ATOM 2696 N N . SER A 1 332 ? -10.003 4.646 -0.058 1.00 85.31 332 SER A N 1
ATOM 2697 C CA . SER A 1 332 ? -9.130 5.826 -0.164 1.00 85.31 332 SER A CA 1
ATOM 2698 C C . SER A 1 332 ? -7.649 5.436 -0.254 1.00 85.31 332 SER A C 1
ATOM 2700 O O . SER A 1 332 ? -6.931 5.936 -1.117 1.00 85.31 332 SER A O 1
ATOM 2702 N N . ILE A 1 333 ? -7.195 4.500 0.586 1.00 89.31 333 ILE A N 1
ATOM 2703 C CA . ILE A 1 333 ? -5.829 3.953 0.546 1.00 89.31 333 ILE A CA 1
ATOM 2704 C C . ILE A 1 333 ? -5.546 3.292 -0.810 1.00 89.31 333 ILE A C 1
ATOM 2706 O O . ILE A 1 333 ? -4.484 3.514 -1.393 1.00 89.31 333 ILE A O 1
ATOM 2710 N N . LEU A 1 334 ? -6.496 2.514 -1.330 1.00 91.12 334 LEU A N 1
ATOM 2711 C CA . LEU A 1 334 ? -6.399 1.857 -2.630 1.00 91.12 334 LEU A CA 1
ATOM 2712 C C . LEU A 1 334 ? -6.260 2.875 -3.773 1.00 91.12 334 LEU A C 1
ATOM 2714 O O . LEU A 1 334 ? -5.434 2.689 -4.665 1.00 91.12 334 LEU A O 1
ATOM 2718 N N . LEU A 1 335 ? -7.023 3.972 -3.725 1.00 90.56 335 LEU A N 1
ATOM 2719 C CA . LEU A 1 335 ? -6.949 5.056 -4.706 1.00 90.56 335 LEU A CA 1
ATOM 2720 C C . LEU A 1 335 ? -5.580 5.750 -4.691 1.00 90.56 335 LEU A C 1
ATOM 2722 O O . LEU A 1 335 ? -4.979 5.928 -5.748 1.00 90.56 335 LEU A O 1
ATOM 2726 N N . VAL A 1 336 ? -5.073 6.114 -3.508 1.00 91.00 336 VAL A N 1
ATOM 2727 C CA . VAL A 1 336 ? -3.734 6.718 -3.364 1.00 91.00 336 VAL A CA 1
ATOM 2728 C C . VAL A 1 336 ? -2.666 5.776 -3.909 1.00 91.00 336 VAL A C 1
ATOM 2730 O O . VAL A 1 336 ? -1.804 6.185 -4.681 1.00 91.00 336 VAL A O 1
ATOM 2733 N N . SER A 1 337 ? -2.769 4.498 -3.560 1.00 92.31 337 SER A N 1
ATOM 2734 C CA . SER A 1 337 ? -1.852 3.460 -4.009 1.00 92.31 337 SER A CA 1
ATOM 2735 C C . SER A 1 337 ? -1.834 3.316 -5.537 1.00 92.31 337 SER A C 1
ATOM 2737 O O . SER A 1 337 ? -0.764 3.248 -6.134 1.00 92.31 337 SER A O 1
ATOM 2739 N N . PHE A 1 338 ? -3.004 3.356 -6.183 1.00 93.00 338 PHE A N 1
ATOM 2740 C CA . PHE A 1 338 ? -3.132 3.326 -7.644 1.00 93.00 338 PHE A CA 1
ATOM 2741 C C . PHE A 1 338 ? -2.445 4.526 -8.314 1.00 93.00 338 PHE A C 1
ATOM 2743 O O . PHE A 1 338 ? -1.702 4.359 -9.283 1.00 93.00 338 PHE A O 1
ATOM 2750 N N . ILE A 1 339 ? -2.647 5.734 -7.775 1.00 91.56 339 ILE A N 1
ATOM 2751 C CA . ILE A 1 339 ? -2.007 6.959 -8.281 1.00 91.56 339 ILE A CA 1
ATOM 2752 C C . ILE A 1 339 ? -0.481 6.847 -8.167 1.00 91.56 339 ILE A C 1
ATOM 2754 O O . ILE A 1 339 ? 0.224 7.094 -9.144 1.00 91.56 339 ILE A O 1
ATOM 2758 N N . VAL A 1 340 ? 0.025 6.405 -7.010 1.00 91.75 340 VAL A N 1
ATOM 2759 C CA . VAL A 1 340 ? 1.466 6.212 -6.776 1.00 91.75 340 VAL A CA 1
ATOM 2760 C C . VAL A 1 340 ? 2.069 5.174 -7.726 1.00 91.75 340 VAL A C 1
ATOM 2762 O O . VAL A 1 340 ? 3.223 5.325 -8.102 1.00 91.75 340 VAL A O 1
ATOM 2765 N N . THR A 1 341 ? 1.319 4.156 -8.161 1.00 92.00 341 THR A N 1
ATOM 2766 C CA . THR A 1 341 ? 1.820 3.172 -9.141 1.00 92.00 341 THR A CA 1
ATOM 2767 C C . THR A 1 341 ? 1.807 3.671 -10.585 1.00 92.00 341 THR A C 1
ATOM 2769 O O . THR A 1 341 ? 2.706 3.327 -11.346 1.00 92.00 341 THR A O 1
ATOM 2772 N N . ILE A 1 342 ? 0.827 4.492 -10.976 1.00 92.06 342 ILE A N 1
ATOM 2773 C CA . ILE A 1 342 ? 0.739 5.000 -12.354 1.00 92.06 342 ILE A CA 1
ATOM 2774 C C . ILE A 1 342 ? 1.813 6.043 -12.641 1.00 92.06 342 ILE A C 1
ATOM 2776 O O . ILE A 1 342 ? 2.327 6.067 -13.753 1.00 92.06 342 ILE A O 1
ATOM 2780 N N . ILE A 1 343 ? 2.161 6.891 -11.669 1.00 91.88 343 ILE A N 1
ATOM 2781 C CA . ILE A 1 343 ? 3.124 7.981 -11.884 1.00 91.88 343 ILE A CA 1
ATOM 2782 C C . ILE A 1 343 ? 4.489 7.450 -12.384 1.00 91.88 343 ILE A C 1
ATOM 2784 O O . ILE A 1 343 ? 4.923 7.900 -13.444 1.00 91.88 343 ILE A O 1
ATOM 2788 N N . PRO A 1 344 ? 5.149 6.471 -11.725 1.00 90.31 344 PRO A N 1
ATOM 2789 C CA . PRO A 1 344 ? 6.409 5.901 -12.203 1.00 90.31 344 PRO A CA 1
ATOM 2790 C C . PRO A 1 344 ? 6.287 5.192 -13.553 1.00 90.31 344 PRO A C 1
ATOM 2792 O O . PRO A 1 344 ? 7.173 5.329 -14.391 1.00 90.31 344 PRO A O 1
ATOM 2795 N N . VAL A 1 345 ? 5.189 4.465 -13.792 1.00 91.62 345 VAL A N 1
ATOM 2796 C CA . VAL A 1 345 ? 4.953 3.784 -15.077 1.00 91.62 345 VAL A CA 1
ATOM 2797 C C . VAL A 1 345 ? 4.806 4.810 -16.201 1.00 91.62 345 VAL A C 1
ATOM 2799 O O . VAL A 1 345 ? 5.472 4.693 -17.225 1.00 91.62 345 VAL A O 1
ATOM 2802 N N . GLY A 1 346 ? 4.000 5.852 -15.991 1.00 91.69 346 GLY A N 1
ATOM 2803 C CA . GLY A 1 346 ? 3.812 6.939 -16.949 1.00 91.69 346 GLY A CA 1
ATOM 2804 C C . GLY A 1 346 ? 5.115 7.683 -17.233 1.00 91.69 346 GLY A C 1
ATOM 2805 O O . GLY A 1 346 ? 5.445 7.902 -18.395 1.00 91.69 346 GLY A O 1
ATOM 2806 N N . TYR A 1 347 ? 5.899 7.980 -16.192 1.00 90.62 347 TYR A N 1
ATOM 2807 C CA . TYR A 1 347 ? 7.236 8.557 -16.346 1.00 90.62 347 TYR A CA 1
ATOM 2808 C C . TYR A 1 347 ? 8.165 7.643 -17.157 1.00 90.62 347 TYR A C 1
ATOM 2810 O O . TYR A 1 347 ? 8.854 8.112 -18.059 1.00 90.62 347 TYR A O 1
ATOM 2818 N N . SER A 1 348 ? 8.128 6.328 -16.910 1.00 88.38 348 SER A N 1
ATOM 2819 C CA . SER A 1 348 ? 8.939 5.369 -17.664 1.00 88.38 348 SER A CA 1
ATOM 2820 C C . SER A 1 348 ? 8.566 5.278 -19.144 1.00 88.38 348 SER A C 1
ATOM 2822 O O . SER A 1 348 ? 9.442 5.080 -19.975 1.00 88.38 348 SER A O 1
ATOM 2824 N N . ILE A 1 349 ? 7.289 5.469 -19.487 1.00 90.00 349 ILE A N 1
ATOM 2825 C CA . ILE A 1 349 ? 6.811 5.453 -20.876 1.00 90.00 349 ILE A CA 1
ATOM 2826 C C . ILE A 1 349 ? 7.190 6.749 -21.608 1.00 90.00 349 ILE A C 1
ATOM 2828 O O . ILE A 1 349 ? 7.520 6.713 -22.795 1.00 90.00 349 ILE A O 1
ATOM 2832 N N . ALA A 1 350 ? 7.114 7.885 -20.910 1.00 89.50 350 ALA A N 1
ATOM 2833 C CA . ALA A 1 350 ? 7.284 9.208 -21.500 1.00 89.50 350 ALA A CA 1
ATOM 2834 C C . ALA A 1 350 ? 8.754 9.613 -21.675 1.00 89.50 350 ALA A C 1
ATOM 2836 O O . ALA A 1 350 ? 9.109 10.115 -22.736 1.00 89.50 350 ALA A O 1
ATOM 2837 N N . GLU A 1 351 ? 9.592 9.392 -20.658 1.00 87.00 351 GLU A N 1
ATOM 2838 C CA . GLU A 1 351 ? 10.926 10.011 -20.569 1.00 87.00 351 GLU A CA 1
ATOM 2839 C C . GLU A 1 351 ? 12.079 9.000 -20.638 1.00 87.00 351 GLU A C 1
ATOM 2841 O O . GLU A 1 351 ? 13.177 9.335 -21.079 1.00 87.00 351 GLU A O 1
ATOM 2846 N N . ILE A 1 352 ? 11.867 7.754 -20.198 1.00 83.88 352 ILE A N 1
ATOM 2847 C CA . ILE A 1 352 ? 12.958 6.777 -20.093 1.00 83.88 352 ILE A CA 1
ATOM 2848 C C . ILE A 1 352 ? 13.184 6.083 -21.441 1.00 83.88 352 ILE A C 1
ATOM 2850 O O . ILE A 1 352 ? 12.260 5.536 -22.048 1.00 83.88 352 ILE A O 1
ATOM 2854 N N . LYS A 1 353 ? 14.446 6.063 -21.889 1.00 82.81 353 LYS A N 1
ATOM 2855 C CA . LYS A 1 353 ? 14.858 5.352 -23.102 1.00 82.81 353 LYS A CA 1
ATOM 2856 C C . LYS A 1 353 ? 14.733 3.829 -22.910 1.00 82.81 353 LYS A C 1
ATOM 2858 O O . LYS A 1 353 ? 15.277 3.301 -21.933 1.00 82.81 353 LYS A O 1
ATOM 2863 N N . PRO A 1 354 ? 14.066 3.106 -23.829 1.00 83.06 354 PRO A N 1
ATOM 2864 C CA . PRO A 1 354 ? 13.951 1.654 -23.746 1.00 83.06 354 PRO A CA 1
ATOM 2865 C C . PRO A 1 354 ? 15.307 0.957 -23.929 1.00 83.06 354 PRO A C 1
ATOM 2867 O O . PRO A 1 354 ? 16.225 1.487 -24.564 1.00 83.06 354 PRO A O 1
ATOM 2870 N N . SER A 1 355 ? 15.431 -0.256 -23.386 1.00 78.88 355 SER A N 1
ATOM 2871 C CA . SER A 1 355 ? 16.632 -1.083 -23.553 1.00 78.88 355 SER A CA 1
ATOM 2872 C C . SER A 1 355 ? 16.933 -1.350 -25.030 1.00 78.88 355 SER A C 1
ATOM 2874 O O . SER A 1 355 ? 16.064 -1.735 -25.811 1.00 78.88 355 SER A O 1
ATOM 2876 N N . ILE A 1 356 ? 18.205 -1.230 -25.416 1.00 72.94 356 ILE A N 1
ATOM 2877 C CA . ILE A 1 356 ? 18.642 -1.485 -26.798 1.00 72.94 356 ILE A CA 1
ATOM 2878 C C . ILE A 1 356 ? 18.660 -2.994 -27.094 1.00 72.94 356 ILE A C 1
ATOM 2880 O O . ILE A 1 356 ? 18.283 -3.425 -28.183 1.00 72.94 356 ILE A O 1
ATOM 2884 N N . ALA A 1 357 ? 19.049 -3.819 -26.118 1.00 70.25 357 ALA A N 1
ATOM 2885 C CA . ALA A 1 357 ? 19.219 -5.257 -26.324 1.00 70.25 357 ALA A CA 1
ATOM 2886 C C . ALA A 1 357 ? 17.910 -6.070 -26.227 1.00 70.25 357 ALA A C 1
ATOM 2888 O O . ALA A 1 357 ? 17.882 -7.235 -26.626 1.00 70.25 357 ALA A O 1
ATOM 2889 N N . CYS A 1 358 ? 16.820 -5.488 -25.710 1.00 76.25 358 CYS A N 1
ATOM 2890 C CA . CYS A 1 358 ? 15.651 -6.237 -25.246 1.00 76.25 358 CYS A CA 1
ATOM 2891 C C . CYS A 1 358 ? 14.315 -5.516 -25.442 1.00 76.25 358 CYS A C 1
ATOM 2893 O O . CYS A 1 358 ? 14.252 -4.300 -25.527 1.00 76.25 358 CYS A O 1
ATOM 2895 N N . GLY A 1 359 ? 13.226 -6.293 -25.445 1.00 78.62 359 GLY A N 1
ATOM 2896 C CA . GLY A 1 359 ? 11.856 -5.771 -25.512 1.00 78.62 359 GLY A CA 1
ATOM 2897 C C . GLY A 1 359 ? 11.334 -5.523 -26.935 1.00 78.62 359 GLY A C 1
ATOM 2898 O O . GLY A 1 359 ? 12.053 -5.778 -27.900 1.00 78.62 359 GLY A O 1
ATOM 2899 N N . PRO A 1 360 ? 10.069 -5.094 -27.076 1.00 80.38 360 PRO A N 1
ATOM 2900 C CA . PRO A 1 360 ? 9.462 -4.764 -28.367 1.00 80.38 360 PRO A CA 1
ATOM 2901 C C . PRO A 1 360 ? 9.824 -3.352 -28.863 1.00 80.38 360 PRO A C 1
ATOM 2903 O O . PRO A 1 360 ? 9.774 -3.104 -30.058 1.00 80.38 360 PRO A O 1
ATOM 2906 N N . PHE A 1 361 ? 10.240 -2.447 -27.968 1.00 84.00 361 PHE A N 1
ATOM 2907 C CA . PHE A 1 361 ? 10.504 -1.028 -28.257 1.00 84.00 361 PHE A CA 1
ATOM 2908 C C . PHE A 1 361 ? 11.995 -0.719 -28.510 1.00 84.00 361 PHE A C 1
ATOM 2910 O O . PHE A 1 361 ? 12.486 0.354 -28.159 1.00 84.00 361 PHE A O 1
ATOM 2917 N N . ARG A 1 362 ? 12.754 -1.675 -29.061 1.00 79.56 362 ARG A N 1
ATOM 2918 C CA . ARG A 1 362 ? 14.215 -1.545 -29.232 1.00 79.56 362 ARG A CA 1
ATOM 2919 C C . ARG A 1 362 ? 14.561 -0.433 -30.218 1.00 79.56 362 ARG A C 1
ATOM 2921 O O . ARG A 1 362 ? 13.969 -0.344 -31.286 1.00 79.56 362 ARG A O 1
ATOM 2928 N N . GLY A 1 363 ? 15.574 0.364 -29.882 1.00 73.88 363 GLY A N 1
ATOM 2929 C CA . GLY A 1 363 ? 16.113 1.399 -30.773 1.00 73.88 363 GLY A CA 1
ATOM 2930 C C . GLY A 1 363 ? 15.301 2.698 -30.832 1.00 73.88 363 GLY A C 1
ATOM 2931 O O . GLY A 1 363 ? 15.741 3.643 -31.482 1.00 73.88 363 GLY A O 1
ATOM 2932 N N . LEU A 1 364 ? 14.169 2.779 -30.128 1.00 80.62 364 LEU A N 1
ATOM 2933 C CA . LEU A 1 364 ? 13.379 4.004 -30.003 1.00 80.62 364 LEU A CA 1
ATOM 2934 C C . LEU A 1 364 ? 13.992 4.968 -28.978 1.00 80.62 364 LEU A C 1
ATOM 2936 O O . LEU A 1 364 ? 14.732 4.568 -28.074 1.00 80.62 364 LEU A O 1
ATOM 2940 N N . THR A 1 365 ? 13.682 6.258 -29.116 1.00 81.94 365 THR A N 1
ATOM 2941 C CA . THR A 1 365 ? 14.101 7.288 -28.154 1.00 81.94 365 THR A CA 1
ATOM 2942 C C . THR A 1 365 ? 13.274 7.219 -26.877 1.00 81.94 365 THR A C 1
ATOM 2944 O O . THR A 1 365 ? 13.840 7.287 -25.790 1.00 81.94 365 THR A O 1
ATOM 2947 N N . THR A 1 366 ? 11.961 7.020 -27.001 1.00 85.75 366 THR A N 1
ATOM 2948 C CA . THR A 1 366 ? 11.025 6.809 -25.891 1.00 85.75 366 THR A CA 1
ATOM 2949 C C . THR A 1 366 ? 9.952 5.804 -26.302 1.00 85.75 366 THR A C 1
ATOM 2951 O O . THR A 1 366 ? 9.672 5.626 -27.484 1.00 85.75 366 THR A O 1
ATOM 2954 N N . ILE A 1 367 ? 9.304 5.142 -25.342 1.00 88.31 367 ILE A N 1
ATOM 2955 C CA . ILE A 1 367 ? 8.166 4.256 -25.658 1.00 88.31 367 ILE A CA 1
ATOM 2956 C C . ILE A 1 367 ? 7.005 5.080 -26.242 1.00 88.31 367 ILE A C 1
ATOM 2958 O O . ILE A 1 367 ? 6.276 4.619 -27.119 1.00 88.31 367 ILE A O 1
ATOM 2962 N N . TRP A 1 368 ? 6.868 6.334 -25.805 1.00 86.94 368 TRP A N 1
ATOM 2963 C CA . TRP A 1 368 ? 5.885 7.275 -26.331 1.00 86.94 368 TRP A CA 1
ATOM 2964 C C . TRP A 1 368 ? 6.045 7.577 -27.829 1.00 86.94 368 TRP A C 1
ATOM 2966 O O . TRP A 1 368 ? 5.037 7.793 -28.505 1.00 86.94 368 TRP A O 1
ATOM 2976 N N . SER A 1 369 ? 7.267 7.564 -28.381 1.00 85.62 369 SER A N 1
ATOM 2977 C CA . SER A 1 369 ? 7.471 7.872 -29.804 1.00 85.62 369 SER A CA 1
ATOM 2978 C C . SER A 1 369 ? 6.785 6.864 -30.727 1.00 85.62 369 SER A C 1
ATOM 2980 O O . SER A 1 369 ? 6.270 7.257 -31.770 1.00 85.62 369 SER A O 1
ATOM 2982 N N . GLU A 1 370 ? 6.702 5.595 -30.318 1.00 85.50 370 GLU A N 1
ATOM 2983 C CA . GLU A 1 370 ? 5.964 4.565 -31.061 1.00 85.50 370 GLU A CA 1
ATOM 2984 C C . GLU A 1 370 ? 4.465 4.869 -31.098 1.00 85.50 370 GLU A C 1
ATOM 2986 O O . GLU A 1 370 ? 3.817 4.745 -32.133 1.00 85.50 370 GLU A O 1
ATOM 2991 N N . MET A 1 371 ? 3.909 5.347 -29.980 1.00 83.81 371 MET A N 1
ATOM 2992 C CA . MET A 1 371 ? 2.503 5.741 -29.923 1.00 83.81 371 MET A CA 1
ATOM 2993 C C . MET A 1 371 ? 2.215 6.892 -30.895 1.00 83.81 371 MET A C 1
ATOM 2995 O O . MET A 1 371 ? 1.193 6.878 -31.578 1.00 83.81 371 MET A O 1
ATOM 2999 N N . VAL A 1 372 ? 3.129 7.861 -31.003 1.00 84.56 372 VAL A N 1
ATOM 3000 C CA . VAL A 1 372 ? 3.031 8.953 -31.986 1.00 84.56 372 VAL A CA 1
ATOM 3001 C C . VAL A 1 372 ? 3.157 8.424 -33.421 1.00 84.56 372 VAL A C 1
ATOM 3003 O O . VAL A 1 372 ? 2.407 8.870 -34.290 1.00 84.56 372 VAL A O 1
ATOM 3006 N N . GLY A 1 373 ? 4.035 7.444 -33.662 1.00 84.25 373 GLY A N 1
ATOM 3007 C CA . GLY A 1 373 ? 4.176 6.752 -34.948 1.00 84.25 373 GLY A CA 1
ATOM 3008 C C . GLY A 1 373 ? 2.877 6.078 -35.394 1.00 84.25 373 GLY A C 1
ATOM 3009 O O . GLY A 1 373 ? 2.358 6.389 -36.464 1.00 84.25 373 GLY A O 1
ATOM 3010 N N . VAL A 1 374 ? 2.265 5.269 -34.526 1.00 85.31 374 VAL A N 1
ATOM 3011 C CA . VAL A 1 374 ? 0.970 4.615 -34.797 1.00 85.31 374 VAL A CA 1
ATOM 3012 C C . VAL A 1 374 ? -0.145 5.637 -35.048 1.00 85.31 374 VAL A C 1
ATOM 3014 O O . VAL A 1 374 ? -0.991 5.442 -35.921 1.00 85.31 374 VAL A O 1
ATOM 3017 N N . ILE A 1 375 ? -0.153 6.760 -34.322 1.00 86.00 375 ILE A N 1
ATOM 3018 C CA . ILE A 1 375 ? -1.114 7.848 -34.562 1.00 86.00 375 ILE A CA 1
ATOM 3019 C C . ILE A 1 375 ? -0.898 8.476 -35.946 1.00 86.00 375 ILE A C 1
ATOM 3021 O O . ILE A 1 375 ? -1.872 8.856 -36.599 1.00 86.00 375 ILE A O 1
ATOM 3025 N N . SER A 1 376 ? 0.347 8.573 -36.413 1.00 83.00 376 SER A N 1
ATOM 3026 C CA . SER A 1 376 ? 0.666 9.130 -37.731 1.00 83.00 376 SER A CA 1
ATOM 3027 C C . SER A 1 376 ? 0.297 8.211 -38.901 1.00 83.00 376 SER A C 1
ATOM 3029 O O . SER A 1 376 ? -0.015 8.712 -39.975 1.00 83.00 376 SER A O 1
ATOM 3031 N N . GLU A 1 377 ? 0.251 6.893 -38.684 1.00 87.50 377 GLU A N 1
ATOM 3032 C CA . GLU A 1 377 ? -0.214 5.906 -39.674 1.00 87.50 377 GLU A CA 1
ATOM 3033 C C . GLU A 1 377 ? -1.744 5.721 -39.676 1.00 87.50 377 GLU A C 1
ATOM 3035 O O . GLU A 1 377 ? -2.309 5.044 -40.537 1.00 87.50 377 GLU A O 1
ATOM 3040 N N . SER A 1 378 ? -2.439 6.322 -38.707 1.00 84.88 378 SER A N 1
ATOM 3041 C CA . SER A 1 378 ? -3.893 6.253 -38.571 1.00 84.88 378 SER A CA 1
ATOM 3042 C C . SER A 1 378 ? -4.618 7.122 -39.619 1.00 84.88 378 SER A C 1
ATOM 3044 O O . SER A 1 378 ? -4.028 8.052 -40.170 1.00 84.88 378 SER A O 1
ATOM 3046 N N . PRO A 1 379 ? -5.904 6.864 -39.935 1.00 89.31 379 PRO A N 1
ATOM 3047 C CA . PRO A 1 379 ? -6.615 7.628 -40.959 1.00 89.31 379 PRO A CA 1
ATOM 3048 C C . PRO A 1 379 ? -6.634 9.133 -40.647 1.00 89.31 379 PRO A C 1
ATOM 3050 O O . PRO A 1 379 ? -6.840 9.529 -39.501 1.00 89.31 379 PRO A O 1
ATOM 3053 N N . ASN A 1 380 ? -6.510 9.968 -41.687 1.00 86.38 380 ASN A N 1
ATOM 3054 C CA . ASN A 1 380 ? -6.326 11.429 -41.592 1.00 86.38 380 ASN A CA 1
ATOM 3055 C C . ASN A 1 380 ? -7.277 12.142 -40.611 1.00 86.38 380 ASN A C 1
ATOM 3057 O O . ASN A 1 380 ? -6.880 13.095 -39.941 1.00 86.38 380 ASN A O 1
ATOM 3061 N N . TRP A 1 381 ? -8.535 11.696 -40.511 1.00 88.06 381 TRP A N 1
ATOM 3062 C CA . TRP A 1 381 ? -9.510 12.279 -39.582 1.00 88.06 381 TRP A CA 1
ATOM 3063 C C . TRP A 1 381 ? -9.139 12.031 -38.110 1.00 88.06 381 TRP A C 1
ATOM 3065 O O . TRP A 1 381 ? -9.307 12.922 -37.281 1.00 88.06 381 TRP A O 1
ATOM 3075 N N . LEU A 1 382 ? -8.609 10.847 -37.781 1.00 84.38 382 LEU A N 1
ATOM 3076 C CA . LEU A 1 382 ? -8.206 10.470 -36.427 1.00 84.38 382 LEU A CA 1
ATOM 3077 C C . LEU A 1 382 ? -6.917 11.196 -36.035 1.00 84.38 382 LEU A C 1
ATOM 3079 O O . LEU A 1 382 ? -6.832 11.750 -34.940 1.00 84.38 382 LEU A O 1
ATOM 3083 N N . GLN A 1 383 ? -5.955 11.258 -36.957 1.00 87.00 383 GLN A N 1
ATOM 3084 C CA . GLN A 1 383 ? -4.715 12.006 -36.781 1.00 87.00 383 GLN A CA 1
ATOM 3085 C C . GLN A 1 383 ? -5.002 13.486 -36.485 1.00 87.00 383 GLN A C 1
ATOM 3087 O O . GLN A 1 383 ? -4.520 14.022 -35.486 1.00 87.00 383 GLN A O 1
ATOM 3092 N N . ALA A 1 384 ? -5.840 14.136 -37.302 1.00 85.62 384 ALA A N 1
ATOM 3093 C CA . ALA A 1 384 ? -6.203 15.539 -37.117 1.00 85.62 384 ALA A CA 1
ATOM 3094 C C . ALA A 1 384 ? -6.853 15.796 -35.747 1.00 85.62 384 ALA A C 1
ATOM 3096 O O . ALA A 1 384 ? -6.492 16.755 -35.069 1.00 85.62 384 ALA A O 1
ATOM 3097 N N . VAL A 1 385 ? -7.765 14.921 -35.306 1.00 85.88 385 VAL A N 1
ATOM 3098 C CA . VAL A 1 385 ? -8.428 15.043 -33.998 1.00 85.88 385 VAL A CA 1
ATOM 3099 C C . VAL A 1 385 ? -7.442 14.846 -32.843 1.00 85.88 385 VAL A C 1
ATOM 3101 O O . VAL A 1 385 ? -7.438 15.642 -31.906 1.00 85.88 385 VAL A O 1
ATOM 3104 N N . LEU A 1 386 ? -6.587 13.822 -32.894 1.00 85.06 386 LEU A N 1
ATOM 3105 C CA . LEU A 1 386 ? -5.656 13.511 -31.804 1.00 85.06 386 LEU A CA 1
ATOM 3106 C C . LEU A 1 386 ? -4.563 14.574 -31.643 1.00 85.06 386 LEU A C 1
ATOM 3108 O O . LEU A 1 386 ? -4.306 15.015 -30.521 1.00 85.06 386 LEU A O 1
ATOM 3112 N N . PHE A 1 387 ? -3.967 15.046 -32.742 1.00 84.88 387 PHE A N 1
ATOM 3113 C CA . PHE A 1 387 ? -2.996 16.143 -32.683 1.00 84.88 387 PHE A CA 1
ATOM 3114 C C . PHE A 1 387 ? -3.651 17.463 -32.259 1.00 84.88 387 PHE A C 1
ATOM 3116 O O . PHE A 1 387 ? -3.055 18.217 -31.487 1.00 84.88 387 PHE A O 1
ATOM 3123 N N . PHE A 1 388 ? -4.895 17.726 -32.676 1.00 86.38 388 PHE A N 1
ATOM 3124 C CA . PHE A 1 388 ? -5.649 18.892 -32.211 1.00 86.38 388 PHE A CA 1
ATOM 3125 C C . PHE A 1 388 ? -5.883 18.856 -30.693 1.00 86.38 388 PHE A C 1
ATOM 3127 O O . PHE A 1 388 ? -5.624 19.853 -30.021 1.00 86.38 388 PHE A O 1
ATOM 3134 N N . ILE A 1 389 ? -6.277 17.705 -30.133 1.00 86.75 389 ILE A N 1
ATOM 3135 C CA . ILE A 1 389 ? -6.463 17.524 -28.680 1.00 86.75 389 ILE A CA 1
ATOM 3136 C C . ILE A 1 389 ? -5.146 17.726 -27.913 1.00 86.75 389 ILE A C 1
ATOM 3138 O O . ILE A 1 389 ? -5.148 18.319 -26.835 1.00 86.75 389 ILE A O 1
ATOM 3142 N N . GLY A 1 390 ? -4.022 17.258 -28.464 1.00 81.38 390 GLY A N 1
ATOM 3143 C CA . GLY A 1 390 ? -2.693 17.418 -27.864 1.00 81.38 390 GLY A CA 1
ATOM 3144 C C . GLY A 1 390 ? -2.112 18.835 -27.959 1.00 81.38 390 GLY A C 1
ATOM 3145 O O . GLY A 1 390 ? -1.110 19.133 -27.312 1.00 81.38 390 GLY A O 1
ATOM 3146 N N . THR A 1 391 ? -2.721 19.723 -28.748 1.00 90.06 391 THR A N 1
ATOM 3147 C CA . THR A 1 391 ? -2.220 21.086 -28.953 1.00 90.06 391 THR A CA 1
ATOM 3148 C C . THR A 1 391 ? -2.606 21.996 -27.783 1.00 90.06 391 THR A C 1
ATOM 3150 O O . THR A 1 391 ? -3.725 21.942 -27.266 1.00 90.06 391 THR A O 1
ATOM 3153 N N . ALA A 1 392 ? -1.711 22.917 -27.405 1.00 86.50 392 ALA A N 1
ATOM 3154 C CA . ALA A 1 392 ? -1.967 23.913 -26.356 1.00 86.50 392 ALA A CA 1
ATOM 3155 C C . ALA A 1 392 ? -3.257 24.729 -26.597 1.00 86.50 392 ALA A C 1
ATOM 3157 O O . ALA A 1 392 ? -3.950 25.089 -25.647 1.00 86.50 392 ALA A O 1
ATOM 3158 N N . GLY A 1 393 ? -3.613 24.958 -27.867 1.00 87.06 393 GLY A N 1
ATOM 3159 C CA . GLY A 1 393 ? -4.832 25.653 -28.286 1.00 87.06 393 GLY A CA 1
ATOM 3160 C C . GLY A 1 393 ? -6.143 24.954 -27.907 1.00 87.06 393 GLY A C 1
ATOM 3161 O O . GLY A 1 393 ? -7.143 25.641 -27.738 1.00 87.06 393 GLY A O 1
ATOM 3162 N N . PHE A 1 394 ? -6.154 23.630 -27.716 1.00 90.75 394 PHE A N 1
ATOM 3163 C CA . PHE A 1 394 ? -7.309 22.904 -27.170 1.00 90.75 394 PHE A CA 1
ATOM 3164 C C . PHE A 1 394 ? -7.176 22.694 -25.659 1.00 90.75 394 PHE A C 1
ATOM 3166 O O . PHE A 1 394 ? -8.126 22.921 -24.907 1.00 90.75 394 PHE A O 1
ATOM 3173 N N . ALA A 1 395 ? -5.982 22.300 -25.204 1.00 87.69 395 ALA A N 1
ATOM 3174 C CA . ALA A 1 395 ? -5.737 21.953 -23.809 1.00 87.69 395 ALA A CA 1
ATOM 3175 C C . ALA A 1 395 ? -5.984 23.130 -22.850 1.00 87.69 395 ALA A C 1
ATOM 3177 O O . ALA A 1 395 ? -6.643 22.953 -21.827 1.00 87.69 395 ALA A O 1
ATOM 3178 N N . VAL A 1 396 ? -5.509 24.337 -23.181 1.00 90.44 396 VAL A N 1
ATOM 3179 C CA . VAL A 1 396 ? -5.658 25.514 -22.307 1.00 90.44 396 VAL A CA 1
ATOM 3180 C C . VAL A 1 396 ? -7.136 25.901 -22.127 1.00 90.44 396 VAL A C 1
ATOM 3182 O O . VAL A 1 396 ? -7.580 25.964 -20.977 1.00 90.44 396 VAL A O 1
ATOM 3185 N N . PRO A 1 397 ? -7.948 26.083 -23.191 1.00 93.19 397 PRO A N 1
ATOM 3186 C CA . PRO A 1 397 ? -9.385 26.313 -23.035 1.00 93.19 397 PRO A CA 1
ATOM 3187 C C . PRO A 1 397 ? -10.116 25.177 -22.313 1.00 93.19 397 PRO A C 1
ATOM 3189 O O . PRO A 1 397 ? -10.961 25.449 -21.463 1.00 93.19 397 PRO A O 1
ATOM 3192 N N . ALA A 1 398 ? -9.785 23.913 -22.599 1.00 91.44 398 ALA A N 1
ATOM 3193 C CA . ALA A 1 398 ? -10.401 22.770 -21.927 1.00 91.44 398 ALA A CA 1
ATOM 3194 C C . ALA A 1 398 ? -10.127 22.780 -20.413 1.00 91.44 398 ALA A C 1
ATOM 3196 O O . ALA A 1 398 ? -11.046 22.576 -19.621 1.00 91.44 398 ALA A O 1
ATOM 3197 N N . ILE A 1 399 ? -8.894 23.087 -19.997 1.00 90.81 399 ILE A N 1
ATOM 3198 C CA . ILE A 1 399 ? -8.530 23.245 -18.582 1.00 90.81 399 ILE A CA 1
ATOM 3199 C C . ILE A 1 399 ? -9.303 24.408 -17.950 1.00 90.81 399 ILE A C 1
ATOM 3201 O O . ILE A 1 399 ? -9.836 24.246 -16.854 1.00 90.81 399 ILE A O 1
ATOM 3205 N N . ILE A 1 400 ? -9.427 25.552 -18.632 1.00 93.94 400 ILE A N 1
ATOM 3206 C CA . ILE A 1 400 ? -10.216 26.693 -18.137 1.00 93.94 400 ILE A CA 1
ATOM 3207 C C . ILE A 1 400 ? -11.681 26.288 -17.935 1.00 93.94 400 ILE A C 1
ATOM 3209 O O . ILE A 1 400 ? -12.243 26.554 -16.875 1.00 93.94 400 ILE A O 1
ATOM 3213 N N . ILE A 1 401 ? -12.291 25.599 -18.904 1.00 94.75 401 ILE A N 1
ATOM 3214 C CA . ILE A 1 401 ? -13.670 25.102 -18.795 1.00 94.75 401 ILE A CA 1
ATOM 3215 C C . ILE A 1 401 ? -13.804 24.130 -17.619 1.00 94.75 401 ILE A C 1
ATOM 3217 O O . ILE A 1 401 ? -14.763 24.233 -16.858 1.00 94.75 401 ILE A O 1
ATOM 3221 N N . LEU A 1 402 ? -12.845 23.221 -17.422 1.00 92.88 402 LEU A N 1
ATOM 3222 C CA . LEU A 1 402 ? -12.847 22.293 -16.287 1.00 92.88 402 LEU A CA 1
ATOM 3223 C C . LEU A 1 402 ? -12.708 23.018 -14.940 1.00 92.88 402 LEU A C 1
ATOM 3225 O O . LEU A 1 402 ? -13.401 22.655 -13.991 1.00 92.88 402 LEU A O 1
ATOM 3229 N N . ILE A 1 403 ? -11.871 24.056 -14.850 1.00 93.62 403 ILE A N 1
ATOM 3230 C CA . ILE A 1 403 ? -11.728 24.889 -13.645 1.00 93.62 403 ILE A CA 1
ATOM 3231 C C . ILE A 1 403 ? -13.018 25.666 -13.371 1.00 93.62 403 ILE A C 1
ATOM 3233 O O . ILE A 1 403 ? -13.475 25.700 -12.230 1.00 93.62 403 ILE A O 1
ATOM 3237 N N . LEU A 1 404 ? -13.635 26.253 -14.400 1.00 94.69 404 LEU A N 1
ATOM 3238 C CA . LEU A 1 404 ? -14.914 26.956 -14.276 1.00 94.69 404 LEU A CA 1
ATOM 3239 C C . LEU A 1 404 ? -16.040 26.005 -13.868 1.00 94.69 404 LEU A C 1
ATOM 3241 O O . LEU A 1 404 ? -16.823 26.336 -12.981 1.00 94.69 404 LEU A O 1
ATOM 3245 N N . ALA A 1 405 ? -16.098 24.808 -14.455 1.00 91.81 405 ALA A N 1
ATOM 3246 C CA . ALA A 1 405 ? -17.048 23.771 -14.072 1.00 91.81 405 ALA A CA 1
ATOM 3247 C C . ALA A 1 405 ? -16.827 23.338 -12.617 1.00 91.81 405 ALA A C 1
ATOM 3249 O O . ALA A 1 405 ? -17.780 23.260 -11.844 1.00 91.81 405 ALA A O 1
ATOM 3250 N N . TRP A 1 406 ? -15.575 23.111 -12.213 1.00 93.00 406 TRP A N 1
ATOM 3251 C CA . TRP A 1 406 ? -15.230 22.793 -10.830 1.00 93.00 406 TRP A CA 1
ATOM 3252 C C . TRP A 1 406 ? -15.645 23.912 -9.867 1.00 93.00 406 TRP A C 1
ATOM 3254 O O . TRP A 1 406 ? -16.290 23.627 -8.858 1.00 93.00 406 TRP A O 1
ATOM 3264 N N . TYR A 1 407 ? -15.360 25.176 -10.197 1.00 93.94 407 TYR A N 1
ATOM 3265 C CA . TYR A 1 407 ? -15.774 26.336 -9.406 1.00 93.94 407 TYR A CA 1
ATOM 3266 C C . TYR A 1 407 ? -17.300 26.455 -9.317 1.00 93.94 407 TYR A C 1
ATOM 3268 O O . TYR A 1 407 ? -17.834 26.672 -8.231 1.00 93.94 407 TYR A O 1
ATOM 3276 N N . TYR A 1 408 ? -18.015 26.242 -10.425 1.00 94.19 408 TYR A N 1
ATOM 3277 C CA . TYR A 1 408 ? -19.476 26.212 -10.451 1.00 94.19 408 TYR A CA 1
ATOM 3278 C C . TYR A 1 408 ? -20.028 25.127 -9.519 1.00 94.19 408 TYR A C 1
ATOM 3280 O O . TYR A 1 408 ? -20.851 25.420 -8.653 1.00 94.19 408 TYR A O 1
ATOM 3288 N N . TYR A 1 409 ? -19.536 23.888 -9.624 1.00 90.06 409 TYR A N 1
ATOM 3289 C CA . TYR A 1 409 ? -19.965 22.799 -8.743 1.00 90.06 409 TYR A CA 1
ATOM 3290 C C . TYR A 1 409 ? -19.606 23.058 -7.278 1.00 90.06 409 TYR A C 1
ATOM 3292 O O . TYR A 1 409 ? -20.402 22.739 -6.394 1.00 90.06 409 TYR A O 1
ATOM 3300 N N . TYR A 1 410 ? -18.447 23.660 -7.007 1.00 88.25 410 TYR A N 1
ATOM 3301 C CA . TYR A 1 410 ? -18.061 24.086 -5.665 1.00 88.25 410 TYR A CA 1
ATOM 3302 C C . TYR A 1 410 ? -19.028 25.142 -5.109 1.00 88.25 410 TYR A C 1
ATOM 3304 O O . TYR A 1 410 ? -19.523 24.988 -3.992 1.00 88.25 410 TYR A O 1
ATOM 3312 N N . ALA A 1 411 ? -19.357 26.173 -5.893 1.00 88.12 411 ALA A N 1
ATOM 3313 C CA . ALA A 1 411 ? -20.295 27.222 -5.505 1.00 88.12 411 ALA A CA 1
ATOM 3314 C C . ALA A 1 411 ? -21.707 26.664 -5.256 1.00 88.12 411 ALA A C 1
ATOM 3316 O O . ALA A 1 411 ? -22.322 26.973 -4.235 1.00 88.12 411 ALA A O 1
ATOM 3317 N N . VAL A 1 412 ? -22.195 25.772 -6.127 1.00 91.25 412 VAL A N 1
ATOM 3318 C CA . VAL A 1 412 ? -23.473 25.064 -5.942 1.00 91.25 412 VAL A CA 1
ATOM 3319 C C . VAL A 1 412 ? -23.449 24.205 -4.675 1.00 91.25 412 VAL A C 1
ATOM 3321 O O . VAL A 1 412 ? -24.406 24.217 -3.902 1.00 91.25 412 VAL A O 1
ATOM 3324 N N . ALA A 1 413 ? -22.356 23.485 -4.411 1.00 83.31 413 ALA A N 1
ATOM 3325 C CA . ALA A 1 413 ? -22.212 22.700 -3.188 1.00 83.31 413 ALA A CA 1
ATOM 3326 C C . ALA A 1 413 ? -22.223 23.586 -1.928 1.00 83.31 413 ALA A C 1
ATOM 3328 O O . ALA A 1 413 ? -22.866 23.230 -0.938 1.00 83.31 413 ALA A O 1
ATOM 3329 N N . ALA A 1 414 ? -21.569 24.751 -1.970 1.00 84.62 414 ALA A N 1
ATOM 3330 C CA . ALA A 1 414 ? -21.571 25.725 -0.880 1.00 84.62 414 ALA A CA 1
ATOM 3331 C C . ALA A 1 414 ? -22.972 26.318 -0.634 1.00 84.62 414 ALA A C 1
ATOM 3333 O O . ALA A 1 414 ? -23.430 26.348 0.511 1.00 84.62 414 ALA A O 1
ATOM 3334 N N . ALA A 1 415 ? -23.687 26.709 -1.693 1.00 88.12 415 ALA A N 1
ATOM 3335 C CA . ALA A 1 415 ? -25.056 27.219 -1.606 1.00 88.12 415 ALA A CA 1
ATOM 3336 C C . ALA A 1 415 ? -26.030 26.161 -1.062 1.00 88.12 415 ALA A C 1
ATOM 3338 O O . ALA A 1 415 ? -26.807 26.439 -0.148 1.00 88.12 415 ALA A O 1
ATOM 3339 N N . ASN A 1 416 ? -25.932 24.918 -1.546 1.00 86.38 416 ASN A N 1
ATOM 3340 C CA . ASN A 1 416 ? -26.734 23.803 -1.044 1.00 86.38 416 ASN A CA 1
ATOM 3341 C C . ASN A 1 416 ? -26.456 23.525 0.436 1.00 86.38 416 ASN A C 1
ATOM 3343 O O . ASN A 1 416 ? -27.386 23.256 1.193 1.00 86.38 416 ASN A O 1
ATOM 3347 N N . LYS A 1 417 ? -25.197 23.628 0.882 1.00 81.88 417 LYS A N 1
ATOM 3348 C CA . LYS A 1 417 ? -24.849 23.480 2.301 1.00 81.88 417 LYS A CA 1
ATOM 3349 C C . LYS A 1 417 ? -25.510 24.562 3.160 1.00 81.88 417 LYS A C 1
ATOM 3351 O O . LYS A 1 417 ? -26.047 24.242 4.219 1.00 81.88 417 LYS A O 1
ATOM 3356 N N . HIS A 1 418 ? -25.508 25.814 2.699 1.00 84.12 418 HIS A N 1
ATOM 3357 C CA . HIS A 1 418 ? -26.191 26.915 3.380 1.00 84.12 418 HIS A CA 1
ATOM 3358 C C . HIS A 1 418 ? -27.712 26.703 3.432 1.00 84.12 418 HIS A C 1
ATOM 3360 O O . HIS A 1 418 ? -28.319 26.829 4.493 1.00 84.12 418 HIS A O 1
ATOM 3366 N N . MET A 1 419 ? -28.322 26.296 2.315 1.00 87.50 419 MET A N 1
ATOM 3367 C CA . MET A 1 419 ? -29.753 25.984 2.247 1.00 87.50 419 MET A CA 1
ATOM 3368 C C . MET A 1 419 ? -30.142 24.856 3.213 1.00 87.50 419 MET A C 1
ATOM 3370 O O . MET A 1 419 ? -31.123 24.972 3.941 1.00 87.50 419 MET A O 1
ATOM 3374 N N . VAL A 1 420 ? -29.348 23.781 3.284 1.00 84.38 420 VAL A N 1
ATOM 3375 C CA . VAL A 1 420 ? -29.575 22.681 4.237 1.00 84.38 420 VAL A CA 1
ATOM 3376 C C . VAL A 1 420 ? -29.488 23.167 5.686 1.00 84.38 420 VAL A C 1
ATOM 3378 O O . VAL A 1 420 ? -30.274 22.721 6.518 1.00 84.38 420 VAL A O 1
ATOM 3381 N N . ALA A 1 421 ? -28.569 24.083 6.006 1.00 83.50 421 ALA A N 1
ATOM 3382 C CA . ALA A 1 421 ? -28.476 24.659 7.347 1.00 83.50 421 ALA A CA 1
ATOM 3383 C C . ALA A 1 421 ? -29.723 25.486 7.706 1.00 83.50 421 ALA A C 1
ATOM 3385 O O . ALA A 1 421 ? -30.262 25.330 8.801 1.00 83.50 421 ALA A O 1
ATOM 3386 N N . LEU A 1 422 ? -30.226 26.299 6.770 1.00 89.94 422 LEU A N 1
ATOM 3387 C CA . LEU A 1 422 ? -31.473 27.048 6.950 1.00 89.94 422 LEU A CA 1
ATOM 3388 C C . LEU A 1 422 ? -32.673 26.119 7.164 1.00 89.94 422 LEU A C 1
ATOM 3390 O O . LEU A 1 422 ? -33.416 26.308 8.123 1.00 89.94 422 LEU A O 1
ATOM 3394 N N . LEU A 1 423 ? -32.822 25.085 6.330 1.00 90.31 423 LEU A N 1
ATOM 3395 C CA . LEU A 1 423 ? -33.898 24.096 6.458 1.00 90.31 423 LEU A CA 1
ATOM 3396 C C . LEU A 1 423 ? -33.840 23.355 7.802 1.00 90.31 423 LEU A C 1
ATOM 3398 O O . LEU A 1 423 ? -34.873 23.134 8.426 1.00 90.31 423 LEU A O 1
ATOM 3402 N N . LYS A 1 424 ? -32.639 23.004 8.287 1.00 86.06 424 LYS A N 1
ATOM 3403 C CA . LYS A 1 424 ? -32.469 22.406 9.622 1.00 86.06 424 LYS A CA 1
ATOM 3404 C C . LYS A 1 424 ? -32.920 23.364 10.730 1.00 86.06 424 LYS A C 1
ATOM 3406 O O . LYS A 1 424 ? -33.628 22.934 11.633 1.00 86.06 424 LYS A O 1
ATOM 3411 N N . ASN A 1 425 ? -32.559 24.647 10.651 1.00 87.69 425 ASN A N 1
ATOM 3412 C CA . ASN A 1 425 ? -32.990 25.648 11.632 1.00 87.69 425 ASN A CA 1
ATOM 3413 C C . ASN A 1 425 ? -34.512 25.852 11.615 1.00 87.69 425 ASN A C 1
ATOM 3415 O O . ASN A 1 425 ? -35.126 25.936 12.674 1.00 87.69 425 ASN A O 1
ATOM 3419 N N . GLN A 1 426 ? -35.128 25.874 10.429 1.00 90.31 426 GLN A N 1
ATOM 3420 C CA . GLN A 1 426 ? -36.585 25.944 10.291 1.00 90.31 426 GLN A CA 1
ATOM 3421 C C . GLN A 1 426 ? -37.276 24.726 10.909 1.00 90.31 426 GLN A C 1
ATOM 3423 O O . GLN A 1 426 ? -38.251 24.891 11.632 1.00 90.31 426 GLN A O 1
ATOM 3428 N N . LEU A 1 427 ? -36.739 23.522 10.695 1.00 87.75 427 LEU A N 1
ATOM 3429 C CA . LEU A 1 427 ? -37.283 22.299 11.287 1.00 87.75 427 LEU A CA 1
ATOM 3430 C C . LEU A 1 427 ? -37.226 22.325 12.826 1.00 87.75 427 LEU A C 1
ATOM 3432 O O . LEU A 1 427 ? -38.152 21.862 13.488 1.00 87.75 427 LEU A O 1
ATOM 3436 N N . VAL A 1 428 ? -36.154 22.880 13.402 1.00 87.00 428 VAL A N 1
ATOM 3437 C CA . VAL A 1 428 ? -36.021 23.054 14.860 1.00 87.00 428 VAL A CA 1
ATOM 3438 C C . VAL A 1 428 ? -37.034 24.071 15.391 1.00 87.00 428 VAL A C 1
ATOM 3440 O O . VAL A 1 428 ? -37.677 23.806 16.405 1.00 87.00 428 VAL A O 1
ATOM 3443 N N . LEU A 1 429 ? -37.213 25.199 14.697 1.00 87.00 429 LEU A N 1
ATOM 3444 C CA . LEU A 1 429 ? -38.209 26.214 15.058 1.00 87.00 429 LEU A CA 1
ATOM 3445 C C . LEU A 1 429 ? -39.636 25.653 14.997 1.00 87.00 429 LEU A C 1
ATOM 3447 O O . LEU A 1 429 ? -40.390 25.810 15.951 1.00 87.00 429 LEU A O 1
ATOM 3451 N N . GLU A 1 430 ? -39.982 24.921 13.935 1.00 90.25 430 GLU A N 1
ATOM 3452 C CA . GLU A 1 430 ? -41.291 24.269 13.808 1.00 90.25 430 GLU A CA 1
ATOM 3453 C C . GLU A 1 430 ? -41.512 23.213 14.908 1.00 90.25 430 GLU A C 1
ATOM 3455 O O . GLU A 1 430 ? -42.619 23.061 15.425 1.00 90.25 430 GLU A O 1
ATOM 3460 N N . GLY A 1 431 ? -40.454 22.495 15.305 1.00 88.50 431 GLY A N 1
ATOM 3461 C CA . GLY A 1 431 ? -40.488 21.580 16.447 1.00 88.50 431 GLY A CA 1
ATOM 3462 C C . GLY A 1 431 ? -40.810 22.289 17.766 1.00 88.50 431 GLY A C 1
ATOM 3463 O O . GLY A 1 431 ? -41.639 21.799 18.536 1.00 88.50 431 GLY A O 1
ATOM 3464 N N . HIS A 1 432 ? -40.208 23.460 17.996 1.00 89.62 432 HIS A N 1
ATOM 3465 C CA . HIS A 1 432 ? -40.459 24.280 19.181 1.00 89.62 432 HIS A CA 1
ATOM 3466 C C . HIS A 1 432 ? -41.888 24.844 19.197 1.00 89.62 432 HIS A C 1
ATOM 3468 O O . HIS A 1 432 ? -42.571 24.755 20.217 1.00 89.62 432 HIS A O 1
ATOM 3474 N N . ASP A 1 433 ? -42.383 25.339 18.061 1.00 91.75 433 ASP A N 1
ATOM 3475 C CA . ASP A 1 433 ? -43.763 25.823 17.934 1.00 91.75 433 ASP A CA 1
ATOM 3476 C C . ASP A 1 433 ? -44.785 24.706 18.181 1.00 91.75 433 ASP A C 1
ATOM 3478 O O . ASP A 1 433 ? -45.773 24.913 18.888 1.00 91.75 433 ASP A O 1
ATOM 3482 N N . LYS A 1 434 ? -44.537 23.487 17.680 1.00 91.00 434 LYS A N 1
ATOM 3483 C CA . LYS A 1 434 ? -45.395 22.325 17.973 1.00 91.00 434 LYS A CA 1
ATOM 3484 C C . LYS A 1 434 ? -45.411 21.983 19.460 1.00 91.00 434 LYS A C 1
ATOM 3486 O O . LYS A 1 434 ? -46.486 21.751 20.009 1.00 91.00 434 LYS A O 1
ATOM 3491 N N . GLN A 1 435 ? -44.256 21.975 20.127 1.00 85.38 435 GLN A N 1
ATOM 3492 C CA . GLN A 1 435 ? -44.186 21.751 21.577 1.00 85.38 435 GLN A CA 1
ATOM 3493 C C . GLN A 1 435 ? -44.916 22.844 22.363 1.00 85.38 435 GLN A C 1
ATOM 3495 O O . GLN A 1 435 ? -45.648 22.537 23.306 1.00 85.38 435 GLN A O 1
ATOM 3500 N N . PHE A 1 436 ? -44.777 24.104 21.953 1.00 90.19 436 PHE A N 1
ATOM 3501 C CA . PHE A 1 436 ? -45.495 25.220 22.557 1.00 90.19 436 PHE A CA 1
ATOM 3502 C C . PHE A 1 436 ? -47.018 25.070 22.410 1.00 90.19 436 PHE A C 1
ATOM 3504 O O . PHE A 1 436 ? -47.751 25.196 23.394 1.00 90.19 436 PHE A O 1
ATOM 3511 N N . LEU A 1 437 ? -47.499 24.735 21.209 1.00 91.62 437 LEU A N 1
ATOM 3512 C CA . LEU A 1 437 ? -48.923 24.507 20.950 1.00 91.62 437 LEU A CA 1
ATOM 3513 C C . LEU A 1 437 ? -49.478 23.325 21.753 1.00 91.62 437 LEU A C 1
ATOM 3515 O O . LEU A 1 437 ? -50.550 23.452 22.341 1.00 91.62 437 LEU A O 1
ATOM 3519 N N . LEU A 1 438 ? -48.745 22.210 21.833 1.00 91.94 438 LEU A N 1
ATOM 3520 C CA . LEU A 1 438 ? -49.142 21.052 22.642 1.00 91.94 438 LEU A CA 1
ATOM 3521 C C . LEU A 1 438 ? -49.220 21.395 24.134 1.00 91.94 438 LEU A C 1
ATOM 3523 O O . LEU A 1 438 ? -50.192 21.032 24.786 1.00 91.94 438 LEU A O 1
ATOM 3527 N N . THR A 1 439 ? -48.253 22.152 24.658 1.00 90.31 439 THR A N 1
ATOM 3528 C CA . THR A 1 439 ? -48.248 22.588 26.067 1.00 90.31 439 THR A CA 1
ATOM 3529 C C . THR A 1 439 ? -49.454 23.475 26.381 1.00 90.31 439 THR A C 1
ATOM 3531 O O . THR A 1 439 ? -50.077 23.360 27.436 1.00 90.31 439 THR A O 1
ATOM 3534 N N . ARG A 1 440 ? -49.825 24.361 25.450 1.00 92.19 440 ARG A N 1
ATOM 3535 C CA . ARG A 1 440 ? -50.996 25.228 25.610 1.00 92.19 440 ARG A CA 1
ATOM 3536 C C . ARG A 1 440 ? -52.309 24.450 25.522 1.00 92.19 440 ARG A C 1
ATOM 3538 O O . ARG A 1 440 ? -53.235 24.762 26.265 1.00 92.19 440 ARG A O 1
ATOM 3545 N N . LEU A 1 441 ? -52.389 23.453 24.638 1.00 93.06 441 LEU A N 1
ATOM 3546 C CA . LEU A 1 441 ? -53.540 22.554 24.546 1.00 93.06 441 LEU A CA 1
ATOM 3547 C C . LEU A 1 441 ? -53.723 21.761 25.848 1.00 93.06 441 LEU A C 1
ATOM 3549 O O . LEU A 1 441 ? -54.830 21.719 26.373 1.00 93.06 441 LEU A O 1
ATOM 3553 N N . ASP A 1 442 ? -52.642 21.207 26.400 1.00 92.00 442 ASP A N 1
ATOM 3554 C CA . ASP A 1 442 ? -52.660 20.453 27.660 1.00 92.00 442 ASP A CA 1
ATOM 3555 C C . ASP A 1 442 ? -53.162 21.314 28.832 1.00 92.00 442 ASP A C 1
ATOM 3557 O O . ASP A 1 442 ? -54.041 20.909 29.590 1.00 92.00 442 ASP A O 1
ATOM 3561 N N . HIS A 1 443 ? -52.713 22.572 28.910 1.00 92.00 443 HIS A N 1
ATOM 3562 C CA . HIS A 1 443 ? -53.203 23.521 29.912 1.00 92.00 443 HIS A CA 1
ATOM 3563 C C . HIS A 1 443 ? -54.698 23.854 29.745 1.00 92.00 443 HIS A C 1
ATOM 3565 O O . HIS A 1 443 ? -55.401 24.058 30.736 1.00 92.00 443 HIS A O 1
ATOM 3571 N N . MET A 1 444 ? -55.203 23.931 28.509 1.00 92.69 444 MET A N 1
ATOM 3572 C CA . MET A 1 444 ? -56.630 24.159 28.244 1.00 92.69 444 MET A CA 1
ATOM 3573 C C . MET A 1 444 ? -57.477 22.946 28.642 1.00 92.69 444 MET A C 1
ATOM 3575 O O . MET A 1 444 ? -58.521 23.130 29.265 1.00 92.69 444 MET A O 1
ATOM 3579 N N . ILE A 1 445 ? -57.015 21.729 28.330 1.00 92.00 445 ILE A N 1
ATOM 3580 C CA . ILE A 1 445 ? -57.669 20.468 28.721 1.00 92.00 445 ILE A CA 1
ATOM 3581 C C . ILE A 1 445 ? -57.714 20.349 30.245 1.00 92.00 445 ILE A C 1
ATOM 3583 O O . ILE A 1 445 ? -58.761 20.058 30.814 1.00 92.00 445 ILE A O 1
ATOM 3587 N N . LYS A 1 446 ? -56.599 20.636 30.925 1.00 91.31 446 LYS A N 1
ATOM 3588 C CA . LYS A 1 446 ? -56.542 20.600 32.388 1.00 91.31 446 LYS A CA 1
ATOM 3589 C C . LYS A 1 446 ? -57.515 21.594 33.023 1.00 91.31 446 LYS A C 1
ATOM 3591 O O . LYS A 1 446 ? -58.231 21.236 33.949 1.00 91.31 446 LYS A O 1
ATOM 3596 N N . LYS A 1 447 ? -57.594 22.812 32.481 1.00 90.25 447 LYS A N 1
ATOM 3597 C CA . LYS A 1 447 ? -58.532 23.830 32.965 1.00 90.25 447 LYS A CA 1
ATOM 3598 C C . LYS A 1 447 ? -59.996 23.420 32.760 1.00 90.25 447 LYS A C 1
ATOM 3600 O O . LYS A 1 447 ? -60.805 23.627 33.651 1.00 90.25 447 LYS A O 1
ATOM 3605 N N . THR A 1 448 ? -60.333 22.825 31.613 1.00 88.12 448 THR A N 1
ATOM 3606 C CA . THR A 1 448 ? -61.699 22.323 31.365 1.00 88.12 448 THR A CA 1
ATOM 3607 C C . THR A 1 448 ? -62.048 21.152 32.282 1.00 88.12 448 THR A C 1
ATOM 3609 O O . THR A 1 448 ? -63.163 21.105 32.787 1.00 88.12 448 THR A O 1
ATOM 3612 N N . ALA A 1 449 ? -61.098 20.259 32.572 1.00 85.56 449 ALA A N 1
ATOM 3613 C CA . ALA A 1 449 ? -61.290 19.192 33.554 1.00 85.56 449 ALA A CA 1
ATOM 3614 C C . ALA A 1 449 ? -61.512 19.739 34.980 1.00 85.56 449 ALA A C 1
ATOM 3616 O O . ALA A 1 449 ? -62.414 19.279 35.673 1.00 85.56 449 ALA A O 1
ATOM 3617 N N . GLU A 1 450 ? -60.747 20.754 35.399 1.00 86.88 450 GLU A N 1
ATOM 3618 C CA . GLU A 1 450 ? -60.937 21.437 36.691 1.00 86.88 450 GLU A CA 1
ATOM 3619 C C . GLU A 1 450 ? -62.298 22.159 36.767 1.00 86.88 450 GLU A C 1
ATOM 3621 O O . GLU A 1 450 ? -62.962 22.118 37.801 1.00 86.88 450 GLU A O 1
ATOM 3626 N N . GLU A 1 451 ? -62.749 22.790 35.675 1.00 85.25 451 GLU A N 1
ATOM 3627 C CA . GLU A 1 451 ? -64.073 23.425 35.585 1.00 85.25 451 GLU A CA 1
ATOM 3628 C C . GLU A 1 451 ? -65.217 22.390 35.642 1.00 85.25 451 GLU A C 1
ATOM 3630 O O . GLU A 1 451 ? -66.218 22.626 36.319 1.00 85.25 451 GLU A O 1
ATOM 3635 N N . GLU A 1 452 ? -65.070 21.221 35.005 1.00 81.00 452 GLU A N 1
ATOM 3636 C CA . GLU A 1 452 ? -66.032 20.112 35.112 1.00 81.00 452 GLU A CA 1
ATOM 3637 C C . GLU A 1 452 ? -66.083 19.503 36.523 1.00 81.00 452 GLU A C 1
ATOM 3639 O O . GLU A 1 452 ? -67.165 19.171 37.016 1.00 81.00 452 GLU A O 1
ATOM 3644 N N . GLU A 1 453 ? -64.938 19.359 37.197 1.00 78.38 453 GLU A N 1
ATOM 3645 C CA . GLU A 1 453 ? -64.880 18.922 38.597 1.00 78.38 453 GLU A CA 1
ATOM 3646 C C . GLU A 1 453 ? -65.520 19.954 39.535 1.00 78.38 453 GLU A C 1
ATOM 3648 O O . GLU A 1 453 ? -66.309 19.585 40.411 1.00 78.38 453 GLU A O 1
ATOM 3653 N N . ALA A 1 454 ? -65.261 21.246 39.312 1.00 76.19 454 ALA A N 1
ATOM 3654 C CA . ALA A 1 454 ? -65.888 22.325 40.066 1.00 76.19 454 ALA A CA 1
ATOM 3655 C C . ALA A 1 454 ? -67.414 22.330 39.869 1.00 76.19 454 ALA A C 1
ATOM 3657 O O . ALA A 1 454 ? -68.147 22.370 40.857 1.00 76.19 454 ALA A O 1
ATOM 3658 N N . ALA A 1 455 ? -67.901 22.188 38.630 1.00 74.69 455 ALA A N 1
ATOM 3659 C CA . ALA A 1 455 ? -69.330 22.115 38.320 1.00 74.69 455 ALA A CA 1
ATOM 3660 C C . ALA A 1 455 ? -70.022 20.897 38.963 1.00 74.69 455 ALA A C 1
ATOM 3662 O O . ALA A 1 455 ? -71.146 21.006 39.457 1.00 74.69 455 ALA A O 1
ATOM 3663 N N 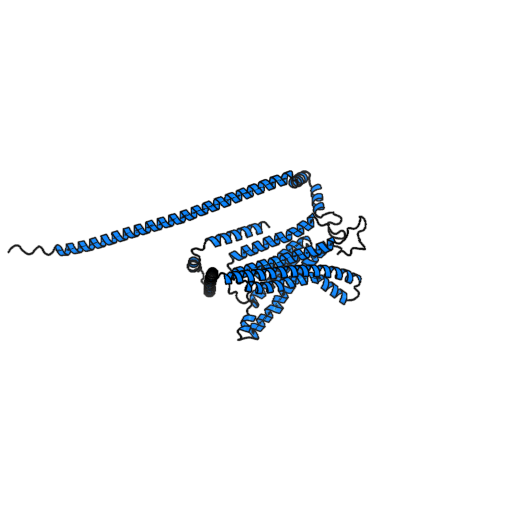. LYS A 1 456 ? -69.345 19.740 39.022 1.00 70.19 456 LYS A N 1
ATOM 3664 C CA . LYS A 1 456 ? -69.851 18.567 39.755 1.00 70.19 456 LYS A CA 1
ATOM 3665 C C . LYS A 1 456 ? -69.917 18.822 41.261 1.00 70.19 456 LYS A C 1
ATOM 3667 O O . LYS A 1 456 ? -70.910 18.463 41.892 1.00 70.19 456 LYS A O 1
ATOM 3672 N N . SER A 1 457 ? -68.910 19.479 41.839 1.00 62.47 457 SER A N 1
ATOM 3673 C CA . SER A 1 457 ? -68.923 19.814 43.269 1.00 62.47 457 SER A CA 1
ATOM 3674 C C . SER A 1 457 ? -70.007 20.836 43.636 1.00 62.47 457 SER A C 1
ATOM 3676 O O . SER A 1 457 ? -70.675 20.659 44.653 1.00 62.47 457 SER A O 1
ATOM 3678 N N . SER A 1 458 ? -70.270 21.842 42.792 1.00 59.22 458 SER A N 1
ATOM 3679 C CA . SER A 1 458 ? -71.378 22.781 43.003 1.00 59.22 458 SER A CA 1
ATOM 3680 C C . SER A 1 458 ? -72.746 22.112 42.845 1.00 59.22 458 SER A C 1
ATOM 3682 O O . SER A 1 458 ? -73.626 22.374 43.659 1.00 59.22 458 SER A O 1
ATOM 3684 N N . SER A 1 459 ? -72.917 21.185 41.890 1.00 56.97 459 SER A N 1
ATOM 3685 C CA . SER A 1 459 ? -74.181 20.438 41.750 1.00 56.97 459 SER A CA 1
ATOM 3686 C C . SER A 1 459 ? -74.493 19.557 42.967 1.00 56.97 459 SER A C 1
ATOM 3688 O O . SER A 1 459 ? -75.633 19.516 43.417 1.00 56.97 459 SER A O 1
ATOM 3690 N N . ASN A 1 460 ? -73.470 18.958 43.588 1.00 54.97 460 ASN A N 1
ATOM 3691 C CA . ASN A 1 460 ? -73.638 18.215 44.841 1.00 54.97 460 ASN A CA 1
ATOM 3692 C C . ASN A 1 460 ? -73.960 19.129 46.042 1.00 54.97 460 ASN A C 1
ATOM 3694 O O . ASN A 1 460 ? -74.488 18.656 47.041 1.00 54.97 460 ASN A O 1
ATOM 3698 N N . THR A 1 461 ? -73.656 20.430 45.962 1.00 52.47 461 THR A N 1
ATOM 3699 C CA . THR A 1 461 ? -73.921 21.402 47.042 1.00 52.47 461 THR A CA 1
ATOM 3700 C C . THR A 1 461 ? -75.337 22.004 46.933 1.00 52.47 461 THR A C 1
ATOM 3702 O O . THR A 1 461 ? -75.951 22.365 47.939 1.00 52.47 461 THR A O 1
ATOM 3705 N N . GLU A 1 462 ? -75.901 22.077 45.722 1.00 49.47 462 GLU A N 1
ATOM 3706 C CA . GLU A 1 462 ? -77.300 22.477 45.493 1.00 49.47 462 GLU A CA 1
ATOM 3707 C C . GLU A 1 462 ? -78.305 21.363 45.847 1.00 49.47 462 GLU A C 1
ATOM 3709 O O . GLU A 1 462 ? -79.386 21.664 46.354 1.00 49.47 462 GLU A O 1
ATOM 3714 N N . GLU A 1 463 ? -77.945 20.080 45.708 1.00 47.72 463 GLU A N 1
ATOM 3715 C CA . GLU A 1 463 ? -78.784 18.975 46.212 1.00 47.72 463 GLU A CA 1
ATOM 3716 C C . GLU A 1 463 ? -78.862 18.916 47.752 1.00 47.72 463 GLU A C 1
ATOM 3718 O O . GLU A 1 463 ? -79.890 18.506 48.290 1.00 47.72 463 GLU A O 1
ATOM 3723 N N . GLU A 1 464 ? -77.853 19.397 48.490 1.00 47.69 464 GLU A N 1
ATOM 3724 C CA . GLU A 1 464 ? -77.914 19.468 49.963 1.00 47.69 464 GLU A CA 1
ATOM 3725 C C . GLU A 1 464 ? -78.704 20.681 50.494 1.00 47.69 464 GLU A C 1
ATOM 3727 O O . GLU A 1 464 ? -79.195 20.653 51.624 1.00 47.69 464 GLU A O 1
ATOM 3732 N N . THR A 1 465 ? -78.893 21.739 49.698 1.00 47.69 465 THR A N 1
ATOM 3733 C CA . THR A 1 465 ? -79.613 22.957 50.131 1.00 47.69 465 THR A CA 1
ATOM 3734 C C . THR A 1 465 ? -81.098 22.981 49.740 1.00 47.69 465 THR A C 1
ATOM 3736 O O . THR A 1 465 ? -81.871 23.743 50.322 1.00 47.69 465 THR A O 1
ATOM 3739 N N . GLY A 1 466 ? -81.536 22.092 48.840 1.00 43.50 466 GLY A N 1
ATOM 3740 C CA . GLY A 1 466 ? -82.935 21.945 48.414 1.00 43.50 466 GLY A CA 1
ATOM 3741 C C . GLY A 1 466 ? -83.856 21.129 49.339 1.00 43.50 466 GLY A C 1
ATOM 3742 O O . GLY A 1 466 ? -85.049 21.042 49.058 1.00 43.50 466 GLY A O 1
ATOM 3743 N N . HIS A 1 467 ? -83.353 20.540 50.434 1.00 45.53 467 HIS A N 1
ATOM 3744 C CA . HIS A 1 467 ? -84.139 19.649 51.311 1.00 45.53 467 HIS A CA 1
ATOM 3745 C C . HIS A 1 467 ? -84.360 20.155 52.752 1.00 45.53 467 HIS A C 1
ATOM 3747 O O . HIS A 1 467 ? -84.745 19.375 53.618 1.00 45.53 467 HIS A O 1
ATOM 3753 N N . SER A 1 468 ? -84.143 21.445 53.045 1.00 43.03 468 SER A N 1
ATOM 3754 C CA . SER A 1 468 ? -84.264 21.964 54.425 1.00 43.03 468 SER A CA 1
ATOM 3755 C C . SER A 1 468 ? -85.081 23.256 54.579 1.00 43.03 468 SER A C 1
ATOM 3757 O O . SER A 1 468 ? -84.894 23.989 55.542 1.00 43.03 468 SER A O 1
ATOM 3759 N N . ASN A 1 469 ? -86.002 23.545 53.652 1.00 44.31 469 ASN A N 1
ATOM 3760 C CA . ASN A 1 469 ? -86.937 24.679 53.761 1.00 44.31 469 ASN A CA 1
ATOM 3761 C C . ASN A 1 469 ? -88.397 24.275 53.486 1.00 44.31 469 ASN A C 1
ATOM 3763 O O . ASN A 1 469 ? -89.139 25.013 52.848 1.00 44.31 469 ASN A O 1
ATOM 3767 N N . ASP A 1 470 ? -88.814 23.110 53.990 1.00 44.16 470 ASP A N 1
ATOM 3768 C CA . ASP A 1 470 ? -90.227 22.706 53.975 1.00 44.16 470 ASP A CA 1
ATOM 3769 C C . ASP A 1 470 ? -90.630 21.990 55.276 1.00 44.16 470 ASP A C 1
ATOM 3771 O O . ASP A 1 470 ? -91.111 20.863 55.287 1.00 44.16 470 ASP A O 1
ATOM 3775 N N . GLN A 1 471 ? -90.373 22.639 56.416 1.00 49.78 471 GLN A N 1
ATOM 3776 C CA . GLN A 1 471 ? -91.034 22.348 57.693 1.00 49.78 471 GLN A CA 1
ATOM 3777 C C . GLN A 1 471 ? -91.126 23.636 58.513 1.00 49.78 471 GLN A C 1
ATOM 3779 O O . GLN A 1 471 ? -90.271 23.899 59.348 1.00 49.78 471 GLN A O 1
ATOM 3784 N N . THR A 1 472 ? -92.128 24.475 58.245 1.00 48.34 472 THR A N 1
ATOM 3785 C CA . THR A 1 472 ? -92.795 25.336 59.248 1.00 48.34 472 THR A CA 1
ATOM 3786 C C . THR A 1 472 ? -93.889 26.172 58.581 1.00 48.34 472 THR A C 1
ATOM 3788 O O . THR A 1 472 ? -93.712 27.361 58.352 1.00 48.34 472 THR A O 1
ATOM 3791 N N . LEU A 1 473 ? -95.046 25.568 58.298 1.00 38.38 473 LEU A N 1
ATOM 3792 C CA . LEU A 1 473 ? -96.331 26.278 58.283 1.00 38.38 473 LEU A CA 1
ATOM 3793 C C . LEU A 1 473 ? -97.498 25.273 58.330 1.00 38.38 473 LEU A C 1
ATOM 3795 O O . LEU A 1 473 ? -97.749 24.553 57.375 1.00 38.38 473 LEU A O 1
ATOM 3799 N N . GLU A 1 474 ? -98.164 25.291 59.488 1.00 38.25 474 GLU A N 1
ATOM 3800 C CA . GLU A 1 474 ? -99.569 24.955 59.778 1.00 38.25 474 GLU A CA 1
ATOM 3801 C C . GLU A 1 474 ? -100.095 23.502 59.707 1.00 38.25 474 GLU A C 1
ATOM 3803 O O . GLU A 1 474 ? -100.171 22.888 58.652 1.00 38.25 474 GLU A O 1
ATOM 3808 N N . ALA A 1 475 ? -100.557 23.074 60.898 1.00 34.94 475 ALA A N 1
ATOM 3809 C CA . ALA A 1 475 ? -101.785 22.325 61.230 1.00 34.94 475 ALA A CA 1
ATOM 3810 C C . ALA A 1 475 ? -102.034 20.923 60.646 1.00 34.94 475 ALA A C 1
ATOM 3812 O O . ALA A 1 475 ? -102.338 20.795 59.441 1.00 34.94 475 ALA A O 1
#